Protein AF-0000000081354461 (afdb_homodimer)

Sequence (692 aa):
MQTLASRLSLLSSICPLNSFFESKSLIHLDLSHNKITSFSSHTFSKLGDLRVLDLSSNPIKMLPYKPFAKNNRLKWLKLSKSEIQTLNPDHFFGLSSLKTLTLSKMPLHNISPYAFVPLKNLRYLDMDSCNLTRIPHSVIYNCHLTKLNLANNKFHRSSSLPPEVLAGLSSLSQLRIEGNPLIEFPPSFLLISHQNHRLLRFLLHSTMTLPVWRNEPCTPYYWAMQMQNQTASLRHFILQYSEEKMMKMGLEVCKGQFEWMKEQMDIYKELEKNSGCYTMRKLRSSANSTAQKLPSSNKINLDSNKNERLFDLPHPFLHVLIASISSNFLLIFIIVSCTIIGCFSRMQTLASRLSLLSSICPLNSFFESKSLIHLDLSHNKITSFSSHTFSKLGDLRVLDLSSNPIKMLPYKPFAKNNRLKWLKLSKSEIQTLNPDHFFGLSSLKTLTLSKMPLHNISPYAFVPLKNLRYLDMDSCNLTRIPHSVIYNCHLTKLNLANNKFHRSSSLPPEVLAGLSSLSQLRIEGNPLIEFPPSFLLISHQNHRLLRFLLHSTMTLPVWRNEPCTPYYWAMQMQNQTASLRHFILQYSEEKMMKMGLEVCKGQFEWMKEQMDIYKELEKNSGCYTMRKLRSSANSTAQKLPSSNKINLDSNKNERLFDLPHPFLHVLIASISSNFLLIFIIVSCTIIGCFSR

Structure (mmCIF, N/CA/C/O backbone):
data_AF-0000000081354461-model_v1
#
loop_
_entity.id
_entity.type
_entity.pdbx_description
1 polymer 'Uncharacterized protein'
#
loop_
_atom_site.group_PDB
_atom_site.id
_atom_site.type_symbol
_atom_site.label_atom_id
_atom_site.label_alt_id
_atom_site.label_comp_id
_atom_site.label_asym_id
_atom_site.label_entity_id
_atom_site.label_seq_id
_atom_site.pdbx_PDB_ins_code
_atom_site.Cartn_x
_atom_site.Cartn_y
_atom_site.Cartn_z
_atom_site.occupancy
_atom_site.B_iso_or_equiv
_atom_site.auth_seq_id
_atom_site.auth_comp_id
_atom_site.auth_asym_id
_atom_site.auth_atom_id
_atom_site.pdbx_PDB_model_num
ATOM 1 N N . MET A 1 1 ? 1.882 -42.344 1.112 1 35.44 1 MET A N 1
ATOM 2 C CA . MET A 1 1 ? 1.983 -41.031 0.487 1 35.44 1 MET A CA 1
ATOM 3 C C . MET A 1 1 ? 1.629 -41.125 -0.995 1 35.44 1 MET A C 1
ATOM 5 O O . MET A 1 1 ? 2.395 -41.656 -1.794 1 35.44 1 MET A O 1
ATOM 9 N N . GLN A 1 2 ? 0.385 -41.219 -1.312 1 47.19 2 GLN A N 1
ATOM 10 C CA . GLN A 1 2 ? 0.019 -41.625 -2.66 1 47.19 2 GLN A CA 1
ATOM 11 C C . GLN A 1 2 ? 0.215 -40.5 -3.66 1 47.19 2 GLN A C 1
ATOM 13 O O . GLN A 1 2 ? -0.285 -39.375 -3.457 1 47.19 2 GLN A O 1
ATOM 18 N N . THR A 1 3 ? 1.37 -40.469 -4.242 1 46.41 3 THR A N 1
ATOM 19 C CA . THR A 1 3 ? 1.718 -39.594 -5.355 1 46.41 3 THR A CA 1
ATOM 20 C C . THR A 1 3 ? 1.048 -40.062 -6.645 1 46.41 3 THR A C 1
ATOM 22 O O . THR A 1 3 ? 1.018 -41.25 -6.93 1 46.41 3 THR A O 1
ATOM 25 N N . LEU A 1 4 ? 0.032 -39.438 -7.016 1 52.12 4 LEU A N 1
ATOM 26 C CA . LEU A 1 4 ? -0.519 -39.781 -8.328 1 52.12 4 LEU A CA 1
ATOM 27 C C . LEU A 1 4 ? 0.051 -38.844 -9.398 1 52.12 4 LEU A C 1
ATOM 29 O O . LEU A 1 4 ? -0.034 -37.625 -9.273 1 52.12 4 LEU A O 1
ATOM 33 N N . ALA A 1 5 ? 1.097 -39.219 -10.055 1 49.78 5 ALA A N 1
ATOM 34 C CA . ALA A 1 5 ? 1.585 -38.531 -11.242 1 49.78 5 ALA A CA 1
ATOM 35 C C . ALA A 1 5 ? 0.865 -39 -12.5 1 49.78 5 ALA A C 1
ATOM 37 O O . ALA A 1 5 ? 0.917 -40.188 -12.836 1 49.78 5 ALA A O 1
ATOM 38 N N . SER A 1 6 ? -0.394 -38.594 -12.672 1 51.91 6 SER A N 1
ATOM 39 C CA . SER A 1 6 ? -1.001 -39.031 -13.914 1 51.91 6 SER A CA 1
ATOM 40 C C . SER A 1 6 ? -0.531 -38.188 -15.102 1 51.91 6 SER A C 1
ATOM 42 O O . SER A 1 6 ? -0.899 -37.031 -15.219 1 51.91 6 SER A O 1
ATOM 44 N N . ARG A 1 7 ? 0.842 -38.344 -15.359 1 48.72 7 ARG A N 1
ATOM 45 C CA . ARG A 1 7 ? 1.206 -37.844 -16.688 1 48.72 7 ARG A CA 1
ATOM 46 C C . ARG A 1 7 ? 0.217 -38.312 -17.75 1 48.72 7 ARG A C 1
ATOM 48 O O . ARG A 1 7 ? 0.5 -39.25 -18.484 1 48.72 7 ARG A O 1
ATOM 55 N N . LEU A 1 8 ? -1.022 -38.312 -17.391 1 47.75 8 LEU A N 1
ATOM 56 C CA . LEU A 1 8 ? -1.967 -38.844 -18.375 1 47.75 8 LEU A CA 1
ATOM 57 C C . LEU A 1 8 ? -2.027 -37.938 -19.609 1 47.75 8 LEU A C 1
ATOM 59 O O . LEU A 1 8 ? -2.475 -36.781 -19.516 1 47.75 8 LEU A O 1
ATOM 63 N N . SER A 1 9 ? -0.982 -38.125 -20.562 1 52 9 SER A N 1
ATOM 64 C CA . SER A 1 9 ? -0.694 -37.406 -21.812 1 52 9 SER A CA 1
ATOM 65 C C . SER A 1 9 ? -1.974 -36.906 -22.469 1 52 9 SER A C 1
ATOM 67 O O . SER A 1 9 ? -1.923 -36.156 -23.453 1 52 9 SER A O 1
ATOM 69 N N . LEU A 1 10 ? -3.191 -37.219 -22.141 1 55.41 10 LEU A N 1
ATOM 70 C CA . LEU A 1 10 ? -4.273 -36.844 -23.047 1 55.41 10 LEU A CA 1
ATOM 71 C C . LEU A 1 10 ? -5.473 -36.344 -22.281 1 55.41 10 LEU A C 1
ATOM 73 O O . LEU A 1 10 ? -6.602 -36.344 -22.781 1 55.41 10 LEU A O 1
ATOM 77 N N . LEU A 1 11 ? -5.137 -35.719 -21.016 1 59.47 11 LEU A N 1
ATOM 78 C CA . LEU A 1 11 ? -6.344 -35.312 -20.312 1 59.47 11 LEU A CA 1
ATOM 79 C C . LEU A 1 11 ? -6.746 -33.906 -20.703 1 59.47 11 LEU A C 1
ATOM 81 O O . LEU A 1 11 ? -5.938 -32.969 -20.625 1 59.47 11 LEU A O 1
ATOM 85 N N . SER A 1 12 ? -7.828 -33.75 -21.531 1 56.66 12 SER A N 1
ATOM 86 C CA . SER A 1 12 ? -8.312 -32.438 -21.969 1 56.66 12 SER A CA 1
ATOM 87 C C . SER A 1 12 ? -9.156 -31.781 -20.891 1 56.66 12 SER A C 1
ATOM 89 O O . SER A 1 12 ? -9.203 -30.547 -20.812 1 56.66 12 SER A O 1
ATOM 91 N N . SER A 1 13 ? -9.992 -32.625 -20.141 1 58.06 13 SER A N 1
ATOM 92 C CA . SER A 1 13 ? -10.828 -32.031 -19.109 1 58.06 13 SER A CA 1
ATOM 93 C C . SER A 1 13 ? -10.742 -32.781 -17.797 1 58.06 13 SER A C 1
ATOM 95 O O . SER A 1 13 ? -10.625 -34 -17.781 1 58.06 13 SER A O 1
ATOM 97 N N . ILE A 1 14 ? -10.312 -32.094 -16.766 1 57.12 14 ILE A N 1
ATOM 98 C CA . ILE A 1 14 ? -10.281 -32.688 -15.445 1 57.12 14 ILE A CA 1
ATOM 99 C C . ILE A 1 14 ? -11.695 -32.812 -14.898 1 57.12 14 ILE A C 1
ATOM 101 O O . ILE A 1 14 ? -12.352 -31.797 -14.633 1 57.12 14 ILE A O 1
ATOM 105 N N . CYS A 1 15 ? -12.516 -33.812 -15.344 1 52.34 15 CYS A N 1
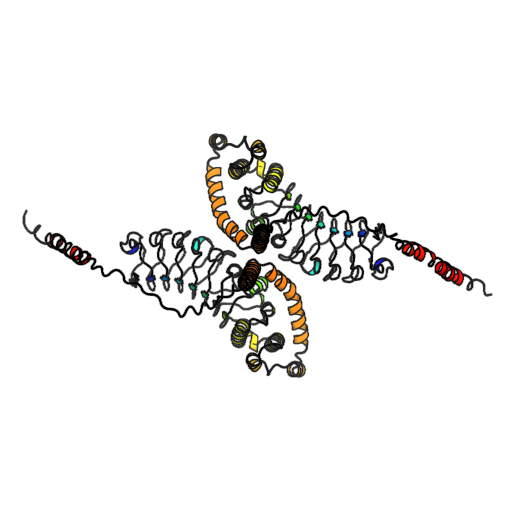ATOM 106 C CA . CYS A 1 15 ? -13.82 -34.031 -14.719 1 52.34 15 CYS A CA 1
ATOM 107 C 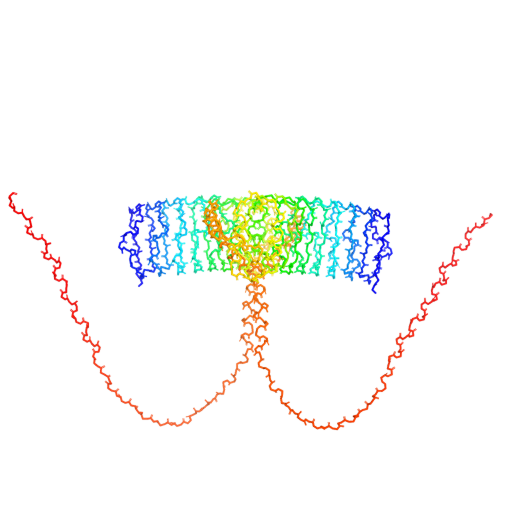C . CYS A 1 15 ? -13.664 -34.625 -13.328 1 52.34 15 CYS A C 1
ATOM 109 O O . CYS A 1 15 ? -12.883 -35.562 -13.141 1 52.34 15 CYS A O 1
ATOM 111 N N . PRO A 1 16 ? -14.055 -33.844 -12.211 1 50.16 16 PRO A N 1
ATOM 112 C CA . PRO A 1 16 ? -14.062 -34.344 -10.836 1 50.16 16 PRO A CA 1
ATOM 113 C C . PRO A 1 16 ? -14.391 -35.844 -10.75 1 50.16 16 PRO A C 1
ATOM 115 O O . PRO A 1 16 ? -14.219 -36.469 -9.695 1 50.16 16 PRO A O 1
ATOM 118 N N . LEU A 1 17 ? -15.172 -36.219 -11.672 1 44.72 17 LEU A N 1
ATOM 119 C CA . LEU A 1 17 ? -15.789 -37.531 -11.531 1 44.72 17 LEU A CA 1
ATOM 120 C C . LEU A 1 17 ? -14.727 -38.625 -11.5 1 44.72 17 LEU A C 1
ATOM 122 O O . LEU A 1 17 ? -15.047 -39.781 -11.328 1 44.72 17 LEU A O 1
ATOM 126 N N . ASN A 1 18 ? -13.523 -38.219 -11.836 1 50.62 18 ASN A N 1
ATOM 127 C CA . ASN A 1 18 ? -12.633 -39.375 -11.969 1 50.62 18 ASN A CA 1
ATOM 128 C C . ASN A 1 18 ? -12.188 -39.906 -10.609 1 50.62 18 ASN A C 1
ATOM 130 O O . ASN A 1 18 ? -12.078 -39.125 -9.648 1 50.62 18 ASN A O 1
ATOM 134 N N . SER A 1 19 ? -12.422 -41.125 -10.281 1 54.38 19 SER A N 1
ATOM 135 C CA . SER A 1 19 ? -12.117 -41.969 -9.133 1 54.38 19 SER A CA 1
ATOM 136 C C . SER A 1 19 ? -10.82 -41.531 -8.453 1 54.38 19 SER A C 1
ATOM 138 O O . SER A 1 19 ? -10.594 -41.812 -7.281 1 54.38 19 SER A O 1
ATOM 140 N N . PHE A 1 20 ? -10.062 -40.938 -9.234 1 55.59 20 PHE A N 1
ATOM 141 C CA . PHE A 1 20 ? -8.719 -40.656 -8.719 1 55.59 20 PHE A CA 1
ATOM 142 C C . PHE A 1 20 ? -8.766 -39.562 -7.648 1 55.59 20 PHE A C 1
ATOM 144 O O . PHE A 1 20 ? -7.957 -39.562 -6.723 1 55.59 20 PHE A O 1
ATOM 151 N N . PHE A 1 21 ? -9.797 -38.781 -7.801 1 60.47 21 PHE A N 1
ATOM 152 C CA . PHE A 1 21 ? -9.844 -37.625 -6.918 1 60.47 21 PHE A CA 1
ATOM 153 C C . PHE A 1 21 ? -10.562 -37.969 -5.613 1 60.47 21 PHE A C 1
ATOM 155 O O . PHE A 1 21 ? -10.82 -37.094 -4.793 1 60.47 21 PHE A O 1
ATOM 162 N N . GLU A 1 22 ? -10.922 -39.25 -5.535 1 58.41 22 GLU A N 1
ATOM 163 C CA . GLU A 1 22 ? -11.641 -39.656 -4.332 1 58.41 22 GLU A CA 1
ATOM 164 C C . GLU A 1 22 ? -10.672 -40.062 -3.221 1 58.41 22 GLU A C 1
ATOM 166 O O . GLU A 1 22 ? -11.094 -40.312 -2.086 1 58.41 22 GLU A O 1
ATOM 171 N N . SER A 1 23 ? -9.336 -40.062 -3.613 1 62.03 23 SER A N 1
ATOM 172 C CA . SER A 1 23 ? -8.438 -40.5 -2.545 1 62.03 23 SER A CA 1
ATOM 173 C C . SER A 1 23 ? -8.094 -39.344 -1.606 1 62.03 23 SER A C 1
ATOM 175 O O . SER A 1 23 ? -7.367 -38.438 -1.986 1 62.03 23 SER A O 1
ATOM 177 N N . LYS A 1 24 ? -8.781 -39.25 -0.446 1 65.88 24 LYS A N 1
ATOM 178 C CA . LYS A 1 24 ? -8.617 -38.219 0.577 1 65.88 24 LYS A CA 1
ATOM 179 C C . LYS A 1 24 ? -7.172 -38.125 1.057 1 65.88 24 LYS A C 1
ATOM 181 O O . LYS A 1 24 ? -6.742 -37.125 1.602 1 65.88 24 LYS A O 1
ATOM 186 N N . SER A 1 25 ? -6.289 -39.125 0.576 1 76.75 25 SER A N 1
ATOM 187 C CA . SER A 1 25 ? -4.969 -39.156 1.197 1 76.75 25 SER A CA 1
ATOM 188 C C . SER A 1 25 ? -3.873 -38.812 0.196 1 76.75 25 SER A C 1
ATOM 190 O O . SER A 1 25 ? -2.688 -38.969 0.481 1 76.75 25 SER A O 1
ATOM 192 N N . LEU A 1 26 ? -4.32 -38.281 -0.87 1 83.25 26 LEU A N 1
ATOM 193 C CA . LEU A 1 26 ? -3.324 -37.938 -1.885 1 83.25 26 LEU A CA 1
ATOM 194 C C . LEU A 1 26 ? -2.482 -36.75 -1.455 1 83.25 26 LEU A C 1
ATOM 196 O O . LEU A 1 26 ? -3.02 -35.75 -1.021 1 83.25 26 LEU A O 1
ATOM 200 N N . ILE A 1 27 ? -1.169 -36.844 -1.596 1 88.81 27 ILE A N 1
ATOM 201 C CA . ILE A 1 27 ? -0.253 -35.812 -1.127 1 88.81 27 ILE A CA 1
ATOM 202 C C . ILE A 1 27 ? 0.378 -35.125 -2.322 1 88.81 27 ILE A C 1
ATOM 204 O O . ILE A 1 27 ? 0.585 -33.906 -2.289 1 88.81 27 ILE A O 1
ATOM 208 N N . HIS A 1 28 ? 0.722 -35.906 -3.355 1 91.88 28 HIS A N 1
ATOM 209 C CA . HIS A 1 28 ? 1.362 -35.375 -4.551 1 91.88 28 HIS A CA 1
ATOM 210 C C . HIS A 1 28 ? 0.549 -35.688 -5.801 1 91.88 28 HIS A C 1
ATOM 212 O O . HIS A 1 28 ? 0.282 -36.875 -6.094 1 91.88 28 HIS A O 1
ATOM 218 N N . LEU A 1 29 ? 0.141 -34.656 -6.48 1 89.38 29 LEU A N 1
ATOM 219 C CA . LEU A 1 29 ? -0.599 -34.844 -7.727 1 89.38 29 LEU A CA 1
ATOM 220 C C . LEU A 1 29 ? 0.121 -34.156 -8.883 1 89.38 29 LEU A C 1
ATOM 222 O O . LEU A 1 29 ? 0.276 -32.938 -8.891 1 89.38 29 LEU A O 1
ATOM 226 N N . ASP A 1 30 ? 0.598 -34.906 -9.82 1 90.25 30 ASP A N 1
ATOM 227 C CA . ASP A 1 30 ? 1.288 -34.406 -11 1 90.25 30 ASP A CA 1
ATOM 228 C C . ASP A 1 30 ? 0.414 -34.531 -12.242 1 90.25 30 ASP A C 1
ATOM 230 O O . ASP A 1 30 ? 0.198 -35.625 -12.75 1 90.25 30 ASP A O 1
ATOM 234 N N . LEU A 1 31 ? -0.092 -33.438 -12.672 1 89.75 31 LEU A N 1
ATOM 235 C CA . LEU A 1 31 ? -0.897 -33.406 -13.891 1 89.75 31 LEU A CA 1
ATOM 236 C C . LEU A 1 31 ? -0.188 -32.594 -14.977 1 89.75 31 LEU A C 1
ATOM 238 O O . LEU A 1 31 ? -0.838 -32 -15.836 1 89.75 31 LEU A O 1
ATOM 242 N N . SER A 1 32 ? 1.105 -32.562 -14.938 1 91.56 32 SER A N 1
ATOM 243 C CA . SER A 1 32 ? 1.875 -31.75 -15.875 1 91.56 32 SER A CA 1
ATOM 244 C C . SER A 1 32 ? 1.874 -32.375 -17.266 1 91.56 32 SER A C 1
ATOM 246 O O . SER A 1 32 ? 1.645 -33.594 -17.422 1 91.56 32 SER A O 1
ATOM 248 N N . HIS A 1 33 ? 2.051 -31.562 -18.281 1 91.12 33 HIS A N 1
ATOM 249 C CA . HIS A 1 33 ? 2.191 -31.984 -19.672 1 91.12 33 HIS A CA 1
ATOM 250 C C . HIS A 1 33 ? 0.945 -32.719 -20.156 1 91.12 33 HIS A C 1
ATOM 252 O O . HIS A 1 33 ? 1.04 -33.812 -20.734 1 91.12 33 HIS A O 1
ATOM 258 N N . ASN A 1 34 ? -0.121 -32.125 -19.828 1 88.38 34 ASN A N 1
ATOM 259 C CA . ASN A 1 34 ? -1.402 -32.562 -20.375 1 88.38 34 ASN A CA 1
ATOM 260 C C . ASN A 1 34 ? -2.045 -31.469 -21.234 1 88.38 34 ASN A C 1
ATOM 262 O O . ASN A 1 34 ? -1.374 -30.531 -21.656 1 88.38 34 ASN A O 1
ATOM 266 N N . LYS A 1 35 ? -3.193 -31.672 -21.625 1 88.88 35 LYS A N 1
ATOM 267 C CA . LYS A 1 35 ? -3.895 -30.703 -22.469 1 88.88 35 LYS A CA 1
ATOM 268 C C . LYS A 1 35 ? -5.09 -30.109 -21.734 1 88.88 35 LYS A C 1
ATOM 270 O O . LYS A 1 35 ? -6.18 -29.984 -22.297 1 88.88 35 LYS A O 1
ATOM 275 N N . ILE A 1 36 ? -4.738 -29.828 -20.453 1 89.06 36 ILE A N 1
ATOM 276 C CA . ILE A 1 36 ? -5.797 -29.266 -19.625 1 89.06 36 ILE A CA 1
ATOM 277 C C . ILE A 1 36 ? -6.012 -27.797 -19.984 1 89.06 36 ILE A C 1
ATOM 279 O O . ILE A 1 36 ? -5.09 -26.984 -19.875 1 89.06 36 ILE A O 1
ATOM 283 N N . THR A 1 37 ? -7.238 -27.469 -20.406 1 89.88 37 THR A N 1
ATOM 284 C CA . THR A 1 37 ? -7.527 -26.094 -20.812 1 89.88 37 THR A CA 1
ATOM 285 C C . THR A 1 37 ? -8.258 -25.344 -19.703 1 89.88 37 THR A C 1
ATOM 287 O O . THR A 1 37 ? -8.211 -24.109 -19.625 1 89.88 37 THR A O 1
ATOM 290 N N . SER A 1 38 ? -8.969 -26.125 -18.953 1 89.19 38 SER A N 1
ATOM 291 C CA . SER A 1 38 ? -9.711 -25.547 -17.844 1 89.19 38 SER A CA 1
ATOM 292 C C . SER A 1 38 ? -10.102 -26.594 -16.812 1 89.19 38 SER A C 1
ATOM 294 O O . SER A 1 38 ? -10.039 -27.797 -17.094 1 89.19 38 SER A O 1
ATOM 296 N N . PHE A 1 39 ? -10.391 -26.156 -15.609 1 87.88 39 PHE A N 1
ATOM 297 C CA . PHE A 1 39 ? -10.922 -27 -14.555 1 87.88 39 PHE A CA 1
ATOM 298 C C . PHE A 1 39 ? -11.891 -26.234 -13.664 1 87.88 39 PHE A C 1
ATOM 300 O O . PHE A 1 39 ? -11.961 -25 -13.75 1 87.88 39 PHE A O 1
ATOM 307 N N . SER A 1 40 ? -12.672 -26.953 -12.906 1 87.94 40 SER A N 1
ATOM 308 C CA . SER A 1 40 ? -13.695 -26.312 -12.086 1 87.94 40 SER A CA 1
ATOM 309 C C . SER A 1 40 ? -13.156 -25.953 -10.711 1 87.94 40 SER A C 1
ATOM 311 O O . SER A 1 40 ? -12.094 -26.438 -10.305 1 87.94 40 SER A O 1
ATOM 313 N N . SER A 1 41 ? -13.906 -25.109 -10.008 1 90.38 41 SER A N 1
ATOM 314 C CA . SER A 1 41 ? -13.508 -24.609 -8.703 1 90.38 41 SER A CA 1
ATOM 315 C C . SER A 1 41 ? -13.445 -25.719 -7.668 1 90.38 41 SER A C 1
ATOM 317 O O . SER A 1 41 ? -12.68 -25.641 -6.703 1 90.38 41 SER A O 1
ATOM 319 N N . HIS A 1 42 ? -14.141 -26.859 -7.91 1 88.56 42 HIS A N 1
ATOM 320 C CA . HIS A 1 42 ? -14.211 -27.906 -6.898 1 88.56 42 HIS A CA 1
ATOM 321 C C . HIS A 1 42 ? -13.406 -29.141 -7.324 1 88.56 42 HIS A C 1
ATOM 323 O O . HIS A 1 42 ? -13.453 -30.172 -6.656 1 88.56 42 HIS A O 1
ATOM 329 N N . THR A 1 43 ? -12.648 -29 -8.32 1 86.81 43 THR A N 1
ATOM 330 C CA . THR A 1 43 ? -11.914 -30.125 -8.883 1 86.81 43 THR A CA 1
ATOM 331 C C . THR A 1 43 ? -10.992 -30.734 -7.84 1 86.81 43 THR A C 1
ATOM 333 O O . THR A 1 43 ? -10.883 -31.969 -7.75 1 86.81 43 THR A O 1
ATOM 336 N N . PHE A 1 44 ? -10.398 -29.891 -7.027 1 90.06 44 PHE A N 1
ATOM 337 C CA . PHE A 1 44 ? -9.406 -30.391 -6.086 1 90.06 44 PHE A CA 1
ATOM 338 C C . PHE A 1 44 ? -9.938 -30.328 -4.656 1 90.06 44 PHE A C 1
ATOM 340 O O . PHE A 1 44 ? -9.172 -30.484 -3.701 1 90.06 44 PHE A O 1
ATOM 347 N N . SER A 1 45 ? -11.203 -30.094 -4.477 1 88.56 45 SER A N 1
ATOM 348 C CA . SER A 1 45 ? -11.797 -29.828 -3.17 1 88.56 45 SER A CA 1
ATOM 349 C C . SER A 1 45 ? -11.75 -31.062 -2.281 1 88.56 45 SER A C 1
ATOM 351 O O . SER A 1 45 ? -11.68 -30.953 -1.056 1 88.56 45 SER A O 1
ATOM 353 N N . LYS A 1 46 ? -11.711 -32.219 -2.816 1 86.25 46 LYS A N 1
ATOM 354 C CA . LYS A 1 46 ? -11.75 -33.469 -2.031 1 86.25 46 LYS A CA 1
ATOM 355 C C . LYS A 1 46 ? -10.344 -33.906 -1.643 1 86.25 46 LYS A C 1
ATOM 357 O O . LYS A 1 46 ? -10.18 -34.812 -0.814 1 86.25 46 LYS A O 1
ATOM 362 N N . LEU A 1 47 ? -9.406 -33.281 -2.227 1 88.94 47 LEU A N 1
ATOM 363 C CA . LEU A 1 47 ? -8.023 -33.625 -1.928 1 88.94 47 LEU A CA 1
ATOM 364 C C . LEU A 1 47 ? -7.457 -32.75 -0.83 1 88.94 47 LEU A C 1
ATOM 366 O O . LEU A 1 47 ? -6.496 -32 -1.058 1 88.94 47 LEU A O 1
ATOM 370 N N . GLY A 1 48 ? -7.961 -32.781 0.263 1 87.81 48 GLY A N 1
ATOM 371 C CA . GLY A 1 48 ? -7.633 -31.906 1.365 1 87.81 48 GLY A CA 1
ATOM 372 C C . GLY A 1 48 ? -6.215 -32.094 1.878 1 87.81 48 GLY A C 1
ATOM 373 O O . GLY A 1 48 ? -5.648 -31.172 2.492 1 87.81 48 GLY A O 1
ATOM 374 N N . ASP A 1 49 ? -5.543 -33.281 1.605 1 90.38 49 ASP A N 1
ATOM 375 C CA . ASP A 1 49 ? -4.215 -33.562 2.143 1 90.38 49 ASP A CA 1
ATOM 376 C C . ASP A 1 49 ? -3.133 -33.25 1.107 1 90.38 49 ASP A C 1
ATOM 378 O O . ASP A 1 49 ? -1.945 -33.469 1.371 1 90.38 49 ASP A O 1
ATOM 382 N N . LEU A 1 50 ? -3.547 -32.75 0.012 1 92.56 50 LEU A N 1
ATOM 383 C CA . LEU A 1 50 ? -2.619 -32.469 -1.08 1 92.56 50 LEU A CA 1
ATOM 384 C C . LEU A 1 50 ? -1.537 -31.5 -0.639 1 92.56 50 LEU A C 1
ATOM 386 O O . LEU A 1 50 ? -1.832 -30.484 -0.003 1 92.56 50 LEU A O 1
ATOM 390 N N . ARG A 1 51 ? -0.258 -31.781 -0.986 1 96.25 51 ARG A N 1
ATOM 391 C CA . ARG A 1 51 ? 0.869 -30.938 -0.628 1 96.25 51 ARG A CA 1
ATOM 392 C C . ARG A 1 51 ? 1.558 -30.375 -1.873 1 96.25 51 ARG A C 1
ATOM 394 O O . ARG A 1 51 ? 2.131 -29.297 -1.842 1 96.25 51 ARG A O 1
ATOM 401 N N . VAL A 1 52 ? 1.524 -31.219 -2.895 1 96.25 52 VAL A N 1
ATOM 402 C CA . VAL A 1 52 ? 2.166 -30.812 -4.141 1 96.25 52 VAL A CA 1
ATOM 403 C C . VAL A 1 52 ? 1.188 -30.969 -5.301 1 96.25 52 VAL A C 1
ATOM 405 O O . VAL A 1 52 ? 0.621 -32.062 -5.504 1 96.25 52 VAL A O 1
ATOM 408 N N . LEU A 1 53 ? 0.978 -29.906 -5.992 1 95.25 53 LEU A N 1
ATOM 409 C CA . LEU A 1 53 ? 0.15 -29.938 -7.195 1 95.25 53 LEU A CA 1
ATOM 410 C C . LEU A 1 53 ? 0.906 -29.359 -8.391 1 95.25 53 LEU A C 1
ATOM 412 O O . LEU A 1 53 ? 1.327 -28.203 -8.359 1 95.25 53 LEU A O 1
ATOM 416 N N . ASP A 1 54 ? 1.099 -30.156 -9.406 1 95.5 54 ASP A N 1
ATOM 417 C CA . ASP A 1 54 ? 1.813 -29.734 -10.602 1 95.5 54 ASP A CA 1
ATOM 418 C C . ASP A 1 54 ? 0.878 -29.688 -11.812 1 95.5 54 ASP A C 1
ATOM 420 O O . ASP A 1 54 ? 0.437 -30.719 -12.305 1 95.5 54 ASP A O 1
ATOM 424 N N . LEU A 1 55 ? 0.58 -28.484 -12.164 1 95 55 LEU A N 1
ATOM 425 C CA . LEU A 1 55 ? -0.262 -28.266 -13.336 1 95 55 LEU A CA 1
ATOM 426 C C . LEU A 1 55 ? 0.538 -27.625 -14.469 1 95 55 LEU A C 1
ATOM 428 O O . LEU A 1 55 ? -0.035 -27 -15.359 1 95 55 LEU A O 1
ATOM 432 N N . SER A 1 56 ? 1.856 -27.766 -14.547 1 95.94 56 SER A N 1
ATOM 433 C CA . SER A 1 56 ? 2.727 -27.094 -15.5 1 95.94 56 SER A CA 1
ATOM 434 C C . SER A 1 56 ? 2.541 -27.656 -16.906 1 95.94 56 SER A C 1
ATOM 436 O O . SER A 1 56 ? 2.111 -28.797 -17.078 1 95.94 56 SER A O 1
ATOM 438 N N . SER A 1 57 ? 2.811 -26.844 -17.906 1 95.12 57 SER A N 1
ATOM 439 C CA . SER A 1 57 ? 2.807 -27.219 -19.312 1 95.12 57 SER A CA 1
ATOM 440 C C . SER A 1 57 ? 1.427 -27.703 -19.766 1 95.12 57 SER A C 1
ATOM 442 O O . SER A 1 57 ? 1.301 -28.75 -20.391 1 95.12 57 SER A O 1
ATOM 444 N N . ASN A 1 58 ? 0.416 -27.047 -19.234 1 93.62 58 ASN A N 1
ATOM 445 C CA . ASN A 1 58 ? -0.964 -27.188 -19.688 1 93.62 58 ASN A CA 1
ATOM 446 C C . ASN A 1 58 ? -1.5 -25.875 -20.25 1 93.62 58 ASN A C 1
ATOM 448 O O . ASN A 1 58 ? -1.218 -24.797 -19.703 1 93.62 58 ASN A O 1
ATOM 452 N N . PRO A 1 59 ? -2.219 -25.938 -21.312 1 94.38 59 PRO A N 1
ATOM 453 C CA . PRO A 1 59 ? -2.723 -24.688 -21.891 1 94.38 59 PRO A CA 1
ATOM 454 C C . PRO A 1 59 ? -3.93 -24.125 -21.141 1 94.38 59 PRO A C 1
ATOM 456 O O . PRO A 1 59 ? -4.977 -23.875 -21.734 1 94.38 59 PRO A O 1
ATOM 459 N N . ILE A 1 60 ? -3.756 -23.906 -19.828 1 95 60 ILE A N 1
ATOM 460 C CA . ILE A 1 60 ? -4.816 -23.344 -19 1 95 60 ILE A CA 1
ATOM 461 C C . ILE A 1 60 ? -4.98 -21.859 -19.312 1 95 60 ILE A C 1
ATOM 463 O O . ILE A 1 60 ? -4.027 -21.078 -19.203 1 95 60 ILE A O 1
ATOM 467 N N . LYS A 1 61 ? -6.125 -21.453 -19.641 1 94.06 61 LYS A N 1
ATOM 468 C CA . LYS A 1 61 ? -6.348 -20.078 -20.078 1 94.06 61 LYS A CA 1
ATOM 469 C C . LYS A 1 61 ? -6.727 -19.188 -18.906 1 94.06 61 LYS A C 1
ATOM 471 O O . LYS A 1 61 ? -6.34 -18.016 -18.859 1 94.06 61 LYS A O 1
ATOM 476 N N . MET A 1 62 ? -7.508 -19.781 -18 1 94.25 62 MET A N 1
ATOM 477 C CA . MET A 1 62 ? -7.965 -19 -16.859 1 94.25 62 MET A CA 1
ATOM 478 C C . MET A 1 62 ? -8.18 -19.875 -15.641 1 94.25 62 MET A C 1
ATOM 480 O O . MET A 1 62 ? -8.641 -21.016 -15.766 1 94.25 62 MET A O 1
ATOM 484 N N . LEU A 1 63 ? -7.836 -19.328 -14.523 1 95.12 63 LEU A N 1
ATOM 485 C CA . LEU A 1 63 ? -8.148 -20.016 -13.266 1 95.12 63 LEU A CA 1
ATOM 486 C C . LEU A 1 63 ? -9.586 -19.734 -12.836 1 95.12 63 LEU A C 1
ATOM 488 O O . LEU A 1 63 ? -10.07 -18.609 -12.977 1 95.12 63 LEU A O 1
ATOM 492 N N . PRO A 1 64 ? -10.266 -20.766 -12.406 1 94.38 64 PRO A N 1
ATOM 493 C CA . PRO A 1 64 ? -11.617 -20.547 -11.891 1 94.38 64 PRO A CA 1
ATOM 494 C C . PRO A 1 64 ? -11.633 -19.797 -10.562 1 94.38 64 PRO A C 1
ATOM 496 O O . PRO A 1 64 ? -10.57 -19.438 -10.039 1 94.38 64 PRO A O 1
ATOM 499 N N . TYR A 1 65 ? -12.922 -19.453 -10.172 1 93.5 65 TYR A N 1
ATOM 500 C CA . TYR A 1 65 ? -13.117 -18.75 -8.914 1 93.5 65 TYR A CA 1
ATOM 501 C C . TYR A 1 65 ? -12.75 -19.641 -7.73 1 93.5 65 TYR A C 1
ATOM 503 O O . TYR A 1 65 ? -13.367 -20.672 -7.508 1 93.5 65 TYR A O 1
ATOM 511 N N . LYS A 1 66 ? -11.758 -19.328 -6.996 1 94.94 66 LYS A N 1
ATOM 512 C CA . LYS A 1 66 ? -11.281 -19.984 -5.777 1 94.94 66 LYS A CA 1
ATOM 513 C C . LYS A 1 66 ? -11.047 -21.484 -6.012 1 94.94 66 LYS A C 1
ATOM 515 O O . LYS A 1 66 ? -11.578 -22.312 -5.285 1 94.94 66 LYS A O 1
ATOM 520 N N . PRO A 1 67 ? -10.164 -21.812 -6.863 1 94.81 67 PRO A N 1
ATOM 521 C CA . PRO A 1 67 ? -9.953 -23.203 -7.27 1 94.81 67 PRO A CA 1
ATOM 522 C C . PRO A 1 67 ? -9.305 -24.047 -6.176 1 94.81 67 PRO A C 1
ATOM 524 O O . PRO A 1 67 ? -9.438 -25.266 -6.172 1 94.81 67 PRO A O 1
ATOM 527 N N . PHE A 1 68 ? -8.594 -23.422 -5.219 1 95.94 68 PHE A N 1
ATOM 528 C CA . PHE A 1 68 ? -7.836 -24.172 -4.227 1 95.94 68 PHE A CA 1
ATOM 529 C C . PHE A 1 68 ? -8.328 -23.859 -2.818 1 95.94 68 PHE A C 1
ATOM 531 O O . PHE A 1 68 ? -7.562 -23.922 -1.856 1 95.94 68 PHE A O 1
ATOM 538 N N . ALA A 1 69 ? -9.531 -23.484 -2.658 1 94.12 69 ALA A N 1
ATOM 539 C CA . ALA A 1 69 ? -10.094 -22.984 -1.403 1 94.12 69 ALA A CA 1
ATOM 540 C C . ALA A 1 69 ? -10 -24.047 -0.309 1 94.12 69 ALA A C 1
ATOM 542 O O . ALA A 1 69 ? -9.82 -23.719 0.867 1 94.12 69 ALA A O 1
ATOM 543 N N . LYS A 1 70 ? -10.047 -25.328 -0.689 1 93 70 LYS A N 1
ATOM 544 C CA . LYS A 1 70 ? -10.086 -26.391 0.305 1 93 70 LYS A CA 1
ATOM 545 C C . LYS A 1 70 ? -8.734 -27.094 0.41 1 93 70 LYS A C 1
ATOM 547 O O . LYS A 1 70 ? -8.602 -28.109 1.1 1 93 70 LYS A O 1
ATOM 552 N N . ASN A 1 71 ? -7.762 -26.609 -0.247 1 94.62 71 ASN A N 1
ATOM 553 C CA . ASN A 1 71 ? -6.43 -27.203 -0.222 1 94.62 71 ASN A CA 1
ATOM 554 C C . ASN A 1 71 ? -5.477 -26.406 0.661 1 94.62 71 ASN A C 1
ATOM 556 O O . ASN A 1 71 ? -4.43 -25.953 0.197 1 94.62 71 ASN A O 1
ATOM 560 N N . ASN A 1 72 ? -5.758 -26.312 1.874 1 94.81 72 ASN A N 1
ATOM 561 C CA . ASN A 1 72 ? -5.047 -25.453 2.807 1 94.81 72 ASN A CA 1
ATOM 562 C C . ASN A 1 72 ? -3.715 -26.062 3.236 1 94.81 72 ASN A C 1
ATOM 564 O O . ASN A 1 72 ? -2.91 -25.406 3.898 1 94.81 72 ASN A O 1
ATOM 568 N N . ARG A 1 73 ? -3.434 -27.281 2.797 1 95.88 73 ARG A N 1
ATOM 569 C CA . ARG A 1 73 ? -2.182 -27.938 3.166 1 95.88 73 ARG A CA 1
ATOM 570 C C . ARG A 1 73 ? -1.187 -27.906 2.01 1 95.88 73 ARG A C 1
ATOM 572 O O . ARG A 1 73 ? -0.06 -28.391 2.141 1 95.88 73 ARG A O 1
ATOM 579 N N . LEU A 1 74 ? -1.6 -27.359 0.955 1 97.25 74 LEU A N 1
ATOM 580 C CA . LEU A 1 74 ? -0.756 -27.297 -0.233 1 97.25 74 LEU A CA 1
ATOM 581 C C . LEU A 1 74 ? 0.52 -26.5 0.045 1 97.25 74 LEU A C 1
ATOM 583 O O . LEU A 1 74 ? 0.465 -25.406 0.594 1 97.25 74 LEU A O 1
ATOM 587 N N . LYS A 1 75 ? 1.705 -27.031 -0.345 1 98.19 75 LYS A N 1
ATOM 588 C CA . LYS A 1 75 ? 3 -26.406 -0.104 1 98.19 75 LYS A CA 1
ATOM 589 C C . LYS A 1 75 ? 3.656 -25.969 -1.414 1 98.19 75 LYS A C 1
ATOM 591 O O . LYS A 1 75 ? 4.355 -24.953 -1.462 1 98.19 75 LYS A O 1
ATOM 596 N N . TRP A 1 76 ? 3.408 -26.797 -2.461 1 98.38 76 TRP A N 1
ATOM 597 C CA . TRP A 1 76 ? 4.004 -26.531 -3.768 1 98.38 76 TRP A CA 1
ATOM 598 C C . TRP A 1 76 ? 2.934 -26.484 -4.852 1 98.38 76 TRP A C 1
ATOM 600 O O . TRP A 1 76 ? 2.199 -27.453 -5.059 1 98.38 76 TRP A O 1
ATOM 610 N N . LEU A 1 77 ? 2.844 -25.391 -5.516 1 98.56 77 LEU A N 1
ATOM 611 C CA . LEU A 1 77 ? 1.939 -25.234 -6.652 1 98.56 77 LEU A CA 1
ATOM 612 C C . LEU A 1 77 ? 2.703 -24.812 -7.898 1 98.56 77 LEU A C 1
ATOM 614 O O . LEU A 1 77 ? 3.389 -23.781 -7.891 1 98.56 77 LEU A O 1
ATOM 618 N N . LYS A 1 78 ? 2.617 -25.578 -8.984 1 98.25 78 LYS A N 1
ATOM 619 C CA . LYS A 1 78 ? 3.309 -25.297 -10.234 1 98.25 78 LYS A CA 1
ATOM 620 C C . LYS A 1 78 ? 2.314 -25.016 -11.367 1 98.25 78 LYS A C 1
ATOM 622 O O . LYS A 1 78 ? 1.48 -25.875 -11.68 1 98.25 78 LYS A O 1
ATOM 627 N N . LEU A 1 79 ? 2.418 -23.844 -11.891 1 97.88 79 LEU A N 1
ATOM 628 C CA . LEU A 1 79 ? 1.502 -23.438 -12.953 1 97.88 79 LEU A CA 1
ATOM 629 C C . LEU A 1 79 ? 2.27 -22.953 -14.18 1 97.88 79 LEU A C 1
ATOM 631 O O . LEU A 1 79 ? 1.691 -22.328 -15.07 1 97.88 79 LEU A O 1
ATOM 635 N N . SER A 1 80 ? 3.543 -23.25 -14.352 1 98.06 80 SER A N 1
ATOM 636 C CA . SER A 1 80 ? 4.41 -22.734 -15.406 1 98.06 80 SER A CA 1
ATOM 637 C C . SER A 1 80 ? 3.936 -23.172 -16.781 1 98.06 80 SER A C 1
ATOM 639 O O . SER A 1 80 ? 3.297 -24.219 -16.922 1 98.06 80 SER A O 1
ATOM 641 N N . LYS A 1 81 ? 4.234 -22.391 -17.797 1 97.56 81 LYS A N 1
ATOM 642 C CA . LYS A 1 81 ? 3.941 -22.672 -19.188 1 97.56 81 LYS A CA 1
ATOM 643 C C . LYS A 1 81 ? 2.441 -22.828 -19.422 1 97.56 81 LYS A C 1
ATOM 645 O O . LYS A 1 81 ? 2.01 -23.703 -20.172 1 97.56 81 LYS A O 1
ATOM 650 N N . SER A 1 82 ? 1.681 -22.094 -18.625 1 96.56 82 SER A N 1
ATOM 651 C CA . SER A 1 82 ? 0.247 -21.953 -18.859 1 96.56 82 SER A CA 1
ATOM 652 C C . SER A 1 82 ? -0.069 -20.719 -19.703 1 96.56 82 SER A C 1
ATOM 654 O O . SER A 1 82 ? 0.837 -19.984 -20.094 1 96.56 82 SER A O 1
ATOM 656 N N . GLU A 1 83 ? -1.376 -20.578 -20.047 1 97 83 GLU A N 1
ATOM 657 C CA . GLU A 1 83 ? -1.775 -19.438 -20.859 1 97 83 GLU A CA 1
ATOM 658 C C . GLU A 1 83 ? -2.57 -18.422 -20.047 1 97 83 GLU A C 1
ATOM 660 O O . GLU A 1 83 ? -3.34 -17.625 -20.609 1 97 83 GLU A O 1
ATOM 665 N N . ILE A 1 84 ? -2.344 -18.469 -18.75 1 96.81 84 ILE A N 1
ATOM 666 C CA . ILE A 1 84 ? -3.055 -17.578 -17.828 1 96.81 84 ILE A CA 1
ATOM 667 C C . ILE A 1 84 ? -2.59 -16.141 -18.062 1 96.81 84 ILE A C 1
ATOM 669 O O . ILE A 1 84 ? -1.389 -15.875 -18.141 1 96.81 84 ILE A O 1
ATOM 673 N N . GLN A 1 85 ? -3.551 -15.203 -18.078 1 96.69 85 GLN A N 1
ATOM 674 C CA . GLN A 1 85 ? -3.203 -13.82 -18.391 1 96.69 85 GLN A CA 1
ATOM 675 C C . GLN A 1 85 ? -3.455 -12.906 -17.188 1 96.69 85 GLN A C 1
ATOM 677 O O . GLN A 1 85 ? -2.898 -11.812 -17.109 1 96.69 85 GLN A O 1
ATOM 682 N N . THR A 1 86 ? -4.352 -13.359 -16.328 1 96.69 86 THR A N 1
ATOM 683 C CA . THR A 1 86 ? -4.742 -12.523 -15.203 1 96.69 86 THR A CA 1
ATOM 684 C C . THR A 1 86 ? -4.605 -13.281 -13.891 1 96.69 86 THR A C 1
ATOM 686 O O . THR A 1 86 ? -4.914 -14.477 -13.82 1 96.69 86 THR A O 1
ATOM 689 N N . LEU A 1 87 ? -4.086 -12.617 -12.898 1 97.31 87 LEU A N 1
ATOM 690 C CA . LEU A 1 87 ? -3.998 -13.172 -11.555 1 97.31 87 LEU A CA 1
ATOM 691 C C . LEU A 1 87 ? -4.723 -12.281 -10.547 1 97.31 87 LEU A C 1
ATOM 693 O O . LEU A 1 87 ? -4.473 -11.07 -10.492 1 97.31 87 LEU A O 1
ATOM 697 N N . ASN A 1 88 ? -5.605 -12.844 -9.812 1 95.75 88 ASN A N 1
ATOM 698 C CA . ASN A 1 88 ? -6.379 -12.188 -8.766 1 95.75 88 ASN A CA 1
ATOM 699 C C . ASN A 1 88 ? -6.25 -12.922 -7.434 1 95.75 88 ASN A C 1
ATOM 701 O O . ASN A 1 88 ? -5.836 -14.078 -7.395 1 95.75 88 ASN A O 1
ATOM 705 N N . PRO A 1 89 ? -6.582 -12.203 -6.359 1 95.19 89 PRO A N 1
ATOM 706 C CA . PRO A 1 89 ? -6.453 -12.844 -5.047 1 95.19 89 PRO A CA 1
ATOM 707 C C . PRO A 1 89 ? -7.332 -14.078 -4.91 1 95.19 89 PRO A C 1
ATOM 709 O O . PRO A 1 89 ? -6.977 -15.016 -4.188 1 95.19 89 PRO A O 1
ATOM 712 N N . ASP A 1 90 ? -8.453 -14.094 -5.605 1 94.56 90 ASP A N 1
ATOM 713 C CA . ASP A 1 90 ? -9.375 -15.227 -5.512 1 94.56 90 ASP A CA 1
ATOM 714 C C . ASP A 1 90 ? -8.727 -16.5 -6.035 1 94.56 90 ASP A C 1
ATOM 716 O O . ASP A 1 90 ? -9.07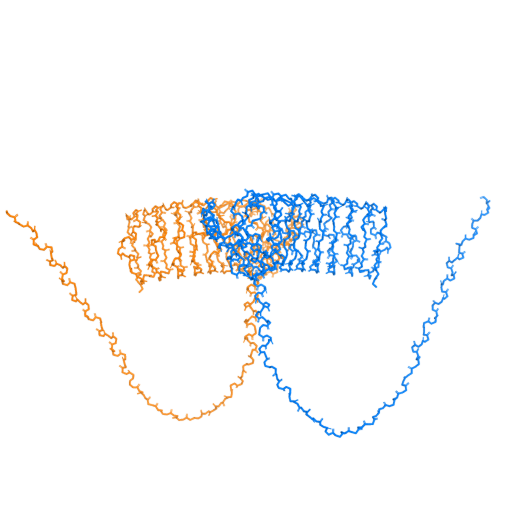8 -17.609 -5.602 1 94.56 90 ASP A O 1
ATOM 720 N N . HIS A 1 91 ? -7.773 -16.312 -6.918 1 97 91 HIS A N 1
ATOM 721 C CA . HIS A 1 91 ? -7.121 -17.469 -7.527 1 97 91 HIS A CA 1
ATOM 722 C C . HIS A 1 91 ? -6.289 -18.234 -6.504 1 97 91 HIS A C 1
ATOM 724 O O . HIS A 1 91 ? -5.992 -19.406 -6.691 1 97 91 HIS A O 1
ATOM 730 N N . PHE A 1 92 ? -5.922 -17.547 -5.387 1 97.44 92 PHE A N 1
ATOM 731 C CA . PHE A 1 92 ? -5.027 -18.156 -4.414 1 97.44 92 PHE A CA 1
ATOM 732 C C . PHE A 1 92 ? -5.672 -18.203 -3.035 1 97.44 92 PHE A C 1
ATOM 734 O O . PHE A 1 92 ? -4.988 -18.406 -2.031 1 97.44 92 PHE A O 1
ATOM 741 N N . PHE A 1 93 ? -6.938 -18.062 -3.088 1 94.88 93 PHE A N 1
ATOM 742 C CA . PHE A 1 93 ? -7.68 -18.109 -1.832 1 94.88 93 PHE A CA 1
ATOM 743 C C . PHE A 1 93 ? -7.531 -19.469 -1.169 1 94.88 93 PHE A C 1
ATOM 745 O O . PHE A 1 93 ? -7.656 -20.5 -1.83 1 94.88 93 PHE A O 1
ATOM 752 N N . GLY A 1 94 ? -7.18 -19.469 0.105 1 94.12 94 GLY A N 1
ATOM 753 C CA . GLY A 1 94 ? -7.086 -20.719 0.858 1 94.12 94 GLY A CA 1
ATOM 754 C C . GLY A 1 94 ? -5.672 -21.25 0.933 1 94.12 94 GLY A C 1
ATOM 755 O O . GLY A 1 94 ? -5.395 -22.172 1.712 1 94.12 94 GLY A O 1
ATOM 756 N N . LEU A 1 95 ? -4.746 -20.703 0.246 1 97.19 95 LEU A N 1
ATOM 757 C CA . LEU A 1 95 ? -3.395 -21.234 0.154 1 97.19 95 LEU A CA 1
ATOM 758 C C . LEU A 1 95 ? -2.463 -20.531 1.142 1 97.19 95 LEU A C 1
ATOM 760 O O . LEU A 1 95 ? -1.376 -20.094 0.768 1 97.19 95 LEU A O 1
ATOM 764 N N . SER A 1 96 ? -2.826 -20.484 2.357 1 94.88 96 SER A N 1
ATOM 765 C CA . SER A 1 96 ? -2.061 -19.797 3.387 1 94.88 96 SER A CA 1
ATOM 766 C C . SER A 1 96 ? -0.798 -20.578 3.752 1 94.88 96 SER A C 1
ATOM 768 O O . SER A 1 96 ? 0.145 -20 4.309 1 94.88 96 SER A O 1
ATOM 770 N N . SER A 1 97 ? -0.708 -21.891 3.379 1 97.31 97 SER A N 1
ATOM 771 C CA . SER A 1 97 ? 0.434 -22.719 3.738 1 97.31 97 SER A CA 1
ATOM 772 C C . SER A 1 97 ? 1.399 -22.875 2.568 1 97.31 97 SER A C 1
ATOM 774 O O . SER A 1 97 ? 2.453 -23.5 2.703 1 97.31 97 SER A O 1
ATOM 776 N N . LEU A 1 98 ? 1.032 -22.312 1.467 1 98.5 98 LEU A N 1
ATOM 777 C CA . LEU A 1 98 ? 1.845 -22.469 0.266 1 98.5 98 LEU A CA 1
ATOM 778 C C . LEU A 1 98 ? 3.24 -21.891 0.471 1 98.5 98 LEU A C 1
ATOM 780 O O . LEU A 1 98 ? 3.383 -20.781 0.973 1 98.5 98 LEU A O 1
ATOM 784 N N . LYS A 1 99 ? 4.297 -22.609 0.042 1 98.62 99 LYS A N 1
ATOM 785 C CA . LYS A 1 99 ? 5.68 -22.172 0.229 1 98.62 99 LYS A CA 1
ATOM 786 C C . LYS A 1 99 ? 6.328 -21.812 -1.104 1 98.62 99 LYS A C 1
ATOM 788 O O . LYS A 1 99 ? 7.148 -20.891 -1.172 1 98.62 99 LYS A O 1
ATOM 793 N N . THR A 1 100 ? 5.938 -22.594 -2.123 1 98.81 100 THR A N 1
ATOM 794 C CA . THR A 1 100 ? 6.547 -22.375 -3.432 1 98.81 100 THR A CA 1
ATOM 795 C C . THR A 1 100 ? 5.473 -22.25 -4.512 1 98.81 100 THR A C 1
ATOM 797 O O . THR A 1 100 ? 4.574 -23.078 -4.605 1 98.81 100 THR A O 1
ATOM 800 N N . LEU A 1 101 ? 5.539 -21.188 -5.27 1 98.81 101 LEU A N 1
ATOM 801 C CA . LEU A 1 101 ? 4.66 -20.938 -6.41 1 98.81 101 LEU A CA 1
ATOM 802 C C . LEU A 1 101 ? 5.469 -20.688 -7.676 1 98.81 101 LEU A C 1
ATOM 804 O O . LEU A 1 101 ? 6.27 -19.75 -7.727 1 98.81 101 LEU A O 1
ATOM 808 N N . THR A 1 102 ? 5.297 -21.516 -8.703 1 98.69 102 THR A N 1
ATOM 809 C CA . THR A 1 102 ? 6.008 -21.344 -9.961 1 98.69 102 THR A CA 1
ATOM 810 C C . THR A 1 102 ? 5.047 -20.922 -11.07 1 98.69 102 THR A C 1
ATOM 812 O O . THR A 1 102 ? 4.121 -21.656 -11.414 1 98.69 102 THR A O 1
ATOM 815 N N . LEU A 1 103 ? 5.238 -19.734 -11.57 1 98.31 103 LEU A N 1
ATOM 816 C CA . LEU A 1 103 ? 4.414 -19.156 -12.625 1 98.31 103 LEU A CA 1
ATOM 817 C C . LEU A 1 103 ? 5.258 -18.812 -13.852 1 98.31 103 LEU A C 1
ATOM 819 O O . LEU A 1 103 ? 4.926 -17.891 -14.602 1 98.31 103 LEU A O 1
ATOM 823 N N . SER A 1 104 ? 6.273 -19.484 -14.211 1 98.06 104 SER A N 1
ATOM 824 C CA . SER A 1 104 ? 7.227 -19.109 -15.258 1 98.06 104 SER A CA 1
ATOM 825 C C . SER A 1 104 ? 6.648 -19.375 -16.641 1 98.06 104 SER A C 1
ATOM 827 O O . SER A 1 104 ? 5.777 -20.219 -16.812 1 98.06 104 SER A O 1
ATOM 829 N N . LYS A 1 105 ? 7.066 -18.594 -17.609 1 97.81 105 LYS A N 1
ATOM 830 C CA . LYS A 1 105 ? 6.73 -18.719 -19.031 1 97.81 105 LYS A CA 1
ATOM 831 C C . LYS A 1 105 ? 5.227 -18.625 -19.25 1 97.81 105 LYS A C 1
ATOM 833 O O . LYS A 1 105 ? 4.625 -19.484 -19.891 1 97.81 105 LYS A O 1
ATOM 838 N N . MET A 1 106 ? 4.66 -17.625 -18.625 1 96.75 106 MET A N 1
ATOM 839 C CA . MET A 1 106 ? 3.244 -17.297 -18.781 1 96.75 106 MET A CA 1
ATOM 840 C C . MET A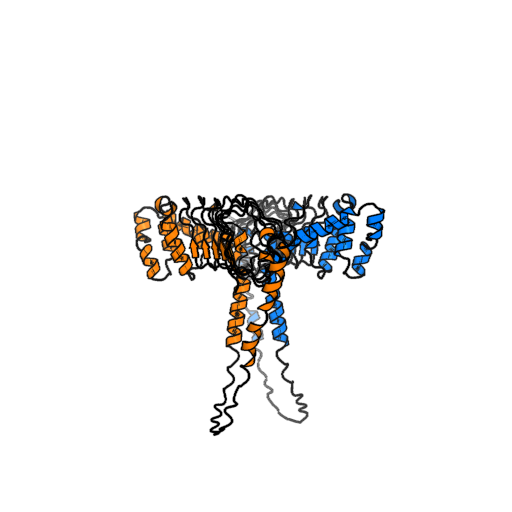 1 106 ? 3.068 -15.914 -19.375 1 96.75 106 MET A C 1
ATOM 842 O O . MET A 1 106 ? 3.875 -15.016 -19.125 1 96.75 106 MET A O 1
ATOM 846 N N . PRO A 1 107 ? 1.984 -15.781 -20.172 1 96.38 107 PRO A N 1
ATOM 847 C CA . PRO A 1 107 ? 1.726 -14.461 -20.766 1 96.38 107 PRO A CA 1
ATOM 848 C C . PRO A 1 107 ? 0.903 -13.562 -19.844 1 96.38 107 PRO A C 1
ATOM 850 O O . PRO A 1 107 ? -0.193 -13.133 -20.219 1 96.38 107 PRO A O 1
ATOM 853 N N . LEU A 1 108 ? 1.463 -13.172 -18.703 1 96.31 108 LEU A N 1
ATOM 854 C CA . LEU A 1 108 ? 0.72 -12.383 -17.734 1 96.31 108 LEU A CA 1
ATOM 855 C C . LEU A 1 108 ? 0.553 -10.945 -18.203 1 96.31 108 LEU A C 1
ATOM 857 O O . LEU A 1 108 ? 1.51 -10.328 -18.688 1 96.31 108 LEU A O 1
ATOM 861 N N . HIS A 1 109 ? -0.679 -10.484 -18.125 1 93.06 109 HIS A N 1
ATOM 862 C CA . HIS A 1 109 ? -0.979 -9.125 -18.547 1 93.06 109 HIS A CA 1
ATOM 863 C C . HIS A 1 109 ? -1.485 -8.281 -17.391 1 93.06 109 HIS A C 1
ATOM 865 O O . HIS A 1 109 ? -1.191 -7.086 -17.297 1 93.06 109 HIS A O 1
ATOM 871 N N . ASN A 1 110 ? -2.264 -8.914 -16.609 1 94.88 110 ASN A N 1
ATOM 872 C CA . ASN A 1 110 ? -2.869 -8.195 -15.492 1 94.88 110 ASN A CA 1
ATOM 873 C C . ASN A 1 110 ? -2.68 -8.945 -14.172 1 94.88 110 ASN A C 1
ATOM 875 O O . ASN A 1 110 ? -3.193 -10.047 -14 1 94.88 110 ASN A O 1
ATOM 879 N N . ILE A 1 111 ? -1.945 -8.344 -13.273 1 96.75 111 ILE A N 1
ATOM 880 C CA . ILE A 1 111 ? -1.785 -8.883 -11.93 1 96.75 111 ILE A CA 1
ATOM 881 C C . ILE A 1 111 ? -2.371 -7.906 -10.914 1 96.75 111 ILE A C 1
ATOM 883 O O . ILE A 1 111 ? -1.901 -6.773 -10.789 1 96.75 111 ILE A O 1
ATOM 887 N N . SER A 1 112 ? -3.365 -8.375 -10.242 1 95.25 112 SER A N 1
ATOM 888 C CA . SER A 1 112 ? -3.943 -7.543 -9.188 1 95.25 112 SER A CA 1
ATOM 889 C C . SER A 1 112 ? -2.898 -7.164 -8.148 1 95.25 112 SER A C 1
ATOM 891 O O . SER A 1 112 ? -2.051 -7.98 -7.781 1 95.25 112 SER A O 1
ATOM 893 N N . PRO A 1 113 ? -3.004 -5.922 -7.609 1 93.94 113 PRO A N 1
ATOM 894 C CA . PRO A 1 113 ? -2.053 -5.488 -6.582 1 93.94 113 PRO A CA 1
ATOM 895 C C . PRO A 1 113 ? -2.127 -6.336 -5.316 1 93.94 113 PRO A C 1
ATOM 897 O O . PRO A 1 113 ? -1.209 -6.301 -4.492 1 93.94 113 PRO A O 1
ATOM 900 N N . TYR A 1 114 ? -3.145 -7.082 -5.203 1 94.38 114 TYR A N 1
ATOM 901 C CA . TYR A 1 114 ? -3.324 -7.875 -3.99 1 94.38 114 TYR A CA 1
ATOM 902 C C . TYR A 1 114 ? -3.404 -9.359 -4.312 1 94.38 114 TYR A C 1
ATOM 904 O O . TYR A 1 114 ? -3.877 -10.156 -3.498 1 94.38 114 TYR A O 1
ATOM 912 N N . ALA A 1 115 ? -2.891 -9.695 -5.418 1 96.75 115 ALA A N 1
ATOM 913 C CA . ALA A 1 115 ? -3.016 -11.047 -5.945 1 96.75 115 ALA A CA 1
ATOM 914 C C . ALA A 1 115 ? -2.404 -12.07 -4.988 1 96.75 115 ALA A C 1
ATOM 916 O O . ALA A 1 115 ? -2.928 -13.172 -4.832 1 96.75 115 ALA A O 1
ATOM 917 N N . PHE A 1 116 ? -1.352 -11.695 -4.262 1 97.25 116 PHE A N 1
ATOM 918 C CA . PHE A 1 116 ? -0.6 -12.688 -3.504 1 97.25 116 PHE A CA 1
ATOM 919 C C . PHE A 1 116 ? -0.829 -12.516 -2.008 1 97.25 116 PHE A C 1
ATOM 921 O O . PHE A 1 116 ? -0.151 -13.141 -1.192 1 97.25 116 PHE A O 1
ATOM 928 N N . VAL A 1 117 ? -1.766 -11.711 -1.63 1 95.12 117 VAL A N 1
ATOM 929 C CA . VAL A 1 117 ? -2.074 -11.445 -0.229 1 95.12 117 VAL A CA 1
ATOM 930 C C . VAL A 1 117 ? -2.443 -12.75 0.476 1 95.12 117 VAL A C 1
ATOM 932 O O . VAL A 1 117 ? -2.012 -13 1.604 1 95.12 117 VAL A O 1
ATOM 935 N N . PRO A 1 118 ? -3.178 -13.695 -0.186 1 95.5 118 PRO A N 1
ATOM 936 C CA . PRO A 1 118 ? -3.582 -14.93 0.495 1 95.5 118 PRO A CA 1
ATOM 937 C C . PRO A 1 118 ? -2.402 -15.852 0.792 1 95.5 118 PRO A C 1
ATOM 939 O O . PRO A 1 118 ? -2.521 -16.766 1.61 1 95.5 118 PRO A O 1
ATOM 942 N N . LEU A 1 119 ? -1.282 -15.648 0.133 1 97.12 119 LEU A N 1
ATOM 943 C CA . LEU A 1 119 ? -0.129 -16.531 0.266 1 97.12 119 LEU A CA 1
ATOM 944 C C . LEU A 1 119 ? 0.749 -16.109 1.438 1 97.12 119 LEU A C 1
ATOM 946 O O . LEU A 1 119 ? 1.878 -15.648 1.24 1 97.12 119 LEU A O 1
ATOM 950 N N . LYS A 1 120 ? 0.408 -16.406 2.574 1 93.44 120 LYS A N 1
ATOM 951 C CA . LYS A 1 120 ? 0.981 -15.875 3.809 1 93.44 120 LYS A CA 1
ATOM 952 C C . LYS A 1 120 ? 2.355 -16.484 4.082 1 93.44 120 LYS A C 1
ATOM 954 O O . LYS A 1 120 ? 3.211 -15.844 4.695 1 93.44 120 LYS A O 1
ATOM 959 N N . ASN A 1 121 ? 2.604 -17.703 3.623 1 96.25 121 ASN A N 1
ATOM 960 C CA . ASN A 1 121 ? 3.842 -18.391 3.955 1 96.25 121 ASN A CA 1
ATOM 961 C C . ASN A 1 121 ? 4.707 -18.625 2.719 1 96.25 121 ASN A C 1
ATOM 963 O O . ASN A 1 121 ? 5.598 -19.469 2.727 1 96.25 121 ASN A O 1
ATOM 967 N N . LEU A 1 122 ? 4.449 -17.844 1.73 1 98.06 122 LEU A N 1
ATOM 968 C CA . LEU A 1 122 ? 5.184 -18 0.48 1 98.06 122 LEU A CA 1
ATOM 969 C C . LEU A 1 122 ? 6.664 -17.688 0.674 1 98.06 122 LEU A C 1
ATOM 971 O O . LEU A 1 122 ? 7.016 -16.641 1.206 1 98.06 122 LEU A O 1
ATOM 975 N N . ARG A 1 123 ? 7.551 -18.578 0.203 1 98.31 123 ARG A N 1
ATOM 976 C CA . ARG A 1 123 ? 8.992 -18.422 0.359 1 98.31 123 ARG A CA 1
ATOM 977 C C . ARG A 1 123 ? 9.672 -18.234 -0.993 1 98.31 123 ARG A C 1
ATOM 979 O O . ARG A 1 123 ? 10.68 -17.531 -1.094 1 98.31 123 ARG A O 1
ATOM 986 N N . TYR A 1 124 ? 9.148 -18.953 -1.93 1 98.69 124 TYR A N 1
ATOM 987 C CA . TYR A 1 124 ? 9.734 -18.906 -3.266 1 98.69 124 TYR A CA 1
ATOM 988 C C . TYR A 1 124 ? 8.672 -18.594 -4.316 1 98.69 124 TYR A C 1
ATOM 990 O O . TYR A 1 124 ? 7.648 -19.281 -4.387 1 98.69 124 TYR A O 1
ATOM 998 N N . LEU A 1 125 ? 8.852 -17.547 -5.094 1 98.81 125 LEU A N 1
ATOM 999 C CA . LEU A 1 125 ? 7.977 -17.172 -6.195 1 98.81 125 LEU A CA 1
ATOM 1000 C C . LEU A 1 125 ? 8.758 -17.078 -7.5 1 98.81 125 LEU A C 1
ATOM 1002 O O . LEU A 1 125 ? 9.719 -16.312 -7.602 1 98.81 125 LEU A O 1
ATOM 1006 N N . ASP A 1 126 ? 8.391 -17.844 -8.492 1 98.81 126 ASP A N 1
ATOM 1007 C CA . ASP A 1 126 ? 9.055 -17.875 -9.797 1 98.81 126 ASP A CA 1
ATOM 1008 C C . ASP A 1 126 ? 8.18 -17.25 -10.875 1 98.81 126 ASP A C 1
ATOM 1010 O O . ASP A 1 126 ? 7.137 -17.797 -11.234 1 98.81 126 ASP A O 1
ATOM 1014 N N . MET A 1 127 ? 8.555 -16.172 -11.312 1 98.56 127 MET A N 1
ATOM 1015 C CA . MET A 1 127 ? 7.855 -15.492 -12.398 1 98.56 127 MET A CA 1
ATOM 1016 C C . MET A 1 127 ? 8.805 -15.203 -13.562 1 98.56 127 MET A C 1
ATOM 1018 O O . MET A 1 127 ? 8.836 -14.078 -14.078 1 98.56 127 MET A O 1
ATOM 1022 N N . ASP A 1 128 ? 9.586 -16.156 -13.898 1 98.44 128 ASP A N 1
ATOM 1023 C CA . ASP A 1 128 ? 10.516 -16.078 -15.016 1 98.44 128 ASP A CA 1
ATOM 1024 C C . ASP A 1 128 ? 9.766 -16.047 -16.344 1 98.44 128 ASP A C 1
ATOM 1026 O O . ASP A 1 128 ? 8.844 -16.828 -16.578 1 98.44 128 ASP A O 1
ATOM 1030 N N . SER A 1 129 ? 10.109 -15.086 -17.203 1 98.38 129 SER A N 1
ATOM 1031 C CA . SER A 1 129 ? 9.578 -15.016 -18.562 1 98.38 129 SER A CA 1
ATOM 1032 C C . SER A 1 129 ? 8.062 -14.875 -18.562 1 98.38 129 SER A C 1
ATOM 1034 O O . SER A 1 129 ? 7.359 -15.641 -19.234 1 98.38 129 SER A O 1
ATOM 1036 N N . CYS A 1 130 ? 7.535 -13.875 -17.844 1 98.12 130 CYS A N 1
ATOM 1037 C CA . CYS A 1 130 ? 6.098 -13.648 -17.719 1 98.12 130 CYS A CA 1
ATOM 1038 C C . CYS A 1 130 ? 5.691 -12.344 -18.391 1 98.12 130 CYS A C 1
ATOM 1040 O O . CYS A 1 130 ? 4.59 -11.844 -18.172 1 98.12 130 CYS A O 1
ATOM 1042 N N . ASN A 1 131 ? 6.605 -11.758 -19.125 1 97.19 131 ASN A N 1
ATOM 1043 C CA . ASN A 1 131 ? 6.355 -10.531 -19.875 1 97.19 131 ASN A CA 1
ATOM 1044 C C . ASN A 1 131 ? 6.051 -9.359 -18.938 1 97.19 131 ASN A C 1
ATOM 1046 O O . ASN A 1 131 ? 5.234 -8.5 -19.266 1 97.19 131 ASN A O 1
ATOM 1050 N N . LEU A 1 132 ? 6.621 -9.336 -17.781 1 98 132 LEU A N 1
ATOM 1051 C CA . LEU A 1 132 ? 6.383 -8.281 -16.797 1 98 132 LEU A CA 1
ATOM 1052 C C . LEU A 1 132 ? 7.141 -7.008 -17.172 1 98 132 LEU A C 1
ATOM 1054 O O . LEU A 1 132 ? 8.305 -7.074 -17.578 1 98 132 LEU A O 1
ATOM 1058 N N . THR A 1 133 ? 6.461 -5.902 -17.094 1 97.62 133 THR A N 1
ATOM 1059 C CA . THR A 1 133 ? 7.102 -4.621 -17.375 1 97.62 133 THR A CA 1
ATOM 1060 C C . THR A 1 133 ? 7.48 -3.922 -16.062 1 97.62 133 THR A C 1
ATOM 1062 O O . THR A 1 133 ? 8.266 -2.973 -16.062 1 97.62 133 THR A O 1
ATOM 1065 N N . ARG A 1 134 ? 6.895 -4.371 -15.008 1 97.5 134 ARG A N 1
ATOM 1066 C CA . ARG A 1 134 ? 7.16 -3.855 -13.672 1 97.5 134 ARG A CA 1
ATOM 1067 C C . ARG A 1 134 ? 7.02 -4.957 -12.625 1 97.5 134 ARG A C 1
ATOM 1069 O O . ARG A 1 134 ? 6.262 -5.91 -12.812 1 97.5 134 ARG A O 1
ATOM 1076 N N . ILE A 1 135 ? 7.797 -4.855 -11.602 1 97.81 135 ILE A N 1
ATOM 1077 C CA . ILE A 1 135 ? 7.656 -5.789 -10.492 1 97.81 135 ILE A CA 1
ATOM 1078 C C . ILE A 1 135 ? 6.25 -5.684 -9.906 1 97.81 135 ILE A C 1
ATOM 1080 O O . ILE A 1 135 ? 5.742 -4.582 -9.688 1 97.81 135 ILE A O 1
ATOM 1084 N N . PRO A 1 136 ? 5.609 -6.793 -9.711 1 96.81 136 PRO A N 1
ATOM 1085 C CA . PRO A 1 136 ? 4.254 -6.742 -9.164 1 96.81 136 PRO A CA 1
ATOM 1086 C C . PRO A 1 136 ? 4.215 -6.191 -7.738 1 96.81 136 PRO A C 1
ATOM 1088 O O . PRO A 1 136 ? 5.031 -6.582 -6.898 1 96.81 136 PRO A O 1
ATOM 1091 N N . HIS A 1 137 ? 3.266 -5.336 -7.504 1 95.31 137 HIS A N 1
ATOM 1092 C CA . HIS A 1 137 ? 3.09 -4.73 -6.188 1 95.31 137 HIS A CA 1
ATOM 1093 C C . HIS A 1 137 ? 2.676 -5.77 -5.152 1 95.31 137 HIS A C 1
ATOM 1095 O O . HIS A 1 137 ? 3.002 -5.641 -3.971 1 95.31 137 HIS A O 1
ATOM 1101 N N . SER A 1 138 ? 2.068 -6.781 -5.602 1 95.88 138 SER A N 1
ATOM 1102 C CA . SER A 1 138 ? 1.456 -7.789 -4.738 1 95.88 138 SER A CA 1
ATOM 1103 C C . SER A 1 138 ? 2.506 -8.516 -3.902 1 95.88 138 SER A C 1
ATOM 1105 O O . SER A 1 138 ? 2.191 -9.078 -2.854 1 95.88 138 SER A O 1
ATOM 1107 N N . VAL A 1 139 ? 3.746 -8.438 -4.242 1 96.69 139 VAL A N 1
ATOM 1108 C CA . VAL A 1 139 ? 4.785 -9.242 -3.604 1 96.69 139 VAL A CA 1
ATOM 1109 C C . VAL A 1 139 ? 5.152 -8.625 -2.254 1 96.69 139 VAL A C 1
ATOM 1111 O O . VAL A 1 139 ? 5.805 -9.273 -1.431 1 96.69 139 VAL A O 1
ATOM 1114 N N . ILE A 1 140 ? 4.77 -7.383 -1.997 1 93.56 140 ILE A N 1
ATOM 1115 C CA . ILE A 1 140 ? 5.188 -6.688 -0.786 1 93.56 140 ILE A CA 1
ATOM 1116 C C . ILE A 1 140 ? 4.473 -7.285 0.425 1 93.56 140 ILE A C 1
ATOM 1118 O O . ILE A 1 140 ? 4.871 -7.047 1.568 1 93.56 140 ILE A O 1
ATOM 1122 N N . TYR A 1 141 ? 3.424 -8.094 0.16 1 92.56 141 TYR A N 1
ATOM 1123 C CA . TYR A 1 141 ? 2.615 -8.625 1.253 1 92.56 141 TYR A CA 1
ATOM 1124 C C . TYR A 1 141 ? 3.107 -10 1.676 1 92.56 141 TYR A C 1
ATOM 1126 O O . TYR A 1 141 ? 2.578 -10.594 2.619 1 92.56 141 TYR A O 1
ATOM 1134 N N . ASN A 1 142 ? 4.043 -10.516 0.995 1 95.56 142 ASN A N 1
ATOM 1135 C CA . ASN A 1 142 ? 4.586 -11.828 1.319 1 95.56 142 ASN A CA 1
ATOM 1136 C C . ASN A 1 142 ? 5.801 -11.727 2.236 1 95.56 142 ASN A C 1
ATOM 1138 O O . ASN A 1 142 ? 6.938 -11.82 1.778 1 95.56 142 ASN A O 1
ATOM 1142 N N . CYS A 1 143 ? 5.547 -11.742 3.506 1 92.25 143 CYS A N 1
ATOM 1143 C CA . CYS A 1 143 ? 6.543 -11.414 4.52 1 92.25 143 CYS A CA 1
ATOM 1144 C C . CYS A 1 143 ? 7.605 -12.508 4.613 1 92.25 143 CYS A C 1
ATOM 1146 O O . CYS A 1 143 ? 8.719 -12.258 5.082 1 92.25 143 CYS A O 1
ATOM 1148 N N . HIS A 1 144 ? 7.301 -13.688 4.148 1 94.56 144 HIS A N 1
ATOM 1149 C CA . HIS A 1 144 ? 8.234 -14.805 4.285 1 94.56 144 HIS A CA 1
ATOM 1150 C C . HIS A 1 144 ? 8.953 -15.078 2.971 1 94.56 144 HIS A C 1
ATOM 1152 O O . HIS A 1 144 ? 9.727 -16.031 2.871 1 94.56 144 HIS A O 1
ATOM 1158 N N . LEU A 1 145 ? 8.688 -14.258 2.047 1 97.12 145 LEU A N 1
ATOM 1159 C CA . LEU A 1 145 ? 9.312 -14.445 0.742 1 97.12 145 LEU A CA 1
ATOM 1160 C C . LEU A 1 145 ? 10.828 -14.312 0.841 1 97.12 145 LEU A C 1
ATOM 1162 O O . LEU A 1 145 ? 11.336 -13.328 1.385 1 97.12 145 LEU A O 1
ATOM 1166 N N . THR A 1 146 ? 11.609 -15.305 0.313 1 97 146 THR A N 1
ATOM 1167 C CA . THR A 1 146 ? 13.062 -15.305 0.406 1 97 146 THR A CA 1
ATOM 1168 C C . THR A 1 146 ? 13.695 -15.258 -0.983 1 97 146 THR A C 1
ATOM 1170 O O . THR A 1 146 ? 14.742 -14.641 -1.172 1 97 146 THR A O 1
ATOM 1173 N N . LYS A 1 147 ? 13.031 -15.898 -1.862 1 98.25 147 LYS A N 1
ATOM 1174 C CA . LYS A 1 147 ? 13.555 -15.969 -3.225 1 98.25 147 LYS A CA 1
ATOM 1175 C C . LYS A 1 147 ? 12.5 -15.523 -4.238 1 98.25 147 LYS A C 1
ATOM 1177 O O . LYS A 1 147 ? 11.375 -16.031 -4.238 1 98.25 147 LYS A O 1
ATOM 1182 N N . LEU A 1 148 ? 12.797 -14.555 -5.035 1 98.5 148 LEU A N 1
ATOM 1183 C CA . LEU A 1 148 ? 11.938 -14.031 -6.09 1 98.5 148 LEU A CA 1
ATOM 1184 C C . LEU A 1 148 ? 12.664 -14.047 -7.434 1 98.5 148 LEU A C 1
ATOM 1186 O O . LEU A 1 148 ? 13.719 -13.43 -7.582 1 98.5 148 LEU A O 1
ATOM 1190 N N . ASN A 1 149 ? 12.148 -14.797 -8.359 1 98.56 149 ASN A N 1
ATOM 1191 C CA . ASN A 1 149 ? 12.742 -14.891 -9.688 1 98.56 149 ASN A CA 1
ATOM 1192 C C . ASN A 1 149 ? 11.961 -14.086 -10.719 1 98.56 149 ASN A C 1
ATOM 1194 O O . ASN A 1 149 ? 10.82 -14.43 -11.047 1 98.56 149 ASN A O 1
ATOM 1198 N N . LEU A 1 150 ? 12.484 -13.039 -11.164 1 98.38 150 LEU A N 1
ATOM 1199 C CA . LEU A 1 150 ? 11.875 -12.164 -12.164 1 98.38 150 LEU A CA 1
ATOM 1200 C C . LEU A 1 150 ? 12.75 -12.07 -13.406 1 98.38 150 LEU A C 1
ATOM 1202 O O . LEU A 1 150 ? 12.766 -11.039 -14.086 1 98.38 150 LEU A O 1
ATOM 1206 N N . ALA A 1 151 ? 13.516 -13.102 -13.672 1 98.38 151 ALA A N 1
ATOM 1207 C CA . ALA A 1 151 ? 14.43 -13.117 -14.812 1 98.38 151 ALA A CA 1
ATOM 1208 C C . ALA A 1 151 ? 13.656 -13.141 -16.141 1 98.38 151 ALA A C 1
ATOM 1210 O O . ALA A 1 151 ? 12.5 -13.555 -16.172 1 98.38 151 ALA A O 1
ATOM 1211 N N . ASN A 1 152 ? 14.25 -12.633 -17.125 1 98.31 152 ASN A N 1
ATOM 1212 C CA . ASN A 1 152 ? 13.766 -12.703 -18.5 1 98.31 152 ASN A CA 1
ATOM 1213 C C . ASN A 1 152 ? 12.383 -12.07 -18.641 1 98.31 152 ASN A C 1
ATOM 1215 O O . ASN A 1 152 ? 11.469 -12.672 -19.219 1 98.31 152 ASN A O 1
ATOM 1219 N N . ASN A 1 153 ? 12.195 -10.93 -18.031 1 98.44 153 ASN A N 1
ATOM 1220 C CA . ASN A 1 153 ? 11.008 -10.109 -18.219 1 98.44 153 ASN A CA 1
ATOM 1221 C C . ASN A 1 153 ? 11.328 -8.844 -19.016 1 98.44 153 ASN A C 1
ATOM 1223 O O . ASN A 1 153 ? 12.281 -8.82 -19.797 1 98.44 153 ASN A O 1
ATOM 1227 N N . LYS A 1 154 ? 10.5 -7.848 -18.953 1 98.25 154 LYS A N 1
ATOM 1228 C CA . LYS A 1 154 ? 10.664 -6.672 -19.797 1 98.25 154 LYS A CA 1
ATOM 1229 C C . LYS A 1 154 ? 10.961 -5.43 -18.953 1 98.25 154 LYS A C 1
ATOM 1231 O O . LYS A 1 154 ? 10.453 -4.344 -19.25 1 98.25 154 LYS A O 1
ATOM 1236 N N . PHE A 1 155 ? 11.727 -5.602 -17.906 1 98.12 155 PHE A N 1
ATOM 1237 C CA . PHE A 1 155 ? 12.141 -4.449 -17.109 1 98.12 155 PHE A CA 1
ATOM 1238 C C . PHE A 1 155 ? 13.109 -3.574 -17.891 1 98.12 155 PHE A C 1
ATOM 1240 O O . PHE A 1 155 ? 14.203 -4.012 -18.25 1 98.12 155 PHE A O 1
ATOM 1247 N N . HIS A 1 156 ? 12.719 -2.365 -18.094 1 97.56 156 HIS A N 1
ATOM 1248 C CA . HIS A 1 156 ? 13.484 -1.535 -19.016 1 97.56 156 HIS A CA 1
ATOM 1249 C C . HIS A 1 156 ? 14.031 -0.294 -18.312 1 97.56 156 HIS A C 1
ATOM 1251 O O . HIS A 1 156 ? 15.18 0.087 -18.516 1 97.56 156 HIS A O 1
ATOM 1257 N N . ARG A 1 157 ? 13.227 0.346 -17.531 1 96.44 157 ARG A N 1
ATOM 1258 C CA . ARG A 1 157 ? 13.594 1.601 -16.875 1 96.44 157 ARG A CA 1
ATOM 1259 C C . ARG A 1 157 ? 13.508 1.474 -15.359 1 96.44 157 ARG A C 1
ATOM 1261 O O . ARG A 1 157 ? 13.156 0.414 -14.836 1 96.44 157 ARG A O 1
ATOM 1268 N N . SER A 1 158 ? 13.914 2.564 -14.688 1 94.31 158 SER A N 1
ATOM 1269 C CA . SER A 1 158 ? 13.922 2.576 -13.234 1 94.31 158 SER A CA 1
ATOM 1270 C C . SER A 1 158 ? 12.516 2.402 -12.672 1 94.31 158 SER A C 1
ATOM 1272 O O . SER A 1 158 ? 12.336 1.854 -11.578 1 94.31 158 SER A O 1
ATOM 1274 N N . SER A 1 159 ? 11.516 2.787 -13.492 1 95.44 159 SER A N 1
ATOM 1275 C CA . SER A 1 159 ? 10.125 2.693 -13.055 1 95.44 159 SER A CA 1
ATOM 1276 C C . SER A 1 159 ? 9.672 1.24 -12.961 1 95.44 159 SER A C 1
ATOM 1278 O O . SER A 1 159 ? 8.648 0.942 -12.344 1 95.44 159 SER A O 1
ATOM 1280 N N . SER A 1 160 ? 10.438 0.337 -13.594 1 97.69 160 SER A N 1
ATOM 1281 C CA . SER A 1 160 ? 10.117 -1.086 -13.555 1 97.69 160 SER A CA 1
ATOM 1282 C C . SER A 1 160 ? 10.352 -1.67 -12.172 1 97.69 160 SER A C 1
ATOM 1284 O O . SER A 1 160 ? 9.805 -2.723 -11.828 1 97.69 160 SER A O 1
ATOM 1286 N N . LEU A 1 161 ? 11.219 -1.001 -11.398 1 97.38 161 LEU A N 1
ATOM 1287 C CA . LEU A 1 161 ? 11.531 -1.404 -10.031 1 97.38 161 LEU A CA 1
ATOM 1288 C C . LEU A 1 161 ? 11.258 -0.264 -9.055 1 97.38 161 LEU A C 1
ATOM 1290 O O . LEU A 1 161 ? 12.195 0.323 -8.508 1 97.38 161 LEU A O 1
ATOM 1294 N N . PRO A 1 162 ? 9.992 -0.101 -8.812 1 96.31 162 PRO A N 1
ATOM 1295 C CA . PRO A 1 162 ? 9.625 1.034 -7.965 1 96.31 162 PRO A CA 1
ATOM 1296 C C . PRO A 1 162 ? 10.133 0.888 -6.535 1 96.31 162 PRO A C 1
ATOM 1298 O O . PRO A 1 162 ? 10.117 -0.212 -5.977 1 96.31 162 PRO A O 1
ATOM 1301 N N . PRO A 1 163 ? 10.547 1.995 -5.926 1 96.06 163 PRO A N 1
ATOM 1302 C CA . PRO A 1 163 ? 11.125 1.94 -4.582 1 96.06 163 PRO A CA 1
ATOM 1303 C C . PRO A 1 163 ? 10.125 1.462 -3.531 1 96.06 163 PRO A C 1
ATOM 1305 O O . PRO A 1 163 ? 10.516 0.797 -2.564 1 96.06 163 PRO A O 1
ATOM 1308 N N . GLU A 1 164 ? 8.852 1.746 -3.764 1 93.19 164 GLU A N 1
ATOM 1309 C CA . GLU A 1 164 ? 7.852 1.336 -2.781 1 93.19 164 GLU A CA 1
ATOM 1310 C C . GLU A 1 164 ? 7.762 -0.185 -2.689 1 93.19 164 GLU A C 1
ATOM 1312 O O . GLU A 1 164 ? 7.445 -0.73 -1.629 1 93.19 164 GLU A O 1
ATOM 1317 N N . VAL A 1 165 ? 8.016 -0.828 -3.766 1 95.62 165 VAL A N 1
ATOM 1318 C CA . VAL A 1 165 ? 7.949 -2.285 -3.787 1 95.62 165 VAL A CA 1
ATOM 1319 C C . VAL A 1 165 ? 9.242 -2.873 -3.232 1 95.62 165 VAL A C 1
ATOM 1321 O O . VAL A 1 165 ? 9.211 -3.75 -2.367 1 95.62 165 VAL A O 1
ATOM 1324 N N . LEU A 1 166 ? 10.398 -2.338 -3.648 1 95.69 166 LEU A N 1
ATOM 1325 C CA . LEU A 1 166 ? 11.68 -2.883 -3.207 1 95.69 166 LEU A CA 1
ATOM 1326 C C . LEU A 1 166 ? 11.883 -2.654 -1.714 1 95.69 166 LEU A C 1
ATOM 1328 O O . LEU A 1 166 ? 12.523 -3.463 -1.039 1 95.69 166 LEU A O 1
ATOM 1332 N N . ALA A 1 167 ? 11.32 -1.588 -1.225 1 93.38 167 ALA A N 1
ATOM 1333 C CA . ALA A 1 167 ? 11.375 -1.338 0.214 1 93.38 167 ALA A CA 1
ATOM 1334 C C . ALA A 1 167 ? 10.719 -2.475 0.993 1 93.38 167 ALA A C 1
ATOM 1336 O O . ALA A 1 167 ? 11.172 -2.834 2.08 1 93.38 167 ALA A O 1
ATOM 1337 N N . GLY A 1 168 ? 9.703 -3.043 0.398 1 91.62 168 GLY A N 1
ATOM 1338 C CA . GLY A 1 168 ? 8.969 -4.121 1.039 1 91.62 168 GLY A CA 1
ATOM 1339 C C . GLY A 1 168 ? 9.641 -5.477 0.878 1 91.62 168 GLY A C 1
ATOM 1340 O O . GLY A 1 168 ? 9.203 -6.461 1.477 1 91.62 168 GLY A O 1
ATOM 1341 N N . LEU A 1 169 ? 10.672 -5.547 0.117 1 92.44 169 LEU A N 1
ATOM 1342 C CA . LEU A 1 169 ? 11.328 -6.812 -0.194 1 92.44 169 LEU A CA 1
ATOM 1343 C C . LEU A 1 169 ? 12.719 -6.879 0.435 1 92.44 169 LEU A C 1
ATOM 1345 O O . LEU A 1 169 ? 13.602 -7.566 -0.078 1 92.44 169 LEU A O 1
ATOM 1349 N N . SER A 1 170 ? 12.906 -6.176 1.479 1 84.31 170 SER A N 1
ATOM 1350 C CA . SER A 1 170 ? 14.219 -6.047 2.104 1 84.31 170 SER A CA 1
ATOM 1351 C C . SER A 1 170 ? 14.664 -7.359 2.734 1 84.31 170 SER A C 1
ATOM 1353 O O . SER A 1 170 ? 15.852 -7.562 2.986 1 84.31 170 SER A O 1
ATOM 1355 N N . SER A 1 171 ? 13.773 -8.312 2.9 1 88.25 171 SER A N 1
ATOM 1356 C CA . SER A 1 171 ? 14.094 -9.562 3.572 1 88.25 171 SER A CA 1
ATOM 1357 C C . SER A 1 171 ? 14.484 -10.648 2.57 1 88.25 171 SER A C 1
ATOM 1359 O O . SER A 1 171 ? 14.867 -11.75 2.959 1 88.25 171 SER A O 1
ATOM 1361 N N . LEU A 1 172 ? 14.461 -10.328 1.34 1 95.56 172 LEU A N 1
ATOM 1362 C CA . LEU A 1 172 ? 14.797 -11.305 0.307 1 95.56 172 LEU A CA 1
ATOM 1363 C C . LEU A 1 172 ? 16.25 -11.742 0.427 1 95.56 172 LEU A C 1
ATOM 1365 O O . LEU A 1 172 ? 17.125 -10.938 0.768 1 95.56 172 LEU A O 1
ATOM 1369 N N . SER A 1 173 ? 16.484 -12.984 0.159 1 95.5 173 SER A N 1
ATOM 1370 C CA . SER A 1 173 ? 17.844 -13.492 0.051 1 95.5 173 SER A CA 1
ATOM 1371 C C . SER A 1 173 ? 18.328 -13.492 -1.398 1 95.5 173 SER A C 1
ATOM 1373 O O . SER A 1 173 ? 19.531 -13.406 -1.664 1 95.5 173 SER A O 1
ATOM 1375 N N . GLN A 1 174 ? 17.344 -13.586 -2.234 1 97 174 GLN A N 1
ATOM 1376 C CA . GLN A 1 174 ? 17.703 -13.648 -3.65 1 97 174 GLN A CA 1
ATOM 1377 C C . GLN A 1 174 ? 16.625 -12.984 -4.512 1 97 174 GLN A C 1
ATOM 1379 O O . GLN A 1 174 ? 15.438 -13.242 -4.332 1 97 174 GLN A O 1
ATOM 1384 N N . LEU A 1 175 ? 17.031 -12.102 -5.34 1 97.5 175 LEU A N 1
ATOM 1385 C CA . LEU A 1 175 ? 16.219 -11.469 -6.371 1 97.5 175 LEU A CA 1
ATOM 1386 C C . LEU A 1 175 ? 16.891 -11.594 -7.738 1 97.5 175 LEU A C 1
ATOM 1388 O O . LEU A 1 175 ? 17.953 -11.008 -7.973 1 97.5 175 LEU A O 1
ATOM 1392 N N . ARG A 1 176 ? 16.297 -12.391 -8.617 1 97.69 176 ARG A N 1
ATOM 1393 C CA . ARG A 1 176 ? 16.875 -12.586 -9.945 1 97.69 176 ARG A CA 1
ATOM 1394 C C . ARG A 1 176 ? 16.203 -11.68 -10.969 1 97.69 176 ARG A C 1
ATOM 1396 O O . ARG A 1 176 ? 14.977 -11.664 -11.094 1 97.69 176 ARG A O 1
ATOM 1403 N N . ILE A 1 177 ? 16.969 -10.922 -11.664 1 97.88 177 ILE A N 1
ATOM 1404 C CA . ILE A 1 177 ? 16.422 -10.016 -12.672 1 97.88 177 ILE A CA 1
ATOM 1405 C C . ILE A 1 177 ? 17.234 -10.125 -13.961 1 97.88 177 ILE A C 1
ATOM 1407 O O . ILE A 1 177 ? 17.188 -9.234 -14.812 1 97.88 177 ILE A O 1
ATOM 1411 N N . GLU A 1 178 ? 18.031 -11.18 -14.078 1 97.56 178 GLU A N 1
ATOM 1412 C CA . GLU A 1 178 ? 18.859 -11.375 -15.266 1 97.56 178 GLU A CA 1
ATOM 1413 C C . GLU A 1 178 ? 18 -11.477 -16.531 1 97.56 178 GLU A C 1
ATOM 1415 O O . GLU A 1 178 ? 16.828 -11.859 -16.453 1 97.56 178 GLU A O 1
ATOM 1420 N N . GLY A 1 179 ? 18.547 -11.117 -17.578 1 97.81 179 GLY A N 1
ATOM 1421 C CA . GLY A 1 179 ? 17.859 -11.266 -18.844 1 97.81 179 GLY A CA 1
ATOM 1422 C C . GLY A 1 179 ? 16.875 -10.148 -19.141 1 97.81 179 GLY A C 1
ATOM 1423 O O . GLY A 1 179 ? 16.266 -10.109 -20.203 1 97.81 179 GLY A O 1
ATOM 1424 N N . ASN A 1 180 ? 16.672 -9.18 -18.25 1 98.12 180 ASN A N 1
ATOM 1425 C CA . ASN A 1 180 ? 15.828 -8.016 -18.5 1 98.12 180 ASN A CA 1
ATOM 1426 C C . ASN A 1 180 ? 16.594 -6.93 -19.25 1 98.12 180 ASN A C 1
ATOM 1428 O O . ASN A 1 180 ? 17.797 -6.785 -19.094 1 98.12 180 ASN A O 1
ATOM 1432 N N . PRO A 1 181 ? 15.898 -6.18 -20.062 1 98.12 181 PRO A N 1
ATOM 1433 C CA . PRO A 1 181 ? 16.562 -5.129 -20.844 1 98.12 181 PRO A CA 1
ATOM 1434 C C . PRO A 1 181 ? 16.672 -3.809 -20.078 1 98.12 181 PRO A C 1
ATOM 1436 O O . PRO A 1 181 ? 16.375 -2.746 -20.625 1 98.12 181 PRO A O 1
ATOM 1439 N N . LEU A 1 182 ? 17.125 -3.83 -18.859 1 97.88 182 LEU A N 1
ATOM 1440 C CA . LEU A 1 182 ? 17.25 -2.66 -18 1 97.88 182 LEU A CA 1
ATOM 1441 C C . LEU A 1 182 ? 18.359 -1.742 -18.484 1 97.88 182 LEU A C 1
ATOM 1443 O O . LEU A 1 182 ? 19.516 -2.166 -18.625 1 97.88 182 LEU A O 1
ATOM 1447 N N . ILE A 1 183 ? 18.047 -0.458 -18.703 1 97.06 183 ILE A N 1
ATOM 1448 C CA . ILE A 1 183 ? 19.031 0.452 -19.281 1 97.06 183 ILE A CA 1
ATOM 1449 C C . ILE A 1 183 ? 19.344 1.566 -18.281 1 97.06 183 ILE A C 1
ATOM 1451 O O . ILE A 1 183 ? 20.312 2.314 -18.469 1 97.06 183 ILE A O 1
ATOM 1455 N N . GLU A 1 184 ? 18.531 1.68 -17.328 1 95.69 184 GLU A N 1
ATOM 1456 C CA . GLU A 1 184 ? 18.703 2.715 -16.312 1 95.69 184 GLU A CA 1
ATOM 1457 C C . GLU A 1 184 ? 18.844 2.104 -14.922 1 95.69 184 GLU A C 1
ATOM 1459 O O . GLU A 1 184 ? 18.141 1.151 -14.586 1 95.69 184 GLU A O 1
ATOM 1464 N N . PHE A 1 185 ? 19.781 2.672 -14.148 1 96.75 185 PHE A N 1
ATOM 1465 C CA . PHE A 1 185 ? 19.984 2.211 -12.773 1 96.75 185 PHE A CA 1
ATOM 1466 C C . PHE A 1 185 ? 18.766 2.523 -11.922 1 96.75 185 PHE A C 1
ATOM 1468 O O . PHE A 1 185 ? 18.344 3.68 -11.812 1 96.75 185 PHE A O 1
ATOM 1475 N N . PRO A 1 186 ? 18.188 1.521 -11.336 1 96.69 186 PRO A N 1
ATOM 1476 C CA . PRO A 1 186 ? 17.078 1.784 -10.43 1 96.69 186 PRO A CA 1
ATOM 1477 C C . PRO A 1 186 ? 17.531 2.301 -9.062 1 96.69 186 PRO A C 1
ATOM 1479 O O . PRO A 1 186 ? 18.219 1.588 -8.328 1 96.69 186 PRO A O 1
ATOM 1482 N N . PRO A 1 187 ? 17.109 3.463 -8.625 1 96.75 187 PRO A N 1
ATOM 1483 C CA . PRO A 1 187 ? 17.5 3.979 -7.305 1 96.75 187 PRO A CA 1
ATOM 1484 C C . PRO A 1 187 ? 17 3.096 -6.16 1 96.75 187 PRO A C 1
ATOM 1486 O O . PRO A 1 187 ? 17.547 3.152 -5.055 1 96.75 187 PRO A O 1
ATOM 1489 N N . SER A 1 188 ? 16.031 2.295 -6.484 1 96.31 188 SER A N 1
ATOM 1490 C CA . SER A 1 188 ? 15.438 1.428 -5.469 1 96.31 188 SER A CA 1
ATOM 1491 C C . SER A 1 188 ? 16.453 0.428 -4.938 1 96.31 188 SER A C 1
ATOM 1493 O O . SER A 1 188 ? 16.297 -0.116 -3.844 1 96.31 188 SER A O 1
ATOM 1495 N N . PHE A 1 189 ? 17.5 0.152 -5.629 1 95.25 189 PHE A N 1
ATOM 1496 C CA . PHE A 1 189 ? 18.562 -0.749 -5.184 1 95.25 189 PHE A CA 1
ATOM 1497 C C . PHE A 1 189 ? 19.25 -0.205 -3.936 1 95.25 189 PHE A C 1
ATOM 1499 O O . PHE A 1 189 ? 19.812 -0.967 -3.148 1 95.25 189 PHE A O 1
ATOM 1506 N N . LEU A 1 190 ? 19.203 1.081 -3.748 1 93.94 190 LEU A N 1
ATOM 1507 C CA . LEU A 1 190 ? 19.875 1.731 -2.627 1 93.94 190 LEU A CA 1
ATOM 1508 C C . LEU A 1 190 ? 19.109 1.487 -1.326 1 93.94 190 LEU A C 1
ATOM 1510 O O . LEU A 1 190 ? 19.609 1.809 -0.244 1 93.94 190 LEU A O 1
ATOM 1514 N N . LEU A 1 191 ? 17.922 0.909 -1.482 1 94 191 LEU A N 1
ATOM 1515 C CA . LEU A 1 191 ? 17.094 0.63 -0.312 1 94 191 LEU A CA 1
ATOM 1516 C C . LEU A 1 191 ? 17.531 -0.669 0.36 1 94 191 LEU A C 1
ATOM 1518 O O . LEU A 1 191 ? 17.156 -0.933 1.506 1 94 191 LEU A O 1
ATOM 1522 N N . ILE A 1 192 ? 18.234 -1.475 -0.331 1 91.62 192 ILE A N 1
ATOM 1523 C CA . ILE A 1 192 ? 18.672 -2.758 0.209 1 91.62 192 ILE A CA 1
ATOM 1524 C C . ILE A 1 192 ? 19.719 -2.529 1.307 1 91.62 192 ILE A C 1
ATOM 1526 O O . ILE A 1 192 ? 20.672 -1.786 1.113 1 91.62 192 ILE A O 1
ATOM 1530 N N . SER A 1 193 ? 19.469 -3.195 2.395 1 88.19 193 SER A N 1
ATOM 1531 C CA . SER A 1 193 ? 20.344 -3.025 3.547 1 88.19 193 SER A CA 1
ATOM 1532 C C . SER A 1 193 ? 21.75 -3.508 3.238 1 88.19 193 SER A C 1
ATOM 1534 O O . SER A 1 193 ? 21.938 -4.531 2.574 1 88.19 193 SER A O 1
ATOM 1536 N N . HIS A 1 194 ? 22.672 -2.826 3.869 1 85.88 194 HIS A N 1
ATOM 1537 C CA . HIS A 1 194 ? 24.078 -3.203 3.713 1 85.88 194 HIS A CA 1
ATOM 1538 C C . HIS A 1 194 ? 24.375 -4.508 4.438 1 85.88 194 HIS A C 1
ATOM 1540 O O . HIS A 1 194 ? 25.391 -5.168 4.148 1 85.88 194 HIS A O 1
ATOM 1546 N N . GLN A 1 195 ? 23.484 -4.84 5.328 1 85.06 195 GLN A N 1
ATOM 1547 C CA . GLN A 1 195 ? 23.703 -6.051 6.113 1 85.06 195 GLN A CA 1
ATOM 1548 C C . GLN A 1 195 ? 23.234 -7.289 5.359 1 85.06 195 GLN A C 1
ATOM 1550 O O . GLN A 1 195 ? 23.578 -8.414 5.723 1 85.06 195 GLN A O 1
ATOM 1555 N N . ASN A 1 196 ? 22.453 -7.055 4.395 1 89.88 196 ASN A N 1
ATOM 1556 C CA . ASN A 1 196 ? 21.984 -8.172 3.582 1 89.88 196 ASN A CA 1
ATOM 1557 C C . ASN A 1 196 ? 22.953 -8.5 2.455 1 89.88 196 ASN A C 1
ATOM 1559 O O . ASN A 1 196 ? 22.656 -8.281 1.282 1 89.88 196 ASN A O 1
ATOM 1563 N N . HIS A 1 197 ? 24.031 -9.141 2.783 1 87.19 197 HIS A N 1
ATOM 1564 C CA . HIS A 1 197 ? 25.141 -9.398 1.879 1 87.19 197 HIS A CA 1
ATOM 1565 C C . HIS A 1 197 ? 24.734 -10.352 0.757 1 87.19 197 HIS A C 1
ATOM 1567 O O . HIS A 1 197 ? 25.188 -10.195 -0.382 1 87.19 197 HIS A O 1
ATOM 1573 N N . ARG A 1 198 ? 23.953 -11.25 1.134 1 90.06 198 ARG A N 1
ATOM 1574 C CA . ARG A 1 198 ? 23.562 -12.25 0.152 1 90.06 198 ARG A CA 1
ATOM 1575 C C . ARG A 1 198 ? 22.766 -11.625 -0.983 1 90.06 198 ARG A C 1
ATOM 1577 O O . ARG A 1 198 ? 23.062 -11.852 -2.158 1 90.06 198 ARG A O 1
ATOM 1584 N N . LEU A 1 199 ? 21.797 -10.859 -0.608 1 93.31 199 LEU A N 1
ATOM 1585 C CA . LEU A 1 199 ? 20.953 -10.203 -1.612 1 93.31 199 LEU A CA 1
ATOM 1586 C C . LEU A 1 199 ? 21.781 -9.242 -2.457 1 93.31 199 LEU A C 1
ATOM 1588 O O . LEU A 1 199 ? 21.625 -9.188 -3.68 1 93.31 199 LEU A O 1
ATOM 1592 N N . LEU A 1 200 ? 22.625 -8.531 -1.811 1 91.56 200 LEU A N 1
ATOM 1593 C CA . LEU A 1 200 ? 23.453 -7.555 -2.51 1 91.56 200 LEU A CA 1
ATOM 1594 C C . LEU A 1 200 ? 24.375 -8.242 -3.518 1 91.56 200 LEU A C 1
ATOM 1596 O O . LEU A 1 200 ? 24.531 -7.766 -4.645 1 91.56 200 LEU A O 1
ATOM 1600 N N . ARG A 1 201 ? 24.938 -9.32 -3.141 1 89.06 201 ARG A N 1
ATOM 1601 C CA . ARG A 1 201 ? 25.844 -10.07 -4.016 1 89.06 201 ARG A CA 1
ATOM 1602 C C . ARG A 1 201 ? 25.094 -10.586 -5.246 1 89.06 201 ARG A C 1
ATOM 1604 O O . ARG A 1 201 ? 25.562 -10.414 -6.375 1 89.06 201 ARG A O 1
ATOM 1611 N N . PHE A 1 202 ? 23.969 -11.141 -4.977 1 91.31 202 PHE A N 1
ATOM 1612 C CA . PHE A 1 202 ? 23.188 -11.695 -6.078 1 91.31 202 PHE A CA 1
ATOM 1613 C C . PHE A 1 202 ? 22.734 -10.594 -7.027 1 91.31 202 PHE A C 1
ATOM 1615 O O . PHE A 1 202 ? 22.797 -10.75 -8.25 1 91.31 202 PHE A O 1
ATOM 1622 N N . LEU A 1 203 ? 22.312 -9.547 -6.48 1 93.12 203 LEU A N 1
ATOM 1623 C CA . LEU A 1 203 ? 21.797 -8.438 -7.289 1 93.12 203 LEU A CA 1
ATOM 1624 C C . LEU A 1 203 ? 22.922 -7.801 -8.102 1 93.12 203 LEU A C 1
ATOM 1626 O O . LEU A 1 203 ? 22.719 -7.383 -9.234 1 93.12 203 LEU A O 1
ATOM 1630 N N . LEU A 1 204 ? 24.062 -7.648 -7.496 1 92.06 204 LEU A N 1
ATOM 1631 C CA . LEU A 1 204 ? 25.219 -7.117 -8.211 1 92.06 204 LEU A CA 1
ATOM 1632 C C . LEU A 1 204 ? 25.562 -7.988 -9.414 1 92.06 204 LEU A C 1
ATOM 1634 O O . LEU A 1 204 ? 25.734 -7.477 -10.523 1 92.06 204 LEU A O 1
ATOM 1638 N N . HIS A 1 205 ? 25.594 -9.258 -9.188 1 92.31 205 HIS A N 1
ATOM 1639 C CA . HIS A 1 205 ? 25.906 -10.188 -10.266 1 92.31 205 HIS A CA 1
ATOM 1640 C C . HIS A 1 205 ? 24.859 -10.109 -11.375 1 92.31 205 HIS A C 1
ATOM 1642 O O . HIS A 1 205 ? 25.203 -10.117 -12.555 1 92.31 205 HIS A O 1
ATOM 1648 N N . SER A 1 206 ? 23.656 -10.023 -10.969 1 94.38 206 SER A N 1
ATOM 1649 C CA . SER A 1 206 ? 22.578 -9.906 -11.953 1 94.38 206 SER A CA 1
ATOM 1650 C C . SER A 1 206 ? 22.703 -8.609 -12.742 1 94.38 206 SER A C 1
ATOM 1652 O O . SER A 1 206 ? 22.562 -8.602 -13.969 1 94.38 206 SER A O 1
ATOM 1654 N N . THR A 1 207 ? 22.953 -7.527 -12.078 1 94.38 207 THR A N 1
ATOM 1655 C CA . THR A 1 207 ? 23.016 -6.215 -12.711 1 94.38 207 THR A CA 1
ATOM 1656 C C . THR A 1 207 ? 24.172 -6.156 -13.719 1 94.38 207 THR A C 1
ATOM 1658 O O . THR A 1 207 ? 24.062 -5.5 -14.758 1 94.38 207 THR A O 1
ATOM 1661 N N . MET A 1 208 ? 25.266 -6.871 -13.422 1 94.19 208 MET A N 1
ATOM 1662 C CA . MET A 1 208 ? 26.438 -6.875 -14.273 1 94.19 208 MET A CA 1
ATOM 1663 C C . MET A 1 208 ? 26.125 -7.512 -15.625 1 94.19 208 MET A C 1
ATOM 1665 O O . MET A 1 208 ? 26.812 -7.238 -16.625 1 94.19 208 MET A O 1
ATOM 1669 N N . THR A 1 209 ? 25.109 -8.32 -15.617 1 95.69 209 THR A N 1
ATOM 1670 C CA . THR A 1 209 ? 24.75 -9 -16.859 1 95.69 209 THR A CA 1
ATOM 1671 C C . THR A 1 209 ? 23.75 -8.172 -17.656 1 95.69 209 THR A C 1
ATOM 1673 O O . THR A 1 209 ? 23.438 -8.516 -18.797 1 95.69 209 THR A O 1
ATOM 1676 N N . LEU A 1 210 ? 23.266 -7.109 -17.141 1 97.62 210 LEU A N 1
ATOM 1677 C CA . LEU A 1 210 ? 22.219 -6.32 -17.766 1 97.62 210 LEU A CA 1
ATOM 1678 C C . LEU A 1 210 ? 22.797 -5.184 -18.594 1 97.62 210 LEU A C 1
ATOM 1680 O O . LEU A 1 210 ? 23.938 -4.75 -18.344 1 97.62 210 LEU A O 1
ATOM 1684 N N . PRO A 1 211 ? 22.047 -4.66 -19.547 1 97.81 211 PRO A N 1
ATOM 1685 C CA . PRO A 1 211 ? 22.516 -3.561 -20.391 1 97.81 211 PRO A CA 1
ATOM 1686 C C . PRO A 1 211 ? 22.859 -2.309 -19.578 1 97.81 211 PRO A C 1
ATOM 1688 O O . PRO A 1 211 ? 23.703 -1.506 -20.016 1 97.81 211 PRO A O 1
ATOM 1691 N N . VAL A 1 212 ? 22.281 -2.084 -18.438 1 97.44 212 VAL A N 1
ATOM 1692 C CA . VAL A 1 212 ? 22.5 -0.887 -17.641 1 97.44 212 VAL A CA 1
ATOM 1693 C C . VAL A 1 212 ? 23.984 -0.791 -17.25 1 97.44 212 VAL A C 1
ATOM 1695 O O . VAL A 1 212 ? 24.531 0.307 -17.156 1 97.44 212 VAL A O 1
ATOM 1698 N N . TRP A 1 213 ? 24.641 -1.886 -17.047 1 95.75 213 TRP A N 1
ATOM 1699 C CA . TRP A 1 213 ? 26.031 -1.923 -16.625 1 95.75 213 TRP A CA 1
ATOM 1700 C C . TRP A 1 213 ? 26.938 -1.292 -17.672 1 95.75 213 TRP A C 1
ATOM 1702 O O . TRP A 1 213 ? 27.891 -0.574 -17.328 1 95.75 213 TRP A O 1
ATOM 1712 N N . ARG A 1 214 ? 26.625 -1.46 -18.891 1 93.38 214 ARG A N 1
ATOM 1713 C CA . ARG A 1 214 ? 27.453 -0.967 -19.984 1 93.38 214 ARG A CA 1
ATOM 1714 C C . ARG A 1 214 ? 26.938 0.381 -20.484 1 93.38 214 ARG A C 1
ATOM 1716 O O . ARG A 1 214 ? 27.734 1.251 -20.859 1 93.38 214 ARG A O 1
ATOM 1723 N N . ASN A 1 215 ? 25.656 0.506 -20.453 1 94.06 215 ASN A N 1
ATOM 1724 C CA . ASN A 1 215 ? 25.062 1.661 -21.109 1 94.06 215 ASN A CA 1
ATOM 1725 C C . ASN A 1 215 ? 25.031 2.877 -20.188 1 94.06 215 ASN A C 1
ATOM 1727 O O . ASN A 1 215 ? 24.969 4.016 -20.656 1 94.06 215 ASN A O 1
ATOM 1731 N N . GLU A 1 216 ? 25 2.699 -18.922 1 94.88 216 GLU A N 1
ATOM 1732 C CA . GLU A 1 216 ? 25.016 3.787 -17.938 1 94.88 216 GLU A CA 1
ATOM 1733 C C . GLU A 1 216 ? 26.359 3.848 -17.203 1 94.88 216 GLU A C 1
ATOM 1735 O O . GLU A 1 216 ? 26.578 3.102 -16.25 1 94.88 216 GLU A O 1
ATOM 1740 N N . PRO A 1 217 ? 27.141 4.781 -17.5 1 94.31 217 PRO A N 1
ATOM 1741 C CA . PRO A 1 217 ? 28.516 4.82 -17 1 94.31 217 PRO A CA 1
ATOM 1742 C C . PRO A 1 217 ? 28.578 4.914 -15.477 1 94.31 217 PRO A C 1
ATOM 1744 O O . PRO A 1 217 ? 29.531 4.422 -14.867 1 94.31 217 PRO A O 1
ATOM 1747 N N . CYS A 1 218 ? 27.578 5.441 -14.906 1 96.44 218 CYS A N 1
ATOM 1748 C CA . CYS A 1 218 ? 27.625 5.668 -13.469 1 96.44 218 CYS A CA 1
ATOM 1749 C C . CYS A 1 218 ? 27.25 4.406 -12.703 1 96.44 218 CYS A C 1
ATOM 1751 O O . CYS A 1 218 ? 27.531 4.293 -11.508 1 96.44 218 CYS A O 1
ATOM 1753 N N . THR A 1 219 ? 26.672 3.389 -13.312 1 96.06 219 THR A N 1
ATOM 1754 C CA . THR A 1 219 ? 26.078 2.229 -12.656 1 96.06 219 THR A CA 1
ATOM 1755 C C . THR A 1 219 ? 27.125 1.479 -11.836 1 96.06 219 THR A C 1
ATOM 1757 O O . THR A 1 219 ? 26.922 1.219 -10.648 1 96.06 219 THR A O 1
ATOM 1760 N N . PRO A 1 220 ? 28.328 1.191 -12.398 1 94 220 PRO A N 1
ATOM 1761 C CA . PRO A 1 220 ? 29.328 0.487 -11.602 1 94 220 PRO A CA 1
ATOM 1762 C C . PRO A 1 220 ? 29.797 1.294 -10.383 1 94 220 PRO A C 1
ATOM 1764 O O . PRO A 1 220 ? 30.047 0.725 -9.32 1 94 220 PRO A O 1
ATOM 1767 N N . TYR A 1 221 ? 29.812 2.588 -10.523 1 94.19 221 TYR A N 1
ATOM 1768 C CA . TYR A 1 221 ? 30.25 3.449 -9.43 1 94.19 221 TYR A CA 1
ATOM 1769 C C . TYR A 1 221 ? 29.188 3.543 -8.352 1 94.19 221 TYR A C 1
ATOM 1771 O O . TYR A 1 221 ? 29.5 3.65 -7.164 1 94.19 221 TYR A O 1
ATOM 1779 N N . TYR A 1 222 ? 27.891 3.545 -8.766 1 94.75 222 TYR A N 1
ATOM 1780 C CA . TYR A 1 222 ? 26.828 3.496 -7.773 1 94.75 222 TYR A CA 1
ATOM 1781 C C . TYR A 1 222 ? 26.953 2.258 -6.895 1 94.75 222 TYR A C 1
ATOM 1783 O O . TYR A 1 222 ? 26.828 2.344 -5.672 1 94.75 222 TYR A O 1
ATOM 1791 N N . TRP A 1 223 ? 27.188 1.124 -7.508 1 93 223 TRP A N 1
ATOM 1792 C CA . TRP A 1 223 ? 27.359 -0.126 -6.773 1 93 223 TRP A CA 1
ATOM 1793 C C . TRP A 1 223 ? 28.578 -0.065 -5.855 1 93 223 TRP A C 1
ATOM 1795 O O . TRP A 1 223 ? 28.516 -0.531 -4.715 1 93 223 TRP A O 1
ATOM 1805 N N . ALA A 1 224 ? 29.641 0.495 -6.309 1 91.44 224 ALA A N 1
ATOM 1806 C CA . ALA A 1 224 ? 30.859 0.628 -5.512 1 91.44 224 ALA A CA 1
ATOM 1807 C C . ALA A 1 224 ? 30.609 1.489 -4.277 1 91.44 224 ALA A C 1
ATOM 1809 O O . ALA A 1 224 ? 31.078 1.159 -3.18 1 91.44 224 ALA A O 1
ATOM 1810 N N . MET A 1 225 ? 29.891 2.533 -4.516 1 90.88 225 MET A N 1
ATOM 1811 C CA . MET A 1 225 ? 29.594 3.432 -3.402 1 90.88 225 MET A CA 1
ATOM 1812 C C . MET A 1 225 ? 28.656 2.77 -2.404 1 90.88 225 MET A C 1
ATOM 1814 O O . MET A 1 225 ? 28.781 2.971 -1.194 1 90.88 225 MET A O 1
ATOM 1818 N N . GLN A 1 226 ? 27.75 1.998 -2.898 1 88.62 226 GLN A N 1
ATOM 1819 C CA . GLN A 1 226 ? 26.797 1.293 -2.049 1 88.62 226 GLN A CA 1
ATOM 1820 C C . GLN A 1 226 ? 27.484 0.215 -1.22 1 88.62 226 GLN A C 1
ATOM 1822 O O . GLN A 1 226 ? 27.109 -0.03 -0.072 1 88.62 226 GLN A O 1
ATOM 1827 N N . MET A 1 227 ? 28.469 -0.351 -1.72 1 85.44 227 MET A N 1
ATOM 1828 C CA . MET A 1 227 ? 29.109 -1.502 -1.089 1 85.44 227 MET A CA 1
ATOM 1829 C C . MET A 1 227 ? 30.391 -1.087 -0.373 1 85.44 227 MET A C 1
ATOM 1831 O O . MET A 1 227 ? 31.25 -1.927 -0.089 1 85.44 227 MET A O 1
ATOM 1835 N N . GLN A 1 228 ? 30.609 0.112 -0.215 1 76.44 228 GLN A N 1
ATOM 1836 C CA . GLN A 1 228 ? 31.859 0.599 0.355 1 76.44 228 GLN A CA 1
ATOM 1837 C C . GLN A 1 228 ? 32.156 -0.058 1.704 1 76.44 228 GLN A C 1
ATOM 1839 O O . GLN A 1 228 ? 33.281 -0.423 1.996 1 76.44 228 GLN A O 1
ATOM 1844 N N . ASN A 1 229 ? 31.125 -0.298 2.518 1 65.88 229 ASN A N 1
ATOM 1845 C CA . ASN A 1 229 ? 31.375 -0.841 3.848 1 65.88 229 ASN A CA 1
ATOM 1846 C C . ASN A 1 229 ? 31.141 -2.348 3.895 1 65.88 229 ASN A C 1
ATOM 1848 O O . ASN A 1 229 ? 30.969 -2.92 4.973 1 65.88 229 ASN A O 1
ATOM 1852 N N . GLN A 1 230 ? 31.172 -2.869 2.797 1 65.81 230 GLN A N 1
ATOM 1853 C CA . GLN A 1 230 ? 30.812 -4.285 2.777 1 65.81 230 GLN A CA 1
ATOM 1854 C C . GLN A 1 230 ? 32.062 -5.164 2.797 1 65.81 230 GLN A C 1
ATOM 1856 O O . GLN A 1 230 ? 33.188 -4.656 2.777 1 65.81 230 GLN A O 1
ATOM 1861 N N . THR A 1 231 ? 31.859 -6.465 2.906 1 62.75 231 THR A N 1
ATOM 1862 C CA . THR A 1 231 ? 32.875 -7.5 3.035 1 62.75 231 THR A CA 1
ATOM 1863 C C . THR A 1 231 ? 33.812 -7.48 1.833 1 62.75 231 THR A C 1
ATOM 1865 O O . THR A 1 231 ? 33.438 -7.02 0.752 1 62.75 231 THR A O 1
ATOM 1868 N N . ALA A 1 232 ? 35 -7.859 2.17 1 60.66 232 ALA A N 1
ATOM 1869 C CA . ALA A 1 232 ? 36.125 -7.898 1.215 1 60.66 232 ALA A CA 1
ATOM 1870 C C . ALA A 1 232 ? 35.75 -8.688 -0.034 1 60.66 232 ALA A C 1
ATOM 1872 O O . ALA A 1 232 ? 36.094 -8.312 -1.15 1 60.66 232 ALA A O 1
ATOM 1873 N N . SER A 1 233 ? 34.969 -9.719 0.104 1 63.66 233 SER A N 1
ATOM 1874 C CA . SER A 1 233 ? 34.656 -10.594 -1.022 1 63.66 233 SER A CA 1
ATOM 1875 C C . SER A 1 233 ? 33.781 -9.883 -2.041 1 63.66 233 SER A C 1
ATOM 1877 O O . SER A 1 233 ? 33.969 -10.039 -3.25 1 63.66 233 SER A O 1
ATOM 1879 N N . LEU A 1 234 ? 32.938 -9.078 -1.655 1 68.31 234 LEU A N 1
ATOM 1880 C CA . LEU A 1 234 ? 32.031 -8.359 -2.562 1 68.31 234 LEU A CA 1
ATOM 1881 C C . LEU A 1 234 ? 32.75 -7.199 -3.234 1 68.31 234 LEU A C 1
ATOM 1883 O O . LEU A 1 234 ? 32.5 -6.891 -4.398 1 68.31 234 LEU A O 1
ATOM 1887 N N . ARG A 1 235 ? 33.719 -6.863 -2.58 1 69.69 235 ARG A N 1
ATOM 1888 C CA . ARG A 1 235 ? 34.438 -5.684 -3.033 1 69.69 235 ARG A CA 1
ATOM 1889 C C . ARG A 1 235 ? 35.344 -6.02 -4.203 1 69.69 235 ARG A C 1
ATOM 1891 O O . ARG A 1 235 ? 35.656 -5.16 -5.031 1 69.69 235 ARG A O 1
ATOM 1898 N N . HIS A 1 236 ? 35.625 -7.273 -4.277 1 76.94 236 HIS A N 1
ATOM 1899 C CA . HIS A 1 236 ? 36.531 -7.656 -5.332 1 76.94 236 HIS A CA 1
ATOM 1900 C C . HIS A 1 236 ? 35.969 -7.352 -6.711 1 76.94 236 HIS A C 1
ATOM 1902 O O . HIS A 1 236 ? 36.688 -6.906 -7.609 1 76.94 236 HIS A O 1
ATOM 1908 N N . PHE A 1 237 ? 34.625 -7.426 -6.816 1 78.19 237 PHE A N 1
ATOM 1909 C CA . PHE A 1 237 ? 34 -7.23 -8.109 1 78.19 237 PHE A CA 1
ATOM 1910 C C . PHE A 1 237 ? 33.906 -5.75 -8.453 1 78.19 237 PHE A C 1
ATOM 1912 O O . PHE A 1 237 ? 33.781 -5.387 -9.625 1 78.19 237 PHE A O 1
ATOM 1919 N N . ILE A 1 238 ? 34.094 -4.914 -7.457 1 82.38 238 ILE A N 1
ATOM 1920 C CA . ILE A 1 238 ? 33.844 -3.498 -7.691 1 82.38 238 ILE A CA 1
ATOM 1921 C C . ILE A 1 238 ? 35.094 -2.686 -7.344 1 82.38 238 ILE A C 1
ATOM 1923 O O . ILE A 1 238 ? 35.062 -1.455 -7.434 1 82.38 238 ILE A O 1
ATOM 1927 N N . LEU A 1 239 ? 36.156 -3.314 -7.086 1 81.12 239 LEU A N 1
ATOM 1928 C CA . LEU A 1 239 ? 37.375 -2.66 -6.676 1 81.12 239 LEU A CA 1
ATOM 1929 C C . LEU A 1 239 ? 37.906 -1.736 -7.77 1 81.12 239 LEU A C 1
ATOM 1931 O O . LEU A 1 239 ? 38.5 -0.707 -7.48 1 81.12 239 LEU A O 1
ATOM 1935 N N . GLN A 1 240 ? 37.625 -2.121 -8.961 1 84.62 240 GLN A N 1
ATOM 1936 C CA . GLN A 1 240 ? 38.156 -1.345 -10.086 1 84.62 240 GLN A CA 1
ATOM 1937 C C . GLN A 1 240 ? 37.406 -0.02 -10.219 1 84.62 240 GLN A C 1
ATOM 1939 O O . GLN A 1 240 ? 37.875 0.897 -10.891 1 84.62 240 GLN A O 1
ATOM 1944 N N . TYR A 1 241 ? 36.344 0.075 -9.539 1 89.31 241 TYR A N 1
ATOM 1945 C CA . TYR A 1 241 ? 35.531 1.278 -9.672 1 89.31 241 TYR A CA 1
ATOM 1946 C C . TYR A 1 241 ? 35.656 2.174 -8.445 1 89.31 241 TYR A C 1
ATOM 1948 O O . TYR A 1 241 ? 34.688 2.438 -7.738 1 89.31 241 TYR A O 1
ATOM 1956 N N . SER A 1 242 ? 36.844 2.686 -8.312 1 85.69 242 SER A N 1
ATOM 1957 C CA . SER A 1 242 ? 37.188 3.561 -7.195 1 85.69 242 SER A CA 1
ATOM 1958 C C . SER A 1 242 ? 36.781 5.004 -7.477 1 85.69 242 SER A C 1
ATOM 1960 O O . SER A 1 242 ? 36.5 5.359 -8.625 1 85.69 242 SER A O 1
ATOM 1962 N N . GLU A 1 243 ? 36.719 5.719 -6.43 1 88.19 243 GLU A N 1
ATOM 1963 C CA . GLU A 1 243 ? 36.406 7.141 -6.562 1 88.19 243 GLU A CA 1
ATOM 1964 C C . GLU A 1 243 ? 37.438 7.855 -7.422 1 88.19 243 GLU A C 1
ATOM 1966 O O . GLU A 1 243 ? 37.125 8.758 -8.195 1 88.19 243 GLU A O 1
ATOM 1971 N N . GLU A 1 244 ? 38.656 7.5 -7.238 1 89.19 244 GLU A N 1
ATOM 1972 C CA . GLU A 1 244 ? 39.75 8.086 -8.031 1 89.19 244 GLU A CA 1
ATOM 1973 C C . GLU A 1 244 ? 39.531 7.844 -9.516 1 89.19 244 GLU A C 1
ATOM 1975 O O . GLU A 1 244 ? 39.719 8.75 -10.336 1 89.19 244 GLU A O 1
ATOM 1980 N N . LYS A 1 245 ? 39.188 6.672 -9.82 1 90.81 245 LYS A N 1
ATOM 1981 C CA . LYS A 1 245 ? 38.938 6.328 -11.219 1 90.81 245 LYS A CA 1
ATOM 1982 C C . LYS A 1 245 ? 37.75 7.086 -11.758 1 90.81 245 LYS A C 1
ATOM 1984 O O . LYS A 1 245 ? 37.75 7.531 -12.906 1 90.81 245 LYS A O 1
ATOM 1989 N N . MET A 1 246 ? 36.75 7.223 -10.992 1 92 246 MET A N 1
ATOM 1990 C CA . MET A 1 246 ? 35.531 7.965 -11.375 1 92 246 MET A CA 1
ATOM 1991 C C . MET A 1 246 ? 35.875 9.391 -11.781 1 92 246 MET A C 1
ATOM 1993 O O . MET A 1 246 ? 35.406 9.891 -12.797 1 92 246 MET A O 1
ATOM 1997 N N . MET A 1 247 ? 36.75 9.984 -11.016 1 92.25 247 MET A N 1
ATOM 1998 C CA . MET A 1 247 ? 37.188 11.359 -11.281 1 92.25 247 MET A CA 1
ATOM 1999 C C . MET A 1 247 ? 38.031 11.438 -12.547 1 92.25 247 MET A C 1
ATOM 2001 O O . MET A 1 247 ? 37.844 12.367 -13.352 1 92.25 247 MET A O 1
ATOM 2005 N N . LYS A 1 248 ? 38.875 10.555 -12.68 1 92.75 248 LYS A N 1
ATOM 2006 C CA . LYS A 1 248 ? 39.75 10.523 -13.844 1 92.75 248 LYS A CA 1
ATOM 2007 C C . LYS A 1 248 ? 38.969 10.359 -15.133 1 92.75 248 LYS A C 1
ATOM 2009 O O . LYS A 1 248 ? 39.344 10.891 -16.172 1 92.75 248 LYS A O 1
ATOM 2014 N N . MET A 1 249 ? 37.875 9.648 -15.023 1 93.06 249 MET A N 1
ATOM 2015 C CA . MET A 1 249 ? 37.031 9.383 -16.188 1 93.06 249 MET A CA 1
ATOM 2016 C C . MET A 1 249 ? 36.062 10.516 -16.438 1 93.06 249 MET A C 1
ATOM 2018 O O . MET A 1 249 ? 35.25 10.445 -17.359 1 93.06 249 MET A O 1
ATOM 2022 N N . GLY A 1 250 ? 36.031 11.555 -15.539 1 92.81 250 GLY A N 1
ATOM 2023 C CA . GLY A 1 250 ? 35.156 12.695 -15.703 1 92.81 250 GLY A CA 1
ATOM 2024 C C . GLY A 1 250 ? 33.719 12.414 -15.258 1 92.81 250 GLY A C 1
ATOM 2025 O O . GLY A 1 250 ? 32.781 12.992 -15.781 1 92.81 250 GLY A O 1
ATOM 2026 N N . LEU A 1 251 ? 33.594 11.391 -14.461 1 94.56 251 LEU A N 1
ATOM 2027 C CA . LEU A 1 251 ? 32.281 10.977 -14 1 94.56 251 LEU A CA 1
ATOM 2028 C C . LEU A 1 251 ? 32 11.484 -12.586 1 94.56 251 LEU A C 1
ATOM 2030 O O . LEU A 1 251 ? 31.391 10.781 -11.773 1 94.56 251 LEU A O 1
ATOM 2034 N N . GLU A 1 252 ? 32.406 12.688 -12.25 1 92.38 252 GLU A N 1
ATOM 2035 C CA . GLU A 1 252 ? 32.25 13.273 -10.922 1 92.38 252 GLU A CA 1
ATOM 2036 C C . GLU A 1 252 ? 30.766 13.484 -10.602 1 92.38 252 GLU A C 1
ATOM 2038 O O . GLU A 1 252 ? 30.359 13.43 -9.445 1 92.38 252 GLU A O 1
ATOM 2043 N N . VAL A 1 253 ? 30.031 13.656 -11.656 1 94.31 253 VAL A N 1
ATOM 2044 C CA . VAL A 1 253 ? 28.594 13.922 -11.516 1 94.31 253 VAL A CA 1
ATOM 2045 C C . VAL A 1 253 ? 27.906 12.727 -10.875 1 94.31 253 VAL A C 1
ATOM 2047 O O . VAL A 1 253 ? 26.891 12.875 -10.203 1 94.31 253 VAL A O 1
ATOM 2050 N N . CYS A 1 254 ? 28.484 11.523 -11.039 1 96.31 254 CYS A N 1
ATOM 2051 C CA . CYS A 1 254 ? 27.891 10.305 -10.508 1 96.31 254 CYS A CA 1
ATOM 2052 C C . CYS A 1 254 ? 27.781 10.359 -8.984 1 96.31 254 CYS A C 1
ATOM 2054 O O . CYS A 1 254 ? 26.812 9.867 -8.414 1 96.31 254 CYS A O 1
ATOM 2056 N N . LYS A 1 255 ? 28.688 10.984 -8.328 1 95.25 255 LYS A N 1
ATOM 2057 C CA . LYS A 1 255 ? 28.672 11.086 -6.871 1 95.25 255 LYS A CA 1
ATOM 2058 C C . LYS A 1 255 ? 27.5 11.945 -6.398 1 95.25 255 LYS A C 1
ATOM 2060 O O . LYS A 1 255 ? 26.781 11.562 -5.48 1 95.25 255 LYS A O 1
ATOM 2065 N N . GLY A 1 256 ? 27.359 13.062 -7.035 1 95.56 256 GLY A N 1
ATOM 2066 C CA . GLY A 1 256 ? 26.234 13.922 -6.699 1 95.56 256 GLY A CA 1
ATOM 2067 C C . GLY A 1 256 ? 24.891 13.273 -6.949 1 95.56 256 GLY A C 1
ATOM 2068 O O . GLY A 1 256 ? 23.984 13.398 -6.133 1 95.56 256 GLY A O 1
ATOM 2069 N N . GLN A 1 257 ? 24.844 12.555 -8.039 1 96.06 257 GLN A N 1
ATOM 2070 C CA . GLN A 1 257 ? 23.609 11.844 -8.383 1 96.06 257 GLN A CA 1
ATOM 2071 C C . GLN A 1 257 ? 23.312 10.742 -7.375 1 96.06 257 GLN A C 1
ATOM 2073 O O . GLN A 1 257 ? 22.156 10.547 -6.988 1 96.06 257 GLN A O 1
ATOM 2078 N N . PHE A 1 258 ? 24.391 10.109 -6.984 1 96.38 258 PHE A N 1
ATOM 2079 C CA . PHE A 1 258 ? 24.234 9.047 -6 1 96.38 258 PHE A CA 1
ATOM 2080 C C . PHE A 1 258 ? 23.688 9.586 -4.691 1 96.38 258 PHE A C 1
ATOM 2082 O O . PHE A 1 258 ? 22.734 9.023 -4.125 1 96.38 258 PHE A O 1
ATOM 2089 N N . GLU A 1 259 ? 24.109 10.688 -4.195 1 95.56 259 GLU A N 1
ATOM 2090 C CA . GLU A 1 259 ? 23.656 11.297 -2.947 1 95.56 259 GLU A CA 1
ATOM 2091 C C . GLU A 1 259 ? 22.219 11.789 -3.062 1 95.56 259 GLU A C 1
ATOM 2093 O O . GLU A 1 259 ? 21.438 11.672 -2.117 1 95.56 259 GLU A O 1
ATOM 2098 N N . TRP A 1 260 ? 22.016 12.305 -4.184 1 94.56 260 TRP A N 1
ATOM 2099 C CA . TRP A 1 260 ? 20.656 12.773 -4.434 1 94.56 260 TRP A CA 1
ATOM 2100 C C . TRP A 1 260 ? 19.656 11.609 -4.418 1 94.56 260 TRP A C 1
ATOM 2102 O O . TRP A 1 260 ? 18.609 11.695 -3.781 1 94.56 260 TRP A O 1
ATOM 2112 N N . MET A 1 261 ? 20.016 10.516 -5.094 1 95.75 261 MET A N 1
ATOM 2113 C CA . MET A 1 261 ? 19.156 9.328 -5.113 1 95.75 261 MET A CA 1
ATOM 2114 C C . MET A 1 261 ? 18.969 8.781 -3.703 1 95.75 261 MET A C 1
ATOM 2116 O O . MET A 1 261 ? 17.859 8.414 -3.322 1 95.75 261 MET A O 1
ATOM 2120 N N . LYS A 1 262 ? 20 8.781 -3.012 1 94.69 262 LYS A N 1
ATOM 2121 C CA . LYS A 1 262 ? 19.938 8.273 -1.642 1 94.69 262 LYS A CA 1
ATOM 2122 C C . LYS A 1 262 ? 18.984 9.094 -0.789 1 94.69 262 LYS A C 1
ATOM 2124 O O . LYS A 1 262 ? 18.203 8.539 -0.018 1 94.69 262 LYS A O 1
ATOM 2129 N N . GLU A 1 263 ? 19.016 10.312 -0.931 1 92.62 263 GLU A N 1
ATOM 2130 C CA . GLU A 1 263 ? 18.125 11.195 -0.191 1 92.62 263 GLU A CA 1
ATOM 2131 C C . GLU A 1 263 ? 16.672 10.945 -0.565 1 92.62 263 GLU A C 1
ATOM 2133 O O . GLU A 1 263 ? 15.789 10.93 0.303 1 92.62 263 GLU A O 1
ATOM 2138 N N . GLN A 1 264 ? 16.547 10.766 -1.846 1 90.81 264 GLN A N 1
ATOM 2139 C CA . GLN A 1 264 ? 15.188 10.531 -2.324 1 90.81 264 GLN A CA 1
ATOM 2140 C C . GLN A 1 264 ? 14.641 9.211 -1.798 1 90.81 264 GLN A C 1
ATOM 2142 O O . GLN A 1 264 ? 13.422 9.031 -1.698 1 90.81 264 GLN A O 1
ATOM 2147 N N . MET A 1 265 ? 15.484 8.281 -1.447 1 94.12 265 MET A N 1
ATOM 2148 C CA . MET A 1 265 ? 15.07 6.953 -1.014 1 94.12 265 MET A CA 1
ATOM 2149 C C . MET A 1 265 ? 14.742 6.941 0.477 1 94.12 265 MET A C 1
ATOM 2151 O O . MET A 1 265 ? 14.172 5.98 0.985 1 94.12 265 MET A O 1
ATOM 2155 N N . ASP A 1 266 ? 14.969 8.016 1.195 1 91 266 ASP A N 1
ATOM 2156 C CA . ASP A 1 266 ? 14.805 8.07 2.645 1 91 266 ASP A CA 1
ATOM 2157 C C . ASP A 1 266 ? 13.352 7.812 3.047 1 91 266 ASP A C 1
ATOM 2159 O O . ASP A 1 266 ? 13.094 7.102 4.02 1 91 266 ASP A O 1
ATOM 2163 N N . ILE A 1 267 ? 12.5 8.305 2.301 1 90.88 267 ILE A N 1
ATOM 2164 C CA . ILE A 1 267 ? 11.086 8.156 2.629 1 90.88 267 ILE A CA 1
ATOM 2165 C C . ILE A 1 267 ? 10.688 6.688 2.543 1 90.88 267 ILE A C 1
ATOM 2167 O O . ILE A 1 267 ? 9.859 6.215 3.326 1 90.88 267 ILE A O 1
ATOM 2171 N N . TYR A 1 268 ? 11.289 6.008 1.641 1 93.44 268 TYR A N 1
ATOM 2172 C CA . TYR A 1 268 ? 10.938 4.605 1.446 1 93.44 268 TYR A CA 1
ATOM 2173 C C . TYR A 1 268 ? 11.57 3.729 2.52 1 93.44 268 TYR A C 1
ATOM 2175 O O . TYR A 1 268 ? 11.047 2.654 2.836 1 93.44 268 TYR A O 1
ATOM 2183 N N . LYS A 1 269 ? 12.633 4.238 3.059 1 90.94 269 LYS A N 1
ATOM 2184 C CA . LYS A 1 269 ? 13.156 3.562 4.238 1 90.94 269 LYS A CA 1
ATOM 2185 C C . LYS A 1 269 ? 12.188 3.662 5.41 1 90.94 269 LYS A C 1
ATOM 2187 O O . LYS A 1 269 ? 11.992 2.689 6.145 1 90.94 269 LYS A O 1
ATOM 2192 N N . GLU A 1 270 ? 11.633 4.742 5.508 1 88.94 270 GLU A N 1
ATOM 2193 C CA . GLU A 1 270 ? 10.617 4.941 6.535 1 88.94 270 GLU A CA 1
ATOM 2194 C C . GLU A 1 270 ? 9.383 4.086 6.262 1 88.94 270 GLU A C 1
ATOM 2196 O O . GLU A 1 270 ? 8.766 3.559 7.191 1 88.94 270 GLU A O 1
ATOM 2201 N N . LEU A 1 271 ? 9.109 4.008 5.016 1 90.19 271 LEU A N 1
ATOM 2202 C CA . LEU A 1 271 ? 7.98 3.18 4.602 1 90.19 271 LEU A CA 1
ATOM 2203 C C . LEU A 1 271 ? 8.203 1.725 5 1 90.19 271 LEU A C 1
ATOM 2205 O O . LEU A 1 271 ? 7.277 1.062 5.48 1 90.19 271 LEU A O 1
ATOM 2209 N N . GLU A 1 272 ? 9.344 1.28 4.777 1 89.62 272 GLU A N 1
ATOM 2210 C CA . GLU A 1 272 ? 9.688 -0.088 5.148 1 89.62 272 GLU A CA 1
ATOM 2211 C C . GLU A 1 272 ? 9.492 -0.322 6.645 1 89.62 272 GLU A C 1
ATOM 2213 O O . GLU A 1 272 ? 8.93 -1.341 7.051 1 89.62 272 GLU A O 1
ATOM 2218 N N . LYS A 1 273 ? 9.898 0.611 7.426 1 86.06 273 LYS A N 1
ATOM 2219 C CA . LYS A 1 273 ? 9.805 0.491 8.883 1 86.06 273 LYS A CA 1
ATOM 2220 C C . LYS A 1 273 ? 8.352 0.491 9.344 1 86.06 273 LYS A C 1
ATOM 2222 O O . LYS A 1 273 ? 8.031 -0.038 10.406 1 86.06 273 LYS A O 1
ATOM 2227 N N . ASN A 1 274 ? 7.523 0.999 8.508 1 83.69 274 ASN A N 1
ATOM 2228 C CA . ASN A 1 274 ? 6.102 1.081 8.828 1 83.69 274 ASN A CA 1
ATOM 2229 C C . ASN A 1 274 ? 5.332 -0.107 8.266 1 83.69 274 ASN A C 1
ATOM 2231 O O . ASN A 1 274 ? 4.113 -0.195 8.43 1 83.69 274 ASN A O 1
ATOM 2235 N N . SER A 1 275 ? 6.035 -0.996 7.668 1 85.75 275 SER A N 1
ATOM 2236 C CA . SER A 1 275 ? 5.355 -2.105 7.008 1 85.75 275 SER A CA 1
ATOM 2237 C C . SER A 1 275 ? 4.988 -3.201 8 1 85.75 275 SER A C 1
ATOM 2239 O O . SER A 1 275 ? 5.57 -3.281 9.086 1 85.75 275 SER A O 1
ATOM 2241 N N . GLY A 1 276 ? 3.979 -3.945 7.625 1 85.06 276 GLY A N 1
ATOM 2242 C CA . GLY A 1 276 ? 3.582 -5.082 8.445 1 85.06 276 GLY A CA 1
ATOM 2243 C C . GLY A 1 276 ? 4.664 -6.137 8.562 1 85.06 276 GLY A C 1
ATOM 2244 O O . GLY A 1 276 ? 4.902 -6.672 9.648 1 85.06 276 GLY A O 1
ATOM 2245 N N . CYS A 1 277 ? 5.293 -6.406 7.527 1 86.94 277 CYS A N 1
ATOM 2246 C CA . CYS A 1 277 ? 6.34 -7.422 7.516 1 86.94 277 CYS A CA 1
ATOM 2247 C C . CYS A 1 277 ? 7.492 -7.031 8.438 1 86.94 277 CYS A C 1
ATOM 2249 O O . CYS A 1 277 ? 8.016 -7.871 9.172 1 86.94 277 CYS A O 1
ATOM 2251 N N . TYR A 1 278 ? 7.828 -5.805 8.461 1 85.81 278 TYR A N 1
ATOM 2252 C CA . TYR A 1 278 ? 8.891 -5.305 9.32 1 85.81 278 TYR A CA 1
ATOM 2253 C C . TYR A 1 278 ? 8.492 -5.418 10.789 1 85.81 278 TYR A C 1
ATOM 2255 O O . TYR A 1 278 ? 9.281 -5.902 11.617 1 85.81 278 TYR A O 1
ATOM 2263 N N . THR A 1 279 ? 7.348 -5.039 11.031 1 84.88 279 THR A N 1
ATOM 2264 C CA . THR A 1 279 ? 6.852 -5.086 12.398 1 84.88 279 THR A CA 1
ATOM 2265 C C . THR A 1 279 ? 6.766 -6.527 12.898 1 84.88 279 THR A C 1
ATOM 2267 O O . THR A 1 279 ? 7.098 -6.816 14.047 1 84.88 279 THR A O 1
ATOM 2270 N N . MET A 1 280 ? 6.387 -7.359 12.031 1 83.38 280 MET A N 1
ATOM 2271 C CA . MET A 1 280 ? 6.285 -8.773 12.375 1 83.38 280 MET A CA 1
ATOM 2272 C C . MET A 1 280 ? 7.66 -9.359 12.68 1 83.38 280 MET A C 1
ATOM 2274 O O . MET A 1 280 ? 7.82 -10.109 13.648 1 83.38 280 MET A O 1
ATOM 2278 N N . ARG A 1 281 ? 8.578 -9 11.938 1 81.75 281 ARG A N 1
ATOM 2279 C CA . ARG A 1 281 ? 9.938 -9.484 12.141 1 81.75 281 ARG A CA 1
ATOM 2280 C C . ARG A 1 281 ? 10.523 -8.953 13.445 1 81.75 281 ARG A C 1
ATOM 2282 O O . ARG A 1 281 ? 11.195 -9.688 14.172 1 81.75 281 ARG A O 1
ATOM 2289 N N . LYS A 1 282 ? 10.258 -7.734 13.703 1 80.31 282 LYS A N 1
ATOM 2290 C CA . LYS A 1 282 ? 10.727 -7.125 14.945 1 80.31 282 LYS A CA 1
ATOM 2291 C C . LYS A 1 282 ? 10.125 -7.82 16.156 1 80.31 282 LYS A C 1
ATOM 2293 O O . LYS A 1 282 ? 10.812 -8.031 17.156 1 80.31 282 LYS A O 1
ATOM 2298 N N . LEU A 1 283 ? 8.938 -8.211 16.047 1 79.06 283 LEU A N 1
ATOM 2299 C CA . LEU A 1 283 ? 8.25 -8.906 17.125 1 79.06 283 LEU A CA 1
ATOM 2300 C C . LEU A 1 283 ? 8.844 -10.289 17.359 1 79.06 283 LEU A C 1
ATOM 2302 O O . LEU A 1 283 ? 9.031 -10.711 18.5 1 79.06 283 LEU A O 1
ATOM 2306 N N . ARG A 1 284 ? 9.125 -10.922 16.297 1 76.5 284 ARG A N 1
ATOM 2307 C CA . ARG A 1 284 ? 9.695 -12.266 16.391 1 76.5 284 ARG A CA 1
ATOM 2308 C C . ARG A 1 284 ? 11.086 -12.227 17.016 1 76.5 284 ARG A C 1
ATOM 2310 O O . ARG A 1 284 ? 11.438 -13.086 17.828 1 76.5 284 ARG A O 1
ATOM 2317 N N . SER A 1 285 ? 11.781 -11.188 16.703 1 77.38 285 SER A N 1
ATOM 2318 C CA . SER A 1 285 ? 13.125 -11.039 17.25 1 77.38 285 SER A CA 1
ATOM 2319 C C . SER A 1 285 ? 13.086 -10.695 18.734 1 77.38 285 SER A C 1
ATOM 2321 O O . SER A 1 285 ? 13.906 -11.203 19.516 1 77.38 285 SER A O 1
ATOM 2323 N N . SER A 1 286 ? 12.211 -9.836 19.109 1 74.81 286 SER A N 1
ATOM 2324 C CA . SER A 1 286 ? 12.078 -9.461 20.516 1 74.81 286 SER A CA 1
ATOM 2325 C C . SER A 1 286 ? 11.609 -10.641 21.359 1 74.81 286 SER A C 1
ATOM 2327 O O . SER A 1 286 ? 12.094 -10.836 22.469 1 74.81 286 SER A O 1
ATOM 2329 N N . ALA A 1 287 ? 10.703 -11.398 20.812 1 68.25 287 ALA A N 1
ATOM 2330 C CA . ALA A 1 287 ? 10.211 -12.578 21.516 1 68.25 287 ALA A CA 1
ATOM 2331 C C . ALA A 1 287 ? 11.32 -13.617 21.703 1 68.25 287 ALA A C 1
ATOM 2333 O O . ALA A 1 287 ? 11.43 -14.234 22.766 1 68.25 287 ALA A O 1
ATOM 2334 N N . ASN A 1 288 ? 12.141 -13.75 20.75 1 68.56 288 ASN A N 1
ATOM 2335 C CA . ASN A 1 288 ? 13.25 -14.695 20.828 1 68.56 288 ASN A CA 1
ATOM 2336 C C . ASN A 1 288 ? 14.328 -14.219 21.797 1 68.56 288 ASN A C 1
ATOM 2338 O O . ASN A 1 288 ? 14.969 -15.031 22.469 1 68.56 288 ASN A O 1
ATOM 2342 N N . SER A 1 289 ? 14.461 -12.93 21.938 1 66.88 289 SER A N 1
ATOM 2343 C CA . SER A 1 289 ? 15.43 -12.391 22.891 1 66.88 289 SER A CA 1
ATOM 2344 C C . SER A 1 289 ? 14.93 -12.555 24.328 1 66.88 289 SER A C 1
ATOM 2346 O O . SER A 1 289 ? 15.719 -12.836 25.219 1 66.88 289 SER A O 1
ATOM 2348 N N . THR A 1 290 ? 13.703 -12.352 24.578 1 57.75 290 THR A N 1
ATOM 2349 C CA . THR A 1 290 ? 13.141 -12.531 25.922 1 57.75 290 THR A CA 1
ATOM 2350 C C . THR A 1 290 ? 13.094 -14.016 26.281 1 57.75 290 THR A C 1
ATOM 2352 O O . THR A 1 290 ? 13.344 -14.383 27.438 1 57.75 290 THR A O 1
ATOM 2355 N N . ALA A 1 291 ? 12.836 -14.906 25.406 1 56.62 291 ALA A N 1
ATOM 2356 C CA . ALA A 1 291 ? 12.836 -16.344 25.672 1 56.62 291 ALA A CA 1
ATOM 2357 C C . ALA A 1 291 ? 14.234 -16.828 26.031 1 56.62 291 ALA A C 1
ATOM 2359 O O . ALA A 1 291 ? 14.398 -17.734 26.859 1 56.62 291 ALA A O 1
ATOM 2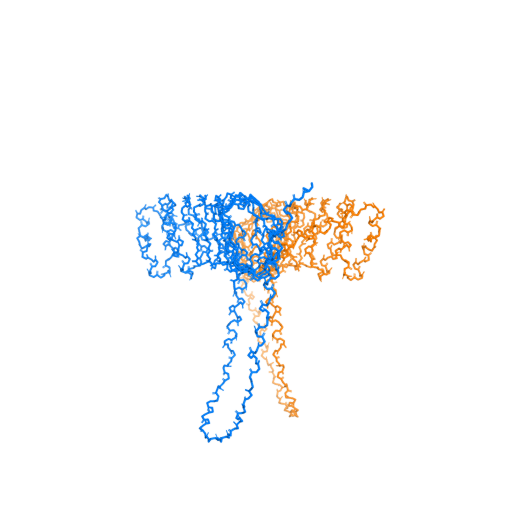360 N N . GLN A 1 292 ? 15.227 -16.219 25.656 1 51.03 292 GLN A N 1
ATOM 2361 C CA . GLN A 1 292 ? 16.594 -16.578 26 1 51.03 292 GLN A CA 1
ATOM 2362 C C . GLN A 1 292 ? 17 -16 27.359 1 51.03 292 GLN A C 1
ATOM 2364 O O . GLN A 1 292 ? 17.891 -16.531 28.031 1 51.03 292 GLN A O 1
ATOM 2369 N N . LYS A 1 293 ? 16.312 -14.906 27.875 1 48 293 LYS A N 1
ATOM 2370 C CA . LYS A 1 293 ? 16.719 -14.352 29.172 1 48 293 LYS A CA 1
ATOM 2371 C C . LYS A 1 293 ? 16.016 -15.086 30.312 1 48 293 LYS A C 1
ATOM 2373 O O . LYS A 1 293 ? 16.172 -14.727 31.484 1 48 293 LYS A O 1
ATOM 2378 N N . LEU A 1 294 ? 15.102 -15.977 30.141 1 42.28 294 LEU A N 1
ATOM 2379 C CA . LEU A 1 294 ? 14.68 -16.766 31.297 1 42.28 294 LEU A CA 1
ATOM 2380 C C . LEU A 1 294 ? 15.82 -17.625 31.812 1 42.28 294 LEU A C 1
ATOM 2382 O O . LEU A 1 294 ? 16.438 -18.391 31.062 1 42.28 294 LEU A O 1
ATOM 2386 N N . PRO A 1 295 ? 16.406 -17.203 32.938 1 37.25 295 PRO A N 1
ATOM 2387 C CA . PRO A 1 295 ? 17.531 -17.922 33.562 1 37.25 295 PRO A CA 1
ATOM 2388 C C . PRO A 1 295 ? 17.359 -19.438 33.5 1 37.25 295 PRO A C 1
ATOM 2390 O O . PRO A 1 295 ? 16.25 -19.953 33.625 1 37.25 295 PRO A O 1
ATOM 2393 N N . SER A 1 296 ? 18.203 -20.078 32.781 1 36.94 296 SER A N 1
ATOM 2394 C CA . SER A 1 296 ? 18.375 -21.516 32.969 1 36.94 296 SER A CA 1
ATOM 2395 C C . SER A 1 296 ? 18.312 -21.906 34.438 1 36.94 296 SER A C 1
ATOM 2397 O O . SER A 1 296 ? 19.078 -21.359 35.25 1 36.94 296 SER A O 1
ATOM 2399 N N . SER A 1 297 ? 17.312 -22.156 35.062 1 33.47 297 SER A N 1
ATOM 2400 C CA . SER A 1 297 ? 17.391 -22.859 36.344 1 33.47 297 SER A CA 1
ATOM 2401 C C . SER A 1 297 ? 18.562 -23.828 36.406 1 33.47 297 SER A C 1
ATOM 2403 O O . SER A 1 297 ? 18.875 -24.469 35.375 1 33.47 297 SER A O 1
ATOM 2405 N N . ASN A 1 298 ? 19.547 -23.625 37.344 1 31.3 298 ASN A N 1
ATOM 2406 C CA . ASN A 1 298 ? 20.641 -24.484 37.781 1 31.3 298 ASN A CA 1
ATOM 2407 C C . ASN A 1 298 ? 20.219 -25.953 37.781 1 31.3 298 ASN A C 1
ATOM 2409 O O . ASN A 1 298 ? 19.344 -26.359 38.531 1 31.3 298 ASN A O 1
ATOM 2413 N N . LYS A 1 299 ? 20.391 -26.594 36.688 1 30.84 299 LYS A N 1
ATOM 2414 C CA . LYS A 1 299 ? 20.453 -28.047 36.75 1 30.84 299 LYS A CA 1
ATOM 2415 C C . LYS A 1 299 ? 21.312 -28.5 37.938 1 30.84 299 LYS A C 1
ATOM 2417 O O . LYS A 1 299 ? 22.516 -28.219 37.969 1 30.84 299 LYS A O 1
ATOM 2422 N N . ILE A 1 300 ? 20.844 -28.578 39.219 1 27.95 300 ILE A N 1
ATOM 2423 C CA . ILE A 1 300 ? 21.453 -29.375 40.281 1 27.95 300 ILE A CA 1
ATOM 2424 C C . ILE A 1 300 ? 21.953 -30.688 39.688 1 27.95 300 ILE A C 1
ATOM 2426 O O . ILE A 1 300 ? 21.188 -31.438 39.094 1 27.95 300 ILE A O 1
ATOM 2430 N N . ASN A 1 301 ? 23.281 -30.719 39.406 1 27.83 301 ASN A N 1
ATOM 2431 C CA . ASN A 1 301 ? 24.078 -31.938 39.25 1 27.83 301 ASN A CA 1
ATOM 2432 C C . ASN A 1 301 ? 23.828 -32.938 40.344 1 27.83 301 ASN A C 1
ATOM 2434 O O . ASN A 1 301 ? 24.391 -32.812 41.438 1 27.83 301 ASN A O 1
ATOM 2438 N N . LEU A 1 302 ? 22.594 -33.344 40.625 1 23.92 302 LEU A N 1
ATOM 2439 C CA . LEU A 1 302 ? 22.5 -34.5 41.5 1 23.92 302 LEU A CA 1
ATOM 2440 C C . LEU A 1 302 ? 23.344 -35.656 40.969 1 23.92 302 LEU A C 1
ATOM 2442 O O . LEU A 1 302 ? 23.062 -36.188 39.906 1 23.92 302 LEU A O 1
ATOM 2446 N N . ASP A 1 303 ? 24.672 -35.625 41.281 1 24.58 303 ASP A N 1
ATOM 2447 C CA . ASP A 1 303 ? 25.594 -36.75 41.281 1 24.58 303 ASP A CA 1
ATOM 2448 C C . ASP A 1 303 ? 24.969 -37.969 42 1 24.58 303 ASP A C 1
ATOM 2450 O O . ASP A 1 303 ? 25.672 -38.875 42.406 1 24.58 303 ASP A O 1
ATOM 2454 N N . SER A 1 304 ? 23.703 -38.062 42.156 1 21.47 304 SER A N 1
ATOM 2455 C CA . SER A 1 304 ? 23.344 -39.25 42.906 1 21.47 304 SER A CA 1
ATOM 2456 C C . SER A 1 304 ? 23.984 -40.5 42.312 1 21.47 304 SER A C 1
ATOM 2458 O O . SER A 1 304 ? 23.734 -40.844 41.125 1 21.47 304 SER A O 1
ATOM 2460 N N . ASN A 1 305 ? 25.266 -40.844 42.719 1 21.12 305 ASN A N 1
ATOM 2461 C CA . ASN A 1 305 ? 25.891 -42.156 42.75 1 21.12 305 ASN A CA 1
ATOM 2462 C C . ASN A 1 305 ? 24.891 -43.25 43.031 1 21.12 305 ASN A C 1
ATOM 2464 O O . ASN A 1 305 ? 25.156 -44.438 42.781 1 21.12 305 ASN A O 1
ATOM 2468 N N . LYS A 1 306 ? 24.453 -43.062 44.531 1 19.19 306 LYS A N 1
ATOM 2469 C CA . LYS A 1 306 ? 24.375 -44.344 45.219 1 19.19 306 LYS A CA 1
ATOM 2470 C C . LYS A 1 306 ? 23.609 -45.375 44.406 1 19.19 306 LYS A C 1
ATOM 2472 O O . LYS A 1 306 ? 22.859 -45.031 43.5 1 19.19 306 LYS A O 1
ATOM 2477 N N . ASN A 1 307 ? 23 -46.344 45.156 1 17.61 307 ASN A N 1
ATOM 2478 C CA . ASN A 1 307 ? 22.828 -47.812 45.188 1 17.61 307 ASN A CA 1
ATOM 2479 C C . ASN A 1 307 ? 21.719 -48.25 44.25 1 17.61 307 ASN A C 1
ATOM 2481 O O . ASN A 1 307 ? 21.828 -49.312 43.625 1 17.61 307 ASN A O 1
ATOM 2485 N N . GLU A 1 308 ? 20.422 -47.688 44.531 1 19.12 308 GLU A N 1
ATOM 2486 C CA . GLU A 1 308 ? 19.5 -48.75 44.906 1 19.12 308 GLU A CA 1
ATOM 2487 C C . GLU A 1 308 ? 19.25 -49.688 43.75 1 19.12 308 GLU A C 1
ATOM 2489 O O . GLU A 1 308 ? 19.453 -49.344 42.594 1 19.12 308 GLU A O 1
ATOM 2494 N N . ARG A 1 309 ? 18.312 -50.688 44.125 1 18.64 309 ARG A N 1
ATOM 2495 C CA . ARG A 1 309 ? 17.812 -52.031 44.188 1 18.64 309 ARG A CA 1
ATOM 2496 C C . ARG A 1 309 ? 17.125 -52.406 42.875 1 18.64 309 ARG A C 1
ATOM 2498 O O . ARG A 1 309 ? 17.406 -53.469 42.281 1 18.64 309 ARG A O 1
ATOM 2505 N N . LEU A 1 310 ? 15.734 -52.062 42.906 1 17.75 310 LEU A N 1
ATOM 2506 C CA . LEU A 1 310 ? 14.711 -53.125 42.906 1 17.75 310 LEU A CA 1
ATOM 2507 C C . LEU A 1 310 ? 14.547 -53.719 41.5 1 17.75 310 LEU A C 1
ATOM 2509 O O . LEU A 1 310 ? 14.844 -53.062 40.5 1 17.75 310 LEU A O 1
ATOM 2513 N N . PHE A 1 311 ? 13.625 -54.688 41.5 1 17.25 311 PHE A N 1
ATOM 2514 C CA . PHE A 1 311 ? 13.227 -56.031 41.062 1 17.25 311 PHE A CA 1
ATOM 2515 C C . PHE A 1 311 ? 12.688 -56 39.625 1 17.25 311 PHE A C 1
ATOM 2517 O O . PHE A 1 311 ? 13.062 -56.812 38.812 1 17.25 311 PHE A O 1
ATOM 2524 N N . ASP A 1 312 ? 11.516 -55.281 39.469 1 16.98 312 ASP A N 1
ATOM 2525 C CA . ASP A 1 312 ? 10.328 -56.094 39.25 1 16.98 312 ASP A CA 1
ATOM 2526 C C . ASP A 1 312 ? 10.281 -56.625 37.812 1 16.98 312 ASP A C 1
ATOM 2528 O O . ASP A 1 312 ? 11 -56.094 36.938 1 16.98 312 ASP A O 1
ATOM 2532 N N . LEU A 1 313 ? 9.086 -56.312 37.156 1 16.77 313 LEU A N 1
ATOM 2533 C CA . LEU A 1 313 ? 8.109 -57.312 36.719 1 16.77 313 LEU A CA 1
ATOM 2534 C C . LEU A 1 313 ? 8.43 -57.781 35.281 1 16.77 313 LEU A C 1
ATOM 2536 O O . LEU A 1 313 ? 8.82 -57 34.438 1 16.77 313 LEU A O 1
ATOM 2540 N N . PRO A 1 314 ? 8.516 -59.062 35.156 1 19.3 314 PRO A N 1
ATOM 2541 C CA . PRO A 1 314 ? 8.711 -60.125 34.156 1 19.3 314 PRO A CA 1
ATOM 2542 C C . PRO A 1 314 ? 7.836 -59.906 32.906 1 19.3 314 PRO A C 1
ATOM 2544 O O . PRO A 1 314 ? 8.18 -60.375 31.828 1 19.3 314 PRO A O 1
ATOM 2547 N N . HIS A 1 315 ? 6.547 -59.5 33.25 1 17.77 315 HIS A N 1
ATOM 2548 C CA . HIS A 1 315 ? 5.539 -60.406 32.688 1 17.77 315 HIS A CA 1
ATOM 2549 C C . HIS A 1 315 ? 5.582 -60.375 31.156 1 17.77 315 HIS A C 1
ATOM 2551 O O . HIS A 1 315 ? 6.027 -59.406 30.547 1 17.77 315 HIS A O 1
ATOM 2557 N N . PRO A 1 316 ? 4.977 -61.469 30.594 1 20.45 316 PRO A N 1
ATOM 2558 C CA . PRO A 1 316 ? 4.797 -62.344 29.438 1 20.45 316 PRO A CA 1
ATOM 2559 C C . PRO A 1 316 ? 4.027 -61.688 28.312 1 20.45 316 PRO A C 1
ATOM 2561 O O . PRO A 1 316 ? 3.748 -62.312 27.281 1 20.45 316 PRO A O 1
ATOM 2564 N N . PHE A 1 317 ? 3.314 -60.562 28.719 1 20.02 317 PHE A N 1
ATOM 2565 C CA . PHE A 1 317 ? 2.096 -60.531 27.922 1 20.02 317 PHE A CA 1
ATOM 2566 C C . PHE A 1 317 ? 2.414 -60.688 26.453 1 20.02 317 PHE A C 1
ATOM 2568 O O . PHE A 1 317 ? 3.465 -60.25 25.984 1 20.02 317 PHE A O 1
ATOM 2575 N N . LEU A 1 318 ? 1.388 -61.344 25.641 1 19.23 318 LEU A N 1
ATOM 2576 C CA . LEU A 1 318 ? 0.569 -62.188 24.781 1 19.23 318 LEU A CA 1
ATOM 2577 C C . LEU A 1 318 ? 0.591 -61.688 23.344 1 19.23 318 LEU A C 1
ATOM 2579 O O . LEU A 1 318 ? 0.792 -60.469 23.109 1 19.23 318 LEU A O 1
ATOM 2583 N N . HIS A 1 319 ? 0.288 -62.625 22.375 1 18.66 319 HIS A N 1
ATOM 2584 C CA . HIS A 1 319 ? 0.214 -63.375 21.141 1 18.66 319 HIS A CA 1
ATOM 2585 C C . HIS A 1 319 ? -0.618 -62.656 20.078 1 18.66 319 HIS A C 1
ATOM 2587 O O . HIS A 1 319 ? -0.447 -62.906 18.891 1 18.66 319 HIS A O 1
ATOM 2593 N N . VAL A 1 320 ? -1.784 -62.125 20.594 1 19.3 320 VAL A N 1
ATOM 2594 C CA . VAL A 1 320 ? -2.926 -62.312 19.703 1 19.3 320 VAL A CA 1
ATOM 2595 C C . VAL A 1 320 ? -2.787 -61.406 18.484 1 19.3 320 VAL A C 1
ATOM 2597 O O . VAL A 1 320 ? -3.494 -61.562 17.484 1 19.3 320 VAL A O 1
ATOM 2600 N N . LEU A 1 321 ? -2.006 -60.344 18.609 1 17.88 321 LEU A N 1
ATOM 2601 C CA . LEU A 1 321 ? -2.404 -59.5 17.484 1 17.88 321 LEU A CA 1
ATOM 2602 C C . LEU A 1 321 ? -1.939 -60.125 16.172 1 17.88 321 LEU A C 1
ATOM 2604 O O . LEU A 1 321 ? -1.962 -59.438 15.133 1 17.88 321 LEU A O 1
ATOM 2608 N N . ILE A 1 322 ? -1.367 -61.344 16.234 1 20.62 322 ILE A N 1
ATOM 2609 C CA . ILE A 1 322 ? -1.006 -62.062 14.992 1 20.62 322 ILE A CA 1
ATOM 2610 C C . ILE A 1 322 ? -2.195 -62.062 14.039 1 20.62 322 ILE A C 1
ATOM 2612 O O . ILE A 1 322 ? -2.039 -61.812 12.844 1 20.62 322 ILE A O 1
ATOM 2616 N N . ALA A 1 323 ? -3.299 -62.781 14.5 1 19.67 323 ALA A N 1
ATOM 2617 C CA . ALA A 1 323 ? -4.121 -63.594 13.617 1 19.67 323 ALA A CA 1
ATOM 2618 C C . ALA A 1 323 ? -4.883 -62.719 12.609 1 19.67 323 ALA A C 1
ATOM 2620 O O . ALA A 1 323 ? -5.215 -63.188 11.516 1 19.67 323 ALA A O 1
ATOM 2621 N N . SER A 1 324 ? -5.477 -61.656 13.055 1 20.03 324 SER A N 1
ATOM 2622 C CA . SER A 1 324 ? -6.645 -61.375 12.234 1 20.03 324 SER A CA 1
ATOM 2623 C C . SER A 1 324 ? -6.242 -60.906 10.836 1 20.03 324 SER A C 1
ATOM 2625 O O . SER A 1 324 ? -7.082 -60.438 10.062 1 20.03 324 SER A O 1
ATOM 2627 N N . ILE A 1 325 ? -4.984 -60.781 10.461 1 22.39 325 ILE A N 1
ATOM 2628 C CA . ILE A 1 325 ? -4.738 -60.469 9.062 1 22.39 325 ILE A CA 1
ATOM 2629 C C . ILE A 1 325 ? -5.25 -61.594 8.172 1 22.39 325 ILE A C 1
ATOM 2631 O O . ILE A 1 325 ? -5.156 -61.5 6.941 1 22.39 325 ILE A O 1
ATOM 2635 N N . SER A 1 326 ? -5.523 -62.781 8.648 1 20.47 326 SER A N 1
ATOM 2636 C CA . SER A 1 326 ? -5.812 -63.844 7.688 1 20.47 326 SER A CA 1
ATOM 2637 C C . SER A 1 326 ? -6.996 -63.469 6.801 1 20.47 326 SER A C 1
ATOM 2639 O O . SER A 1 326 ? -7.039 -63.844 5.625 1 20.47 326 SER A O 1
ATOM 2641 N N . SER A 1 327 ? -8.188 -63.219 7.309 1 19.64 327 SER A N 1
ATOM 2642 C CA . SER A 1 327 ? -9.383 -63.688 6.633 1 19.64 327 SER A CA 1
ATOM 2643 C C . SER A 1 327 ? -9.672 -62.906 5.367 1 19.64 327 SER A C 1
ATOM 2645 O O . SER A 1 327 ? -10.578 -63.219 4.605 1 19.64 327 SER A O 1
ATOM 2647 N N . ASN A 1 328 ? -9.43 -61.656 5.211 1 23.58 328 ASN A N 1
ATOM 2648 C CA . ASN A 1 328 ? -10.203 -61.156 4.078 1 23.58 328 ASN A CA 1
ATOM 2649 C C . ASN A 1 328 ? -9.617 -61.625 2.75 1 23.58 328 ASN A C 1
ATOM 2651 O O . ASN A 1 328 ? -8.891 -60.875 2.094 1 23.58 328 ASN A O 1
ATOM 2655 N N . PHE A 1 329 ? -9.086 -62.812 2.621 1 23.73 329 PHE A N 1
ATOM 2656 C CA . PHE A 1 329 ? -8.703 -63.531 1.413 1 23.73 329 PHE A CA 1
ATOM 2657 C C . PHE A 1 329 ? -9.836 -63.531 0.402 1 23.73 329 PHE A C 1
ATOM 2659 O O . PHE A 1 329 ? -9.609 -63.438 -0.805 1 23.73 329 PHE A O 1
ATOM 2666 N N . LEU A 1 330 ? -11.023 -64 0.836 1 21.94 330 LEU A N 1
ATOM 2667 C CA . LEU A 1 330 ? -11.938 -64.688 -0.058 1 21.94 330 LEU A CA 1
ATOM 2668 C C . LEU A 1 330 ? -12.562 -63.75 -1.061 1 21.94 330 LEU A C 1
ATOM 2670 O O . LEU A 1 330 ? -12.977 -64.125 -2.145 1 21.94 330 LEU A O 1
ATOM 2674 N N . LEU A 1 331 ? -12.852 -62.531 -0.704 1 21.67 331 LEU A N 1
ATOM 2675 C CA . LEU A 1 331 ? -13.828 -61.906 -1.591 1 21.67 331 LEU A CA 1
ATOM 2676 C C . LEU A 1 331 ? -13.203 -61.562 -2.945 1 21.67 331 LEU A C 1
ATOM 2678 O O . LEU A 1 331 ? -13.812 -60.906 -3.775 1 21.67 331 LEU A O 1
ATOM 2682 N N . ILE A 1 332 ? -12.016 -62 -3.27 1 25.66 332 ILE A N 1
ATOM 2683 C CA . ILE A 1 332 ? -11.453 -61.875 -4.609 1 25.66 332 ILE A CA 1
ATOM 2684 C C . ILE A 1 332 ? -12.312 -62.656 -5.602 1 25.66 332 ILE A C 1
ATOM 2686 O O . ILE A 1 332 ? -12.422 -62.281 -6.77 1 25.66 332 ILE A O 1
ATOM 2690 N N . PHE A 1 333 ? -12.859 -63.812 -5.148 1 25.44 333 PHE A N 1
ATOM 2691 C CA . PHE A 1 333 ? -13.312 -64.812 -6.113 1 25.44 333 PHE A CA 1
ATOM 2692 C C . PHE A 1 333 ? -14.484 -64.25 -6.93 1 25.44 333 PHE A C 1
ATOM 2694 O O . PHE A 1 333 ? -14.664 -64.625 -8.086 1 25.44 333 PHE A O 1
ATOM 2701 N N . ILE A 1 334 ? -15.461 -63.656 -6.262 1 25.34 334 ILE A N 1
ATOM 2702 C CA . ILE A 1 334 ? -16.75 -63.656 -6.938 1 25.34 334 ILE A CA 1
ATOM 2703 C C . ILE A 1 334 ? -16.719 -62.75 -8.148 1 25.34 334 ILE A C 1
ATOM 2705 O O . ILE A 1 334 ? -17.328 -63.031 -9.18 1 25.34 334 ILE A O 1
ATOM 2709 N N . ILE A 1 335 ? -16.078 -61.625 -8.188 1 26.05 335 ILE A N 1
ATOM 2710 C CA . ILE A 1 335 ? -16.406 -60.812 -9.359 1 26.05 335 ILE A CA 1
ATOM 2711 C C . ILE A 1 335 ? -15.695 -61.344 -10.586 1 26.05 335 ILE A C 1
ATOM 2713 O O . ILE A 1 335 ? -15.852 -60.844 -11.695 1 26.05 335 ILE A O 1
ATOM 2717 N N . VAL A 1 336 ? -14.859 -62.375 -10.531 1 26.67 336 VAL A N 1
ATOM 2718 C CA . VAL A 1 336 ? -14.312 -62.906 -11.766 1 26.67 336 VAL A CA 1
ATOM 2719 C C . VAL A 1 336 ? -15.43 -63.562 -12.586 1 26.67 336 VAL A C 1
ATOM 2721 O O . VAL A 1 336 ? -15.414 -63.5 -13.82 1 26.67 336 VAL A O 1
ATOM 2724 N N . SER A 1 337 ? -16.359 -64.312 -12.031 1 23.39 337 SER A N 1
ATOM 2725 C CA . SER A 1 337 ? -17.156 -65.312 -12.805 1 23.39 337 SER A CA 1
ATOM 2726 C C . SER A 1 337 ? -18.141 -64.562 -13.711 1 23.39 337 SER A C 1
ATOM 2728 O O . SER A 1 337 ? -18.891 -65.188 -14.461 1 23.39 337 SER A O 1
ATOM 2730 N N . CYS A 1 338 ? -18.719 -63.469 -13.492 1 23.31 338 CYS A N 1
ATOM 2731 C CA . CYS A 1 338 ? -19.828 -63.156 -14.383 1 23.31 338 CYS A CA 1
ATOM 2732 C C . CYS A 1 338 ? -19.328 -62.812 -15.773 1 23.31 338 CYS A C 1
ATOM 2734 O O . CYS A 1 338 ? -18.922 -61.656 -16.031 1 23.31 338 CYS A O 1
ATOM 2736 N N . THR A 1 339 ? -18.219 -63.312 -16.391 1 26.09 339 THR A N 1
ATOM 2737 C CA . THR A 1 339 ? -17.688 -63.312 -17.75 1 26.09 339 THR A CA 1
ATOM 2738 C C . THR A 1 339 ? -18.719 -63.875 -18.719 1 26.09 339 THR A C 1
ATOM 2740 O O . THR A 1 339 ? -18.781 -63.469 -19.875 1 26.09 339 THR A O 1
ATOM 2743 N N . ILE A 1 340 ? -19.281 -65.125 -18.625 1 25.52 340 ILE A N 1
ATOM 2744 C CA . ILE A 1 340 ? -19.5 -66.25 -19.578 1 25.52 340 ILE A CA 1
ATOM 2745 C C . ILE A 1 340 ? -20.75 -65.938 -20.406 1 25.52 340 ILE A C 1
ATOM 2747 O O . ILE A 1 340 ? -20.75 -66.125 -21.625 1 25.52 340 ILE A O 1
ATOM 2751 N N . ILE A 1 341 ? -22.031 -66.125 -19.953 1 24.52 341 ILE A N 1
ATOM 2752 C CA . ILE A 1 341 ? -23.125 -66.875 -20.594 1 24.52 341 ILE A CA 1
ATOM 2753 C C . ILE A 1 341 ? -23.781 -66 -21.656 1 24.52 341 ILE A C 1
ATOM 2755 O O . ILE A 1 341 ? -24.5 -66.5 -22.531 1 24.52 341 ILE A O 1
ATOM 2759 N N . GLY A 1 342 ? -24.109 -64.75 -21.609 1 26.08 342 GLY A N 1
ATOM 2760 C CA . GLY A 1 342 ? -25.219 -64.375 -22.484 1 26.08 342 GLY A CA 1
ATOM 2761 C C . GLY A 1 342 ? -24.859 -64.438 -23.953 1 26.08 342 GLY A C 1
ATOM 2762 O O . GLY A 1 342 ? -24.203 -63.531 -24.469 1 26.08 342 GLY A O 1
ATOM 2763 N N . CYS A 1 343 ? -24.266 -65.625 -24.484 1 25 343 CYS A N 1
ATOM 2764 C CA . CYS A 1 343 ? -23.953 -66.188 -25.781 1 25 343 CYS A CA 1
ATOM 2765 C C . CYS A 1 343 ? -25.141 -66.125 -26.734 1 25 343 CYS A C 1
ATOM 2767 O O . CYS A 1 343 ? -24.969 -65.812 -27.922 1 25 343 CYS A O 1
ATOM 2769 N N . PHE A 1 344 ? -26.109 -67.188 -26.688 1 25.06 344 PHE A N 1
ATOM 2770 C CA . PHE A 1 344 ? -26.734 -68.062 -27.688 1 25.06 344 PHE A CA 1
ATOM 2771 C C . PHE A 1 344 ? -27.875 -67.312 -28.391 1 25.06 344 PHE A C 1
ATOM 2773 O O . PHE A 1 344 ? -28.016 -67.438 -29.625 1 25.06 344 PHE A O 1
ATOM 2780 N N . SER A 1 345 ? -29.094 -67.562 -27.844 1 23.08 345 SER A N 1
ATOM 2781 C CA . SER A 1 345 ? -30.312 -67.938 -28.5 1 23.08 345 SER A CA 1
ATOM 2782 C C . SER A 1 345 ? -30.812 -66.875 -29.484 1 23.08 345 SER A C 1
ATOM 2784 O O . SER A 1 345 ? -31.109 -67.188 -30.641 1 23.08 345 SER A O 1
ATOM 2786 N N . ARG A 1 346 ? -32.188 -66.562 -29.328 1 21.8 346 ARG A N 1
ATOM 2787 C CA . ARG A 1 346 ? -33.344 -66.312 -30.172 1 21.8 346 ARG A CA 1
ATOM 2788 C C . ARG A 1 346 ? -33.25 -64.938 -30.828 1 21.8 346 ARG A C 1
ATOM 2790 O O . ARG A 1 346 ? -32.875 -63.969 -30.188 1 21.8 346 ARG A O 1
ATOM 2797 N N . MET B 1 1 ? 6.695 30.188 28.594 1 34.38 1 MET B N 1
ATOM 2798 C CA . MET B 1 1 ? 6.086 29.594 27.406 1 34.38 1 MET B CA 1
ATOM 2799 C C . MET B 1 1 ? 5.766 30.656 26.359 1 34.38 1 MET B C 1
ATOM 2801 O O . MET B 1 1 ? 4.832 31.438 26.531 1 34.38 1 MET B O 1
ATOM 2805 N N . GLN B 1 2 ? 6.738 31.156 25.688 1 46.22 2 GLN B N 1
ATOM 2806 C CA . GLN B 1 2 ? 6.551 32.406 24.953 1 46.22 2 GLN B CA 1
ATOM 2807 C C . GLN B 1 2 ? 5.758 32.156 23.656 1 46.22 2 GLN B C 1
ATOM 2809 O O . GLN B 1 2 ? 6.117 31.312 22.844 1 46.22 2 GLN B O 1
ATOM 2814 N N . THR B 1 3 ? 4.473 32.312 23.766 1 45.5 3 THR B N 1
ATOM 2815 C CA . THR B 1 3 ? 3.539 32.312 22.641 1 45.5 3 THR B CA 1
ATOM 2816 C C . THR B 1 3 ? 3.662 33.594 21.844 1 45.5 3 THR B C 1
ATOM 2818 O O . THR B 1 3 ? 3.758 34.688 22.422 1 45.5 3 THR B O 1
ATOM 2821 N N . LEU B 1 4 ? 4.328 33.562 20.797 1 51.47 4 LEU B N 1
ATOM 2822 C CA . LEU B 1 4 ? 4.309 34.75 19.953 1 51.47 4 LEU B CA 1
ATOM 2823 C C . LEU B 1 4 ? 3.199 34.656 18.906 1 51.47 4 LEU B C 1
ATOM 2825 O O . LEU B 1 4 ? 3.133 33.688 18.156 1 51.47 4 LEU B O 1
ATOM 2829 N N . ALA B 1 5 ? 2.031 35.156 19.188 1 48.88 5 ALA B N 1
ATOM 2830 C CA . ALA B 1 5 ? 0.979 35.344 18.188 1 48.88 5 ALA B CA 1
ATOM 2831 C C . ALA B 1 5 ? 1.165 36.625 17.391 1 48.88 5 ALA B C 1
ATOM 2833 O O . ALA B 1 5 ? 1.152 37.719 17.969 1 48.88 5 ALA B O 1
ATOM 2834 N N . SER B 1 6 ? 2.162 36.656 16.5 1 51.31 6 SER B N 1
ATOM 2835 C CA . SER B 1 6 ? 2.246 37.906 15.75 1 51.31 6 SER B CA 1
ATOM 2836 C C . SER B 1 6 ? 1.181 37.969 14.656 1 51.31 6 SER B C 1
ATOM 2838 O O . SER B 1 6 ? 1.257 37.219 13.664 1 51.31 6 SER B O 1
ATOM 2840 N N . ARG B 1 7 ? -0.134 37.969 15.164 1 48.16 7 ARG B N 1
ATOM 2841 C CA . ARG B 1 7 ? -1.106 38.406 14.172 1 48.16 7 ARG B CA 1
ATOM 2842 C C . ARG B 1 7 ? -0.592 39.625 13.391 1 48.16 7 ARG B C 1
ATOM 2844 O O . ARG B 1 7 ? -1 40.75 13.648 1 48.16 7 ARG B O 1
ATOM 2851 N N . LEU B 1 8 ? 0.655 39.625 13.094 1 47.47 8 LEU B N 1
ATOM 2852 C CA . LEU B 1 8 ? 1.161 40.812 12.398 1 47.47 8 LEU B CA 1
ATOM 2853 C C . LEU B 1 8 ? 0.541 40.938 11.016 1 47.47 8 LEU B C 1
ATOM 2855 O O . LEU B 1 8 ? 0.773 40.062 10.148 1 47.47 8 LEU B O 1
ATOM 2859 N N . SER B 1 9 ? -0.769 41.531 10.953 1 52 9 SER B N 1
ATOM 2860 C CA . SER B 1 9 ? -1.676 41.75 9.836 1 52 9 SER B CA 1
ATOM 2861 C C . SER B 1 9 ? -0.906 42 8.539 1 52 9 SER B C 1
ATOM 2863 O O . SER B 1 9 ? -1.499 42.062 7.461 1 52 9 SER B O 1
ATOM 2865 N N . LEU B 1 10 ? 0.382 42.25 8.438 1 55.09 10 LEU B N 1
ATOM 2866 C CA . LEU B 1 10 ? 0.882 42.75 7.152 1 55.09 10 LEU B CA 1
ATOM 2867 C C . LEU B 1 10 ? 2.199 42.062 6.797 1 55.09 10 LEU B C 1
ATOM 2869 O O . LEU B 1 10 ? 3.008 42.625 6.051 1 55.09 10 LEU B O 1
ATOM 2873 N N . LEU B 1 11 ? 2.348 40.75 7.348 1 59.25 11 LEU B N 1
ATOM 2874 C CA . LEU B 1 11 ? 3.654 40.188 7.02 1 59.25 11 LEU B CA 1
ATOM 2875 C C . LEU B 1 11 ? 3.611 39.438 5.684 1 59.25 11 LEU B C 1
ATOM 2877 O O . LEU B 1 11 ? 2.773 38.562 5.48 1 59.25 11 LEU B O 1
ATOM 2881 N N . SER B 1 12 ? 4.199 40.062 4.602 1 56.41 12 SER B N 1
ATOM 2882 C CA . SER B 1 12 ? 4.223 39.469 3.268 1 56.41 12 SER B CA 1
ATOM 2883 C C . SER B 1 12 ? 5.32 38.406 3.15 1 56.41 12 SER B C 1
ATOM 2885 O O . SER B 1 12 ? 5.199 37.469 2.373 1 56.41 12 SER B O 1
ATOM 2887 N N . SER B 1 13 ? 6.535 38.688 3.824 1 58.25 13 SER B N 1
ATOM 2888 C CA . SER B 1 13 ? 7.617 37.719 3.715 1 58.25 13 SER B CA 1
ATOM 2889 C C . SER B 1 13 ? 8.227 37.406 5.078 1 58.25 13 SER B C 1
ATOM 2891 O O . SER B 1 13 ? 8.336 38.281 5.93 1 58.25 13 SER B O 1
ATOM 2893 N N . ILE B 1 14 ? 8.172 36.156 5.445 1 57.03 14 ILE B N 1
ATOM 2894 C CA . ILE B 1 14 ? 8.812 35.75 6.691 1 57.03 14 ILE B CA 1
ATOM 2895 C C . ILE B 1 14 ? 10.328 35.719 6.508 1 57.03 14 ILE B C 1
ATOM 2897 O O . ILE B 1 14 ? 10.852 34.906 5.738 1 57.03 14 ILE B O 1
ATOM 2901 N N . CYS B 1 15 ? 11.031 36.875 6.52 1 52.06 15 CYS B N 1
ATOM 2902 C CA . CYS B 1 15 ? 12.484 36.875 6.504 1 52.06 15 CYS B CA 1
ATOM 2903 C C . CYS B 1 15 ? 13.047 36.406 7.84 1 52.06 15 CYS B C 1
ATOM 2905 O O . CYS B 1 15 ? 12.586 36.812 8.898 1 52.06 15 CYS B O 1
ATOM 2907 N N . PRO B 1 16 ? 13.742 35.156 7.875 1 49.94 16 PRO B N 1
ATOM 2908 C CA . PRO B 1 16 ? 14.422 34.656 9.07 1 49.94 16 PRO B CA 1
ATOM 2909 C C . PRO B 1 16 ? 14.984 35.781 9.938 1 49.94 16 PRO B C 1
ATOM 2911 O O . PRO B 1 16 ? 15.406 35.531 11.078 1 49.94 16 PRO B O 1
ATOM 2914 N N . LEU B 1 17 ? 15.336 36.781 9.258 1 44.59 17 LEU B N 1
ATOM 2915 C CA . LEU B 1 17 ? 16.156 37.781 9.938 1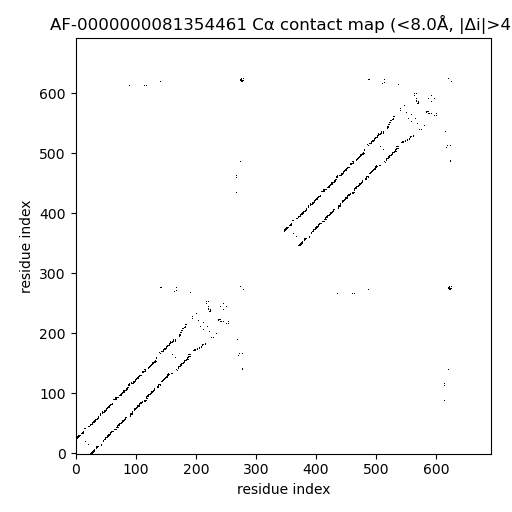 44.59 17 LEU B CA 1
ATOM 2916 C C . LEU B 1 17 ? 15.414 38.375 11.125 1 44.59 17 LEU B C 1
ATOM 2918 O O . LEU B 1 17 ? 15.969 39.188 11.852 1 44.59 17 LEU B O 1
ATOM 2922 N N . ASN B 1 18 ? 14.141 38.094 11.188 1 50.25 18 ASN B N 1
ATOM 2923 C CA . ASN B 1 18 ? 13.492 38.906 12.227 1 50.25 18 ASN B CA 1
ATOM 2924 C C . ASN B 1 18 ? 13.766 38.312 13.617 1 50.25 18 ASN B C 1
ATOM 2926 O O . ASN B 1 18 ? 13.945 37.094 13.766 1 50.25 18 ASN B O 1
ATOM 2930 N N . SER B 1 19 ? 14.297 39.031 14.523 1 54.06 19 SER B N 1
ATOM 2931 C CA . SER B 1 19 ? 14.664 38.875 15.93 1 54.06 19 SER B CA 1
ATOM 2932 C C . SER B 1 19 ? 13.727 37.906 16.625 1 54.06 19 SER B C 1
ATOM 2934 O O . SER B 1 19 ? 14.086 37.312 17.656 1 54.06 19 SER B O 1
ATOM 2936 N N . PHE B 1 20 ? 12.633 37.812 16.078 1 54.84 20 PHE B N 1
ATOM 2937 C CA . PHE B 1 20 ? 11.617 37.031 16.797 1 54.84 20 PHE B CA 1
ATOM 2938 C C . PHE B 1 20 ? 11.938 35.562 16.75 1 54.84 20 PHE B C 1
ATOM 2940 O O . PHE B 1 20 ? 11.625 34.812 17.688 1 54.84 20 PHE B O 1
ATOM 2947 N N . PHE B 1 21 ? 12.641 35.25 15.695 1 60.22 21 PHE B N 1
ATOM 2948 C CA . PHE B 1 21 ? 12.883 33.812 15.484 1 60.22 21 PHE B CA 1
ATOM 2949 C C . PHE B 1 21 ? 14.125 33.344 16.234 1 60.22 21 PHE B C 1
ATOM 2951 O O . PHE B 1 21 ? 14.562 32.219 16.078 1 60.22 21 PHE B O 1
ATOM 2958 N N . GLU B 1 22 ? 14.672 34.312 16.953 1 58.16 22 GLU B N 1
ATOM 2959 C CA . GLU B 1 22 ? 15.891 33.969 17.688 1 58.16 22 GLU B CA 1
ATOM 2960 C C . GLU B 1 22 ? 15.562 33.375 19.047 1 58.16 22 GLU B C 1
ATOM 2962 O O . GLU B 1 22 ? 16.453 32.906 19.75 1 58.16 22 GLU B O 1
ATOM 2967 N N . SER B 1 23 ? 14.203 33.406 19.375 1 62.03 23 SER B N 1
ATOM 2968 C CA . SER B 1 23 ? 13.93 32.875 20.719 1 62.03 23 SER B CA 1
ATOM 2969 C C . SER B 1 23 ? 13.828 31.359 20.703 1 62.03 23 SER B C 1
ATOM 2971 O O . SER B 1 23 ? 12.867 30.812 20.188 1 62.03 23 SER B O 1
ATOM 2973 N N . LYS B 1 24 ? 14.922 30.641 21.062 1 65.81 24 LYS B N 1
ATOM 2974 C CA . LYS B 1 24 ? 15.039 29.188 21.109 1 65.81 24 LYS B CA 1
ATOM 2975 C C . LYS B 1 24 ? 13.953 28.578 21.984 1 65.81 24 LYS B C 1
ATOM 2977 O O . LYS B 1 24 ? 13.633 27.391 21.844 1 65.81 24 LYS B O 1
ATOM 2982 N N . SER B 1 25 ? 13.125 29.453 22.688 1 76.5 25 SER B N 1
ATOM 2983 C CA . SER B 1 25 ? 12.227 28.859 23.672 1 76.5 25 SER B CA 1
ATOM 2984 C C . SER B 1 25 ? 10.766 29.062 23.281 1 76.5 25 SER B C 1
ATOM 2986 O O . SER B 1 25 ? 9.859 28.797 24.078 1 76.5 25 SER B O 1
ATOM 2988 N N . LEU B 1 26 ? 10.625 29.438 22.078 1 83.25 26 LEU B N 1
ATOM 2989 C CA . LEU B 1 26 ? 9.25 29.688 21.641 1 83.25 26 LEU B CA 1
ATOM 2990 C C . LEU B 1 26 ? 8.477 28.391 21.5 1 83.25 26 LEU B C 1
ATOM 2992 O O . LEU B 1 26 ? 8.969 27.438 20.875 1 83.25 26 LEU B O 1
ATOM 2996 N N . ILE B 1 27 ? 7.27 28.328 22.031 1 88.75 27 ILE B N 1
ATOM 2997 C CA . ILE B 1 27 ? 6.48 27.109 22.047 1 88.75 27 ILE B CA 1
ATOM 2998 C C . ILE B 1 27 ? 5.293 27.234 21.094 1 88.75 27 ILE B C 1
ATOM 3000 O O . ILE B 1 27 ? 4.918 26.281 20.422 1 88.75 27 ILE B O 1
ATOM 3004 N N . HIS B 1 28 ? 4.672 28.453 21.109 1 91.81 28 HIS B N 1
ATOM 3005 C CA . HIS B 1 28 ? 3.506 28.719 20.281 1 91.81 28 HIS B CA 1
ATOM 3006 C C . HIS B 1 28 ? 3.75 29.891 19.359 1 91.81 28 HIS B C 1
ATOM 3008 O O . HIS B 1 28 ? 4.055 31 19.812 1 91.81 28 HIS B O 1
ATOM 3014 N N . LEU B 1 29 ? 3.662 29.625 18.078 1 89.25 29 LEU B N 1
ATOM 3015 C CA . LEU B 1 29 ? 3.82 30.688 17.094 1 89.25 29 LEU B CA 1
ATOM 3016 C C . LEU B 1 29 ? 2.574 30.812 16.219 1 89.25 29 LEU B C 1
ATOM 3018 O O . LEU B 1 29 ? 2.223 29.891 15.492 1 89.25 29 LEU B O 1
ATOM 3022 N N . ASP B 1 30 ? 1.873 31.906 16.328 1 90.25 30 ASP B N 1
ATOM 3023 C CA . ASP B 1 30 ? 0.672 32.188 15.539 1 90.25 30 ASP B CA 1
ATOM 3024 C C . ASP B 1 30 ? 0.943 33.219 14.461 1 90.25 30 ASP B C 1
ATOM 3026 O O . ASP B 1 30 ? 1.108 34.406 14.766 1 90.25 30 ASP B O 1
ATOM 3030 N N . LEU B 1 31 ? 1.027 32.781 13.273 1 89.75 31 LEU B N 1
ATOM 3031 C CA . LEU B 1 31 ? 1.22 33.656 12.133 1 89.75 31 LEU B CA 1
ATOM 3032 C C . LEU B 1 31 ? -0.006 33.656 11.219 1 89.75 31 LEU B C 1
ATOM 3034 O O . LEU B 1 31 ? 0.109 33.875 10.016 1 89.75 31 LEU B O 1
ATOM 3038 N N . SER B 1 32 ? -1.141 33.375 11.773 1 91.5 32 SER B N 1
ATOM 3039 C CA . SER B 1 32 ? -2.359 33.281 10.984 1 91.5 32 SER B CA 1
ATOM 3040 C C . SER B 1 32 ? -2.846 34.625 10.5 1 91.5 32 SER B C 1
ATOM 3042 O O . SER B 1 32 ? -2.502 35.656 11.086 1 91.5 32 SER B O 1
ATOM 3044 N N . HIS B 1 33 ? -3.572 34.656 9.406 1 91.06 33 HIS B N 1
ATOM 3045 C CA . HIS B 1 33 ? -4.223 35.844 8.852 1 91.06 33 HIS B CA 1
ATOM 3046 C C . HIS B 1 33 ? -3.199 36.906 8.484 1 91.06 33 HIS B C 1
ATOM 3048 O O . HIS B 1 33 ? -3.342 38.062 8.875 1 91.06 33 HIS B O 1
ATOM 3054 N N . ASN B 1 34 ? -2.207 36.438 7.859 1 88.31 34 ASN B N 1
ATOM 3055 C CA . ASN B 1 34 ? -1.223 37.312 7.258 1 88.31 34 ASN B CA 1
ATOM 3056 C C . ASN B 1 34 ? -1.195 37.188 5.738 1 88.31 34 ASN B C 1
ATOM 3058 O O . ASN B 1 34 ? -2.137 36.656 5.141 1 88.31 34 ASN B O 1
ATOM 3062 N N . LYS B 1 35 ? -0.298 37.781 5.129 1 88.81 35 LYS B N 1
ATOM 3063 C CA . LYS B 1 35 ? -0.19 37.719 3.674 1 88.81 35 LYS B CA 1
ATOM 3064 C C . LYS B 1 35 ? 1.083 37 3.244 1 88.81 35 LYS B C 1
ATOM 3066 O O . LYS B 1 35 ? 1.791 37.438 2.346 1 88.81 35 LYS B O 1
ATOM 3071 N N . ILE B 1 36 ? 1.253 35.906 4.027 1 88.88 36 ILE B N 1
ATOM 3072 C CA . ILE B 1 36 ? 2.455 35.125 3.736 1 88.88 36 ILE B CA 1
ATOM 3073 C C . ILE B 1 36 ? 2.246 34.312 2.467 1 88.88 36 ILE B C 1
ATOM 3075 O O . ILE B 1 36 ? 1.336 33.469 2.4 1 88.88 36 ILE B O 1
ATOM 3079 N N . THR B 1 37 ? 3.115 34.531 1.462 1 89.75 37 THR B N 1
ATOM 3080 C CA . THR B 1 37 ? 2.971 33.844 0.197 1 89.75 37 THR B CA 1
ATOM 3081 C C . THR B 1 37 ? 3.973 32.688 0.103 1 89.75 37 THR B C 1
ATOM 3083 O O . THR B 1 37 ? 3.752 31.719 -0.628 1 89.75 37 THR B O 1
ATOM 3086 N N . SER B 1 38 ? 5.047 32.906 0.797 1 88.94 38 SER B N 1
ATOM 3087 C CA . SER B 1 38 ? 6.082 31.875 0.8 1 88.94 38 SER B CA 1
ATOM 3088 C C . SER B 1 38 ? 7.043 32.062 1.969 1 88.94 38 SER B C 1
ATOM 3090 O O . SER B 1 38 ? 7.07 33.125 2.596 1 88.94 38 SER B O 1
ATOM 3092 N N . PHE B 1 39 ? 7.738 31 2.318 1 87.75 39 PHE B N 1
ATOM 3093 C CA . PHE B 1 39 ? 8.805 31.031 3.312 1 87.75 39 PHE B CA 1
ATOM 3094 C C . PHE B 1 39 ? 9.906 30.031 2.961 1 87.75 39 PHE B C 1
ATOM 3096 O O . PHE B 1 39 ? 9.727 29.188 2.086 1 87.75 39 PHE B O 1
ATOM 3103 N N . SER B 1 40 ? 11.039 30.219 3.57 1 87.69 40 SER B N 1
ATOM 3104 C CA . SER B 1 40 ? 12.188 29.375 3.248 1 87.69 40 SER B CA 1
ATOM 3105 C C . SER B 1 40 ? 12.227 28.125 4.121 1 87.69 40 SER B C 1
ATOM 3107 O O . SER B 1 40 ? 11.531 28.047 5.137 1 87.69 40 SER B O 1
ATOM 3109 N N . SER B 1 41 ? 13.055 27.172 3.707 1 90.38 41 SER B N 1
ATOM 3110 C CA . SER B 1 41 ? 13.172 25.891 4.383 1 90.38 41 SER B CA 1
ATOM 3111 C C . SER B 1 41 ? 13.742 26.047 5.785 1 90.38 41 SER B C 1
ATOM 3113 O O . SER B 1 41 ? 13.477 25.234 6.668 1 90.38 41 SER B O 1
ATOM 3115 N N . HIS B 1 42 ? 14.445 27.172 6.062 1 88.56 42 HIS B N 1
ATOM 3116 C CA . HIS B 1 42 ? 15.117 27.312 7.348 1 88.56 42 HIS B CA 1
ATOM 3117 C C . HIS B 1 42 ? 14.422 28.359 8.211 1 88.56 42 HIS B C 1
ATOM 3119 O O . HIS B 1 42 ? 14.914 28.703 9.289 1 88.56 42 HIS B O 1
ATOM 3125 N N . THR B 1 43 ? 13.305 28.781 7.812 1 86.69 43 THR B N 1
ATOM 3126 C CA . THR B 1 43 ? 12.594 29.859 8.492 1 86.69 43 THR B CA 1
ATOM 3127 C C . THR B 1 43 ? 12.312 29.484 9.945 1 86.69 43 THR B C 1
ATOM 3129 O O . THR B 1 43 ? 12.461 30.312 10.844 1 86.69 43 THR B O 1
ATOM 3132 N N . PHE B 1 44 ? 12 28.219 10.164 1 90 44 PHE B N 1
ATOM 3133 C CA . PHE B 1 44 ? 11.602 27.828 11.508 1 90 44 PHE B CA 1
ATOM 3134 C C . PHE B 1 44 ? 12.664 26.938 12.141 1 90 44 PHE B C 1
ATOM 3136 O O . PHE B 1 44 ? 12.422 26.312 13.18 1 90 44 PHE B O 1
ATOM 3143 N N . SER B 1 45 ? 13.836 26.859 11.57 1 88.5 45 SER B N 1
ATOM 3144 C CA . SER B 1 45 ? 14.875 25.906 11.969 1 88.5 45 SER B CA 1
ATOM 3145 C C . SER B 1 45 ? 15.422 26.25 13.352 1 88.5 45 SER B C 1
ATOM 3147 O O . SER B 1 45 ? 15.859 25.359 14.086 1 88.5 45 SER B O 1
ATOM 3149 N N . LYS B 1 46 ? 1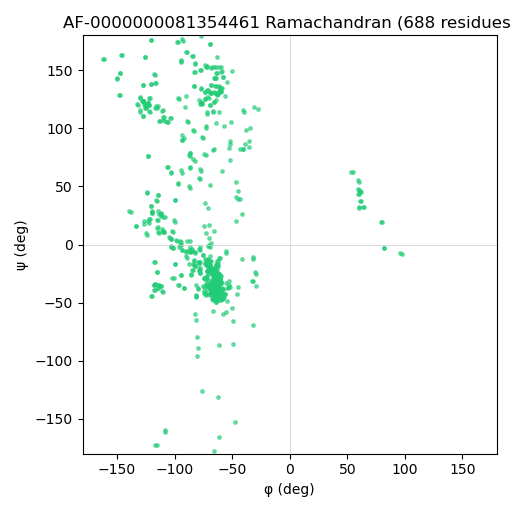5.344 27.453 13.781 1 86.12 46 LYS B N 1
ATOM 3150 C CA . LYS B 1 46 ? 15.922 27.859 15.062 1 86.12 46 LYS B CA 1
ATOM 3151 C C . LYS B 1 46 ? 14.914 27.703 16.203 1 86.12 46 LYS B C 1
ATOM 3153 O O . LYS B 1 46 ? 15.273 27.797 17.375 1 86.12 46 LYS B O 1
ATOM 3158 N N . LEU B 1 47 ? 13.727 27.453 15.828 1 88.75 47 LEU B N 1
ATOM 3159 C CA . LEU B 1 47 ? 12.688 27.297 16.828 1 88.75 47 LEU B CA 1
ATOM 3160 C C . LEU B 1 47 ? 12.5 25.812 17.188 1 88.75 47 LEU B C 1
ATOM 3162 O O . LEU B 1 47 ? 11.43 25.25 16.969 1 88.75 47 LEU B O 1
ATOM 3166 N N . GLY B 1 48 ? 13.414 25.25 17.703 1 87.75 48 GLY B N 1
ATOM 3167 C CA . GLY B 1 48 ? 13.445 23.812 17.969 1 87.75 48 GLY B CA 1
ATOM 3168 C C . GLY B 1 48 ? 12.438 23.375 19.016 1 87.75 48 GLY B C 1
ATOM 3169 O O . GLY B 1 48 ? 12.039 22.203 19.047 1 87.75 48 GLY B O 1
ATOM 3170 N N . ASP B 1 49 ? 11.922 24.312 19.891 1 90.38 49 ASP B N 1
ATOM 3171 C CA . ASP B 1 49 ? 11.016 23.953 20.969 1 90.38 49 ASP B CA 1
ATOM 3172 C C . ASP B 1 49 ? 9.562 24.219 20.594 1 90.38 49 ASP B C 1
ATOM 3174 O O . ASP B 1 49 ? 8.648 24 21.391 1 90.38 49 ASP B O 1
ATOM 3178 N N . LEU B 1 50 ? 9.391 24.625 19.391 1 92.56 50 LEU B N 1
ATOM 3179 C CA . LEU B 1 50 ? 8.055 24.969 18.922 1 92.56 50 LEU B CA 1
ATOM 3180 C C . LEU B 1 50 ? 7.113 23.781 19.016 1 92.56 50 LEU B C 1
ATOM 3182 O O . LEU B 1 50 ? 7.473 22.656 18.625 1 92.56 50 LEU B O 1
ATOM 3186 N N . ARG B 1 51 ? 5.871 24 19.531 1 96.25 51 ARG B N 1
ATOM 3187 C CA . ARG B 1 51 ? 4.879 22.938 19.688 1 96.25 51 ARG B CA 1
ATOM 3188 C C . ARG B 1 51 ? 3.646 23.219 18.828 1 96.25 51 ARG B C 1
ATOM 3190 O O . ARG B 1 51 ? 2.965 22.297 18.391 1 96.25 51 ARG B O 1
ATOM 3197 N N . VAL B 1 52 ? 3.379 24.531 18.719 1 96.25 52 VAL B N 1
ATOM 3198 C CA . VAL B 1 52 ? 2.209 24.922 17.938 1 96.25 52 VAL B CA 1
ATOM 3199 C C . VAL B 1 52 ? 2.611 25.953 16.891 1 96.25 52 VAL B C 1
ATOM 3201 O O . VAL B 1 52 ? 3.209 26.984 17.219 1 96.25 52 VAL B O 1
ATOM 3204 N N . LEU B 1 53 ? 2.326 25.641 15.664 1 95.25 53 LEU B N 1
ATOM 3205 C CA . LEU B 1 53 ? 2.557 26.578 14.57 1 95.25 53 LEU B CA 1
ATOM 3206 C C . LEU B 1 53 ? 1.281 26.812 13.766 1 95.25 53 LEU B C 1
ATOM 3208 O O . LEU B 1 53 ? 0.721 25.859 13.211 1 95.25 53 LEU B O 1
ATOM 3212 N N . ASP B 1 54 ? 0.812 28.016 13.727 1 95.5 54 ASP B N 1
ATOM 3213 C CA . ASP B 1 54 ? -0.405 28.359 13 1 95.5 54 ASP B CA 1
ATOM 3214 C C . ASP B 1 54 ? -0.094 29.266 11.805 1 95.5 54 ASP B C 1
ATOM 3216 O O . ASP B 1 54 ? 0.264 30.422 11.977 1 95.5 54 ASP B O 1
ATOM 3220 N N . LEU B 1 55 ? -0.182 28.656 10.672 1 95 55 LEU B N 1
ATOM 3221 C CA . LEU B 1 55 ? 0.034 29.391 9.43 1 95 55 LEU B CA 1
ATOM 3222 C C . LEU B 1 55 ? -1.264 29.5 8.641 1 95 55 LEU B C 1
ATOM 3224 O O . LEU B 1 55 ? -1.237 29.719 7.422 1 95 55 LEU B O 1
ATOM 3228 N N . SER B 1 56 ? -2.445 29.453 9.25 1 95.94 56 SER B N 1
ATOM 3229 C CA . SER B 1 56 ? -3.738 29.422 8.578 1 95.94 56 SER B CA 1
ATOM 3230 C C . SER B 1 56 ? -4.078 30.766 7.965 1 95.94 56 SER B C 1
ATOM 3232 O O . SER B 1 56 ? -3.582 31.797 8.422 1 95.94 56 SER B O 1
ATOM 3234 N N . SER B 1 57 ? -4.871 30.781 6.906 1 95.19 57 SER B N 1
ATOM 3235 C CA . SER B 1 57 ? -5.406 31.969 6.254 1 95.19 57 SER B CA 1
ATOM 3236 C C . SER B 1 57 ? -4.285 32.844 5.695 1 95.19 57 SER B C 1
ATOM 3238 O O . SER B 1 57 ? -4.266 34.062 5.918 1 95.19 57 SER B O 1
ATOM 3240 N N . ASN B 1 58 ? -3.262 32.188 5.184 1 93.5 58 ASN B N 1
ATOM 3241 C CA . ASN B 1 58 ? -2.203 32.812 4.398 1 93.5 58 ASN B CA 1
ATOM 3242 C C . ASN B 1 58 ? -2.182 32.281 2.965 1 93.5 58 ASN B C 1
ATOM 3244 O O . ASN B 1 58 ? -2.381 31.094 2.732 1 93.5 58 ASN B O 1
ATOM 3248 N N . PRO B 1 59 ? -1.979 33.125 2.027 1 94.31 59 PRO B N 1
ATOM 3249 C CA . PRO B 1 59 ? -1.986 32.656 0.64 1 94.31 59 PRO B CA 1
ATOM 3250 C C . PRO B 1 59 ? -0.687 31.969 0.246 1 94.31 59 PRO B C 1
ATOM 3252 O O . PRO B 1 59 ? -0.059 32.344 -0.749 1 94.31 59 PRO B O 1
ATOM 3255 N N . ILE B 1 60 ? -0.333 30.922 0.994 1 94.88 60 ILE B N 1
ATOM 3256 C CA . ILE B 1 60 ? 0.867 30.141 0.706 1 94.88 60 ILE B CA 1
ATOM 3257 C C . ILE B 1 60 ? 0.631 29.266 -0.521 1 94.88 60 ILE B C 1
ATOM 3259 O O . ILE B 1 60 ? -0.305 28.469 -0.546 1 94.88 60 ILE B O 1
ATOM 3263 N N . LYS B 1 61 ? 1.44 29.375 -1.47 1 94.06 61 LYS B N 1
ATOM 3264 C CA . LYS B 1 61 ? 1.217 28.672 -2.729 1 94.06 61 LYS B CA 1
ATOM 3265 C C . LYS B 1 61 ? 1.905 27.312 -2.727 1 94.06 61 LYS B C 1
ATOM 3267 O O . LYS B 1 61 ? 1.385 26.344 -3.287 1 94.06 61 LYS B O 1
ATOM 3272 N N . MET B 1 62 ? 3.09 27.312 -2.098 1 94.25 62 MET B N 1
ATOM 3273 C CA . MET B 1 62 ? 3.85 26.062 -2.078 1 94.25 62 MET B CA 1
ATOM 3274 C C . MET B 1 62 ? 4.707 25.969 -0.821 1 94.25 62 MET B C 1
ATOM 3276 O O . MET B 1 62 ? 5.262 26.969 -0.366 1 94.25 62 MET B O 1
ATOM 3280 N N . LEU B 1 63 ? 4.785 24.766 -0.328 1 95.06 63 LEU B N 1
ATOM 3281 C CA . LEU B 1 63 ? 5.707 24.516 0.775 1 95.06 63 LEU B CA 1
ATOM 3282 C C . LEU B 1 63 ? 7.121 24.266 0.259 1 95.06 63 LEU B C 1
ATOM 3284 O O . LEU B 1 63 ? 7.305 23.609 -0.762 1 95.06 63 LEU B O 1
ATOM 3288 N N . PRO B 1 64 ? 8.078 24.875 0.924 1 94.31 64 PRO B N 1
ATOM 3289 C CA . PRO B 1 64 ? 9.469 24.609 0.534 1 94.31 64 PRO B CA 1
ATOM 3290 C C . PRO B 1 64 ? 9.914 23.188 0.882 1 94.31 64 PRO B C 1
ATOM 3292 O O . PRO B 1 64 ? 9.125 22.406 1.429 1 94.31 64 PRO B O 1
ATOM 3295 N N . TYR B 1 65 ? 11.172 22.906 0.358 1 93.38 65 TYR B N 1
ATOM 3296 C CA . TYR B 1 65 ? 11.758 21.594 0.615 1 93.38 65 TYR B CA 1
ATOM 3297 C C . TYR B 1 65 ? 12.078 21.422 2.094 1 93.38 65 TYR B C 1
ATOM 3299 O O . TYR B 1 65 ? 12.914 22.141 2.643 1 93.38 65 TYR B O 1
ATOM 3307 N N . LYS B 1 66 ? 11.453 20.562 2.785 1 94.94 66 LYS B N 1
ATOM 3308 C CA . LYS B 1 66 ? 11.664 20.188 4.18 1 94.94 66 LYS B CA 1
ATOM 3309 C C . LYS B 1 66 ? 11.602 21.406 5.098 1 94.94 66 LYS B C 1
ATOM 3311 O O . LYS B 1 66 ? 12.531 21.656 5.87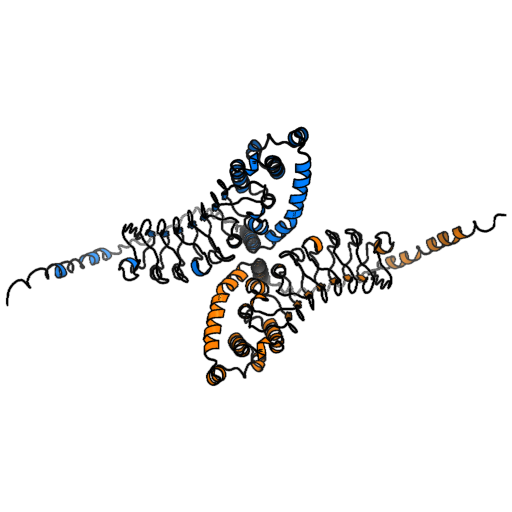1 1 94.94 66 LYS B O 1
ATOM 3316 N N . PRO B 1 67 ? 10.516 22.047 5.145 1 94.69 67 PRO B N 1
ATOM 3317 C CA . PRO B 1 67 ? 10.391 23.312 5.875 1 94.69 67 PRO B CA 1
ATOM 3318 C C . PRO B 1 67 ? 10.414 23.125 7.391 1 94.69 67 PRO B C 1
ATOM 3320 O O . PRO B 1 67 ? 10.742 24.062 8.125 1 94.69 67 PRO B O 1
ATOM 3323 N N . PHE B 1 68 ? 10.078 21.938 7.895 1 95.88 68 PHE B N 1
ATOM 3324 C CA . PHE B 1 68 ? 9.945 21.719 9.336 1 95.88 68 PHE B CA 1
ATOM 3325 C C . PHE B 1 68 ? 10.93 20.656 9.812 1 95.88 68 PHE B C 1
ATOM 3327 O O . PHE B 1 68 ? 10.664 19.953 10.789 1 95.88 68 PHE B O 1
ATOM 3334 N N . ALA B 1 69 ? 12.008 20.484 9.156 1 94.06 69 ALA B N 1
ATOM 3335 C CA . ALA B 1 69 ? 12.961 19.406 9.398 1 94.06 69 ALA B CA 1
ATOM 3336 C C . ALA B 1 69 ? 13.516 19.469 10.812 1 94.06 69 ALA B C 1
ATOM 3338 O O . ALA B 1 69 ? 13.797 18.438 11.422 1 94.06 69 ALA B O 1
ATOM 3339 N N . LYS B 1 70 ? 13.625 20.672 11.375 1 92.88 70 LYS B N 1
ATOM 3340 C CA . LYS B 1 70 ? 14.258 20.828 12.68 1 92.88 70 LYS B CA 1
ATOM 3341 C C . LYS B 1 70 ? 13.211 21.047 13.773 1 92.88 70 LYS B C 1
ATOM 3343 O O . LYS B 1 70 ? 13.562 21.328 14.922 1 92.88 70 LYS B O 1
ATOM 3348 N N . ASN B 1 71 ? 11.984 20.953 13.461 1 94.56 71 ASN B N 1
ATOM 3349 C CA . ASN B 1 71 ? 10.906 21.156 14.43 1 94.56 71 ASN B CA 1
ATOM 3350 C C . ASN B 1 71 ? 10.305 19.828 14.867 1 94.56 71 ASN B C 1
ATOM 3352 O O . ASN B 1 71 ? 9.094 19.609 14.719 1 94.56 71 ASN B O 1
ATOM 3356 N N . ASN B 1 72 ? 11.055 19.016 15.469 1 94.69 72 ASN B N 1
ATOM 3357 C CA . ASN B 1 72 ? 10.672 17.641 15.797 1 94.69 72 ASN B CA 1
ATOM 3358 C C . ASN B 1 72 ? 9.773 17.594 17.031 1 94.69 72 ASN B C 1
ATOM 3360 O O . ASN B 1 72 ? 9.227 16.547 17.359 1 94.69 72 ASN B O 1
ATOM 3364 N N . ARG B 1 73 ? 9.539 18.734 17.656 1 95.94 73 ARG B N 1
ATOM 3365 C CA . ARG B 1 73 ? 8.688 18.766 18.844 1 95.94 73 ARG B CA 1
ATOM 3366 C C . ARG B 1 73 ? 7.312 19.312 18.516 1 95.94 73 ARG B C 1
ATOM 3368 O O . ARG B 1 73 ? 6.445 19.406 19.391 1 95.94 73 ARG B O 1
ATOM 3375 N N . LEU B 1 74 ? 7.145 19.672 17.312 1 97.19 74 LEU B N 1
ATOM 3376 C CA . LEU B 1 74 ? 5.883 20.266 16.875 1 97.19 74 LEU B CA 1
ATOM 3377 C C . LEU B 1 74 ? 4.73 19.281 17.094 1 97.19 74 LEU B C 1
ATOM 3379 O O . LEU B 1 74 ? 4.82 18.109 16.703 1 97.19 74 LEU B O 1
ATOM 3383 N N . LYS B 1 75 ? 3.594 19.734 17.688 1 98.19 75 LYS B N 1
ATOM 3384 C CA . LYS B 1 75 ? 2.436 18.891 17.984 1 98.19 75 LYS B CA 1
ATOM 3385 C C . LYS B 1 75 ? 1.225 19.312 17.156 1 98.19 75 LYS B C 1
ATOM 3387 O O . LYS B 1 75 ? 0.409 18.469 16.766 1 98.19 75 LYS B O 1
ATOM 3392 N N . TRP B 1 76 ? 1.133 20.641 16.922 1 98.38 76 TRP B N 1
ATOM 3393 C CA . TRP B 1 76 ? 0.005 21.188 16.172 1 98.38 76 TRP B CA 1
ATOM 3394 C C . TRP B 1 76 ? 0.487 22.031 15 1 98.38 76 TRP B C 1
ATOM 3396 O O . TRP B 1 76 ? 1.217 23.016 15.188 1 98.38 76 TRP B O 1
ATOM 3406 N N . LEU B 1 77 ? 0.108 21.656 13.82 1 98.56 77 LEU B N 1
ATOM 3407 C CA . LEU B 1 77 ? 0.406 22.438 12.625 1 98.56 77 LEU B CA 1
ATOM 3408 C C . LEU B 1 77 ? -0.875 22.797 11.875 1 98.56 77 LEU B C 1
ATOM 3410 O O . LEU B 1 77 ? -1.651 21.922 11.508 1 98.56 77 LEU B O 1
ATOM 3414 N N . LYS B 1 78 ? -1.126 24.094 11.672 1 98.25 78 LYS B N 1
ATOM 3415 C CA . LYS B 1 78 ? -2.32 24.578 10.984 1 98.25 78 LYS B CA 1
ATOM 3416 C C . LYS B 1 78 ? -1.958 25.266 9.672 1 98.25 78 LYS B C 1
ATOM 3418 O O . LYS B 1 78 ? -1.213 26.25 9.664 1 98.25 78 LYS B O 1
ATOM 3423 N N . LEU B 1 79 ? -2.475 24.703 8.609 1 97.88 79 LEU B N 1
ATOM 3424 C CA . LEU B 1 79 ? -2.176 25.25 7.289 1 97.88 79 LEU B CA 1
ATOM 3425 C C . LEU B 1 79 ? -3.457 25.547 6.52 1 97.88 79 LEU B C 1
ATOM 3427 O O . LEU B 1 79 ? -3.426 25.75 5.305 1 97.88 79 LEU B O 1
ATOM 3431 N N . SER B 1 80 ? -4.609 25.688 7.156 1 98.06 80 SER B N 1
ATOM 3432 C CA . SER B 1 80 ? -5.91 25.828 6.516 1 98.06 80 SER B CA 1
ATOM 3433 C C . SER B 1 80 ? -5.996 27.141 5.73 1 98.06 80 SER B C 1
ATOM 3435 O O . SER B 1 80 ? -5.305 28.109 6.051 1 98.06 80 SER B O 1
ATOM 3437 N N . LYS B 1 81 ? -6.828 27.141 4.707 1 97.56 81 LYS B N 1
ATOM 3438 C CA . LYS B 1 81 ? -7.117 28.312 3.881 1 97.56 81 LYS B CA 1
ATOM 3439 C C . LYS B 1 81 ? -5.852 28.828 3.201 1 97.56 81 LYS B C 1
ATOM 3441 O O . LYS B 1 81 ? -5.633 30.031 3.123 1 97.56 81 LYS B O 1
ATOM 3446 N N . SER B 1 82 ? -4.969 27.891 2.9 1 96.5 82 SER B N 1
ATOM 3447 C CA . SER B 1 82 ? -3.812 28.188 2.062 1 96.5 82 SER B CA 1
ATOM 3448 C C . SER B 1 82 ? -4.094 27.875 0.598 1 96.5 82 SER B C 1
ATOM 3450 O O . SER B 1 82 ? -5.191 27.438 0.253 1 96.5 82 SER B O 1
ATOM 3452 N N . GLU B 1 83 ? -3.098 28.188 -0.269 1 97 83 GLU B N 1
ATOM 3453 C CA . GLU B 1 83 ? -3.283 27.938 -1.696 1 97 83 GLU B CA 1
ATOM 3454 C C . GLU B 1 83 ? -2.402 26.797 -2.178 1 97 83 GLU B C 1
ATOM 3456 O O . GLU B 1 83 ? -2.096 26.703 -3.367 1 97 83 GLU B O 1
ATOM 3461 N N . ILE B 1 84 ? -2.041 25.938 -1.222 1 96.81 84 ILE B N 1
ATOM 3462 C CA . ILE B 1 84 ? -1.175 24.812 -1.527 1 96.81 84 ILE B CA 1
ATOM 3463 C C . ILE B 1 84 ? -1.925 23.812 -2.402 1 96.81 84 ILE B C 1
ATOM 3465 O O . ILE B 1 84 ? -3.074 23.469 -2.117 1 96.81 84 ILE B O 1
ATOM 3469 N N . GLN B 1 85 ? -1.229 23.297 -3.426 1 96.69 85 GLN B N 1
ATOM 3470 C CA . GLN B 1 85 ? -1.9 22.406 -4.371 1 96.69 85 GLN B CA 1
ATOM 3471 C C . GLN B 1 85 ? -1.321 21 -4.309 1 96.69 85 GLN B C 1
ATOM 3473 O O . GLN B 1 85 ? -1.966 20.031 -4.734 1 96.69 85 GLN B O 1
ATOM 3478 N N . THR B 1 86 ? -0.078 20.938 -3.848 1 96.69 86 THR B N 1
ATOM 3479 C CA . THR B 1 86 ? 0.605 19.641 -3.848 1 96.69 86 THR B CA 1
ATOM 3480 C C . THR B 1 86 ? 1.175 19.328 -2.467 1 96.69 86 THR B C 1
ATOM 3482 O O . THR B 1 86 ? 1.677 20.234 -1.781 1 96.69 86 THR B O 1
ATOM 3485 N N . LEU B 1 87 ? 1.012 18.109 -2.045 1 97.25 87 LEU B N 1
ATOM 3486 C CA . LEU B 1 87 ? 1.6 17.625 -0.797 1 97.25 87 LEU B CA 1
ATOM 3487 C C . LEU B 1 87 ? 2.518 16.438 -1.049 1 97.25 87 LEU B C 1
ATOM 3489 O O . LEU B 1 87 ? 2.117 15.469 -1.688 1 97.25 87 LEU B O 1
ATOM 3493 N N . ASN B 1 88 ? 3.713 16.531 -0.591 1 95.75 88 ASN B N 1
ATOM 3494 C CA . ASN B 1 88 ? 4.73 15.492 -0.678 1 95.75 88 ASN B CA 1
ATOM 3495 C C . ASN B 1 88 ? 5.305 15.156 0.694 1 95.75 88 ASN B C 1
ATOM 3497 O O . ASN B 1 88 ? 5.148 15.922 1.645 1 95.75 88 ASN B O 1
ATOM 3501 N N . PRO B 1 89 ? 5.934 13.984 0.761 1 95.06 89 PRO B N 1
ATOM 3502 C CA . PRO B 1 89 ? 6.484 13.586 2.061 1 95.06 89 PRO B CA 1
ATOM 3503 C C . PRO B 1 89 ? 7.535 14.562 2.576 1 95.06 89 PRO B C 1
ATOM 3505 O O . PRO B 1 89 ? 7.684 14.734 3.789 1 95.06 89 PRO B O 1
ATOM 3508 N N . ASP B 1 90 ? 8.234 15.219 1.674 1 94.44 90 ASP B N 1
ATOM 3509 C CA . ASP B 1 90 ? 9.281 16.141 2.076 1 94.44 90 ASP B CA 1
ATOM 3510 C C . ASP B 1 90 ? 8.703 17.328 2.848 1 94.44 90 ASP B C 1
ATOM 3512 O O . ASP B 1 90 ? 9.383 17.922 3.691 1 94.44 90 ASP B O 1
ATOM 3516 N N . HIS B 1 91 ? 7.445 17.609 2.562 1 96.94 91 HIS B N 1
ATOM 3517 C CA . HIS B 1 91 ? 6.801 18.75 3.201 1 96.94 91 HIS B CA 1
ATOM 3518 C C . HIS B 1 91 ? 6.617 18.5 4.695 1 96.94 91 HIS B C 1
ATOM 3520 O O . HIS B 1 91 ? 6.477 19.453 5.465 1 96.94 91 HIS B O 1
ATOM 3526 N N . PHE B 1 92 ? 6.645 17.219 5.102 1 97.38 92 PHE B N 1
ATOM 3527 C CA . PHE B 1 92 ? 6.363 16.906 6.496 1 97.38 92 PHE B CA 1
ATOM 3528 C C . PHE B 1 92 ? 7.531 16.141 7.125 1 97.38 92 PHE B C 1
ATOM 3530 O O . PHE B 1 92 ? 7.383 15.523 8.18 1 97.38 92 PHE B O 1
ATOM 3537 N N . PHE B 1 93 ? 8.609 16.297 6.469 1 94.81 93 PHE B N 1
ATOM 3538 C CA . PHE B 1 93 ? 9.812 15.641 6.98 1 94.81 93 PHE B CA 1
ATOM 3539 C C . PHE B 1 93 ? 10.188 16.203 8.352 1 94.81 93 PHE B C 1
ATOM 3541 O O . PHE B 1 93 ? 10.188 17.422 8.555 1 94.81 93 PHE B O 1
ATOM 3548 N N . GLY B 1 94 ? 10.422 15.305 9.312 1 94.06 94 GLY B N 1
ATOM 3549 C CA . GLY B 1 94 ? 10.859 15.719 10.633 1 94.06 94 GLY B CA 1
ATOM 3550 C C . GLY B 1 94 ? 9.727 15.844 11.633 1 94.06 94 GLY B C 1
ATOM 3551 O O . GLY B 1 94 ? 9.961 15.969 12.836 1 94.06 94 GLY B O 1
ATOM 3552 N N . LEU B 1 95 ? 8.516 15.719 11.219 1 97.19 95 LEU B N 1
ATOM 3553 C CA . LEU B 1 95 ? 7.359 15.953 12.086 1 97.19 95 LEU B CA 1
ATOM 3554 C C . LEU B 1 95 ? 6.836 14.641 12.648 1 97.19 95 LEU B C 1
ATOM 3556 O O . LEU B 1 95 ? 5.633 14.359 12.586 1 97.19 95 LEU B O 1
ATOM 3560 N N . SER B 1 96 ? 7.676 13.883 13.242 1 94.88 96 SER B N 1
ATOM 3561 C CA . SER B 1 96 ? 7.32 12.57 13.773 1 94.88 96 SER B CA 1
ATOM 3562 C C . SER B 1 96 ? 6.48 12.695 15.039 1 94.88 96 SER B C 1
ATOM 3564 O O . SER B 1 96 ? 5.785 11.75 15.422 1 94.88 96 SER B O 1
ATOM 3566 N N . SER B 1 97 ? 6.465 13.883 15.688 1 97.31 97 SER B N 1
ATOM 3567 C CA . SER B 1 97 ? 5.742 14.078 16.938 1 97.31 97 SER B CA 1
ATOM 3568 C C . SER B 1 97 ? 4.41 14.789 16.703 1 97.31 97 SER B C 1
ATOM 3570 O O . SER B 1 97 ? 3.637 14.992 17.641 1 97.31 97 SER B O 1
ATOM 3572 N N . LEU B 1 98 ? 4.168 15.148 15.5 1 98.5 98 LEU B N 1
ATOM 3573 C CA . LEU B 1 98 ? 2.965 15.914 15.188 1 98.5 98 LEU B CA 1
ATOM 3574 C C . LEU B 1 98 ? 1.712 15.117 15.539 1 98.5 98 LEU B C 1
ATOM 3576 O O . LEU B 1 98 ? 1.606 13.938 15.188 1 98.5 98 LEU B O 1
ATOM 3580 N N . LYS B 1 99 ? 0.709 15.758 16.172 1 98.62 99 LYS B N 1
ATOM 3581 C CA . LYS B 1 99 ? -0.515 15.086 16.594 1 98.62 99 LYS B CA 1
ATOM 3582 C C . LYS B 1 99 ? -1.718 15.57 15.789 1 98.62 99 LYS B C 1
ATOM 3584 O O . LYS B 1 99 ? -2.631 14.797 15.508 1 98.62 99 LYS B O 1
ATOM 3589 N N . THR B 1 100 ? -1.676 16.859 15.477 1 98.81 100 THR B N 1
ATOM 3590 C CA . THR B 1 100 ? -2.807 17.453 14.773 1 98.81 100 THR B CA 1
ATOM 3591 C C . THR B 1 100 ? -2.33 18.234 13.547 1 98.81 100 THR B C 1
ATOM 3593 O O . THR B 1 100 ? -1.428 19.062 13.648 1 98.81 100 THR B O 1
ATOM 3596 N N . LEU B 1 101 ? -2.889 17.922 12.398 1 98.81 101 LEU B N 1
ATOM 3597 C CA . LEU B 1 101 ? -2.629 18.625 11.148 1 98.81 101 LEU B CA 1
ATOM 3598 C C . LEU B 1 101 ? -3.93 19.125 10.523 1 98.81 101 LEU B C 1
ATOM 3600 O O . LEU B 1 101 ? -4.82 18.328 10.227 1 98.81 101 LEU B O 1
ATOM 3604 N N . THR B 1 102 ? -4.066 20.438 10.344 1 98.69 102 THR B N 1
ATOM 3605 C CA . THR B 1 102 ? -5.262 21 9.727 1 98.69 102 THR B CA 1
ATOM 3606 C C . THR B 1 102 ? -4.945 21.562 8.344 1 98.69 102 THR B C 1
ATOM 3608 O O . THR B 1 102 ? -4.141 22.484 8.211 1 98.69 102 THR B O 1
ATOM 3611 N N . LEU B 1 103 ? -5.531 20.984 7.344 1 98.31 103 LEU B N 1
ATOM 3612 C CA . LEU B 1 103 ? -5.344 21.359 5.949 1 98.31 103 LEU B CA 1
ATOM 3613 C C . LEU B 1 103 ? -6.672 21.766 5.312 1 98.31 103 LEU B C 1
ATOM 3615 O O . LEU B 1 103 ? -6.852 21.625 4.098 1 98.31 103 LEU B O 1
ATOM 3619 N N . SER B 1 104 ? -7.609 22.344 5.953 1 98.06 104 SER B N 1
ATOM 3620 C CA . SER B 1 104 ? -8.961 22.578 5.457 1 98.06 104 SER B CA 1
ATOM 3621 C C . SER B 1 104 ? -8.992 23.766 4.492 1 98.06 104 SER B C 1
ATOM 3623 O O . SER B 1 104 ? -8.148 24.656 4.57 1 98.06 104 SER B O 1
ATOM 3625 N N . LYS B 1 105 ? -9.914 23.734 3.551 1 97.75 105 LYS B N 1
ATOM 3626 C CA . LYS B 1 105 ? -10.195 24.812 2.598 1 97.75 105 LYS B CA 1
ATOM 3627 C C . LYS B 1 105 ? -8.961 25.125 1.757 1 97.75 105 LYS B C 1
ATOM 3629 O O . LYS B 1 105 ? -8.547 26.281 1.661 1 97.75 105 LYS B O 1
ATOM 3634 N N . MET B 1 106 ? -8.359 24.078 1.269 1 96.81 106 MET B N 1
ATOM 3635 C CA . MET B 1 106 ? -7.219 24.156 0.366 1 96.81 106 MET B CA 1
ATOM 3636 C C . MET B 1 106 ? -7.543 23.547 -0.99 1 96.81 106 MET B C 1
ATOM 3638 O O . MET B 1 106 ? -8.312 22.594 -1.071 1 96.81 106 MET B O 1
ATOM 3642 N N . PRO B 1 107 ? -6.934 24.156 -2.043 1 96.38 107 PRO B N 1
ATOM 3643 C CA . PRO B 1 107 ? -7.172 23.594 -3.377 1 96.38 107 PRO B CA 1
ATOM 3644 C C . PRO B 1 107 ? -6.207 22.469 -3.727 1 96.38 107 PRO B C 1
ATOM 3646 O O . PRO B 1 107 ? -5.461 22.562 -4.703 1 96.38 107 PRO B O 1
ATOM 3649 N N . LEU B 1 108 ? -6.293 21.344 -3.02 1 96.31 108 LEU B N 1
ATOM 3650 C CA . LEU B 1 108 ? -5.352 20.25 -3.223 1 96.31 108 LEU B CA 1
ATOM 3651 C C . LEU B 1 108 ? -5.645 19.516 -4.527 1 96.31 108 LEU B C 1
ATOM 3653 O O . LEU B 1 108 ? -6.805 19.219 -4.824 1 96.31 108 LEU B O 1
ATOM 3657 N N . HIS B 1 109 ? -4.586 19.328 -5.289 1 93.06 109 HIS B N 1
ATOM 3658 C CA . HIS B 1 109 ? -4.73 18.641 -6.57 1 93.06 109 HIS B CA 1
ATOM 3659 C C . HIS B 1 109 ? -3.926 17.359 -6.594 1 93.06 109 HIS B C 1
ATOM 3661 O O . HIS B 1 109 ? -4.352 16.359 -7.199 1 93.06 109 HIS B O 1
ATOM 3667 N N . ASN B 1 110 ? -2.799 17.438 -6.023 1 94.88 110 ASN B N 1
ATOM 3668 C CA . ASN B 1 110 ? -1.906 16.297 -6.039 1 94.88 110 ASN B CA 1
ATOM 3669 C C . ASN B 1 110 ? -1.39 15.961 -4.645 1 94.88 110 ASN B C 1
ATOM 3671 O O . ASN B 1 110 ? -0.659 16.75 -4.043 1 94.88 110 ASN B O 1
ATOM 3675 N N . ILE B 1 111 ? -1.782 14.812 -4.148 1 96.81 111 ILE B N 1
ATOM 3676 C CA . ILE B 1 111 ? -1.266 14.312 -2.877 1 96.81 111 ILE B CA 1
ATOM 3677 C C . ILE B 1 111 ? -0.477 13.031 -3.107 1 96.81 111 ILE B C 1
ATOM 3679 O O . ILE B 1 111 ? -1.032 12.023 -3.562 1 96.81 111 ILE B O 1
ATOM 3683 N N . SER B 1 112 ? 0.767 13.117 -2.797 1 95.19 112 SER B N 1
ATOM 3684 C CA . SER B 1 112 ? 1.592 11.914 -2.91 1 95.19 112 SER B CA 1
ATOM 3685 C C . SER B 1 112 ? 1.037 10.781 -2.057 1 95.19 112 SER B C 1
ATOM 3687 O O . SER B 1 112 ? 0.573 11.008 -0.937 1 95.19 112 SER B O 1
ATOM 3689 N N . PRO B 1 113 ? 1.164 9.516 -2.57 1 93.94 113 PRO B N 1
ATOM 3690 C CA . PRO B 1 113 ? 0.682 8.367 -1.804 1 93.94 113 PRO B CA 1
ATOM 3691 C C . PRO B 1 113 ? 1.426 8.188 -0.483 1 93.94 113 PRO B C 1
ATOM 3693 O O . PRO B 1 113 ? 0.954 7.465 0.401 1 93.94 113 PRO B O 1
ATOM 3696 N N . TYR B 1 114 ? 2.502 8.852 -0.353 1 94.25 114 TYR B N 1
ATOM 3697 C CA . TYR B 1 114 ? 3.309 8.68 0.852 1 94.25 114 TYR B CA 1
ATOM 3698 C C . TYR B 1 114 ? 3.494 10.016 1.573 1 94.25 114 TYR B C 1
ATOM 3700 O O . TYR B 1 114 ? 4.398 10.156 2.398 1 94.25 114 TYR B O 1
ATOM 3708 N N . ALA B 1 115 ? 2.627 10.891 1.3 1 96.69 115 ALA B N 1
ATOM 3709 C CA . ALA B 1 115 ? 2.742 12.258 1.792 1 96.69 115 ALA B CA 1
ATOM 3710 C C . ALA B 1 115 ? 2.773 12.297 3.316 1 96.69 115 ALA B C 1
ATOM 3712 O O . ALA B 1 115 ? 3.492 13.102 3.912 1 96.69 115 ALA B O 1
ATOM 3713 N N . PHE B 1 116 ? 2.084 11.375 3.986 1 97.25 116 PHE B N 1
ATOM 3714 C CA . PHE B 1 116 ? 1.903 11.5 5.43 1 97.25 116 PHE B CA 1
ATOM 3715 C C . PHE B 1 116 ? 2.711 10.438 6.164 1 97.25 116 PHE B C 1
ATOM 3717 O O . PHE B 1 116 ? 2.561 10.266 7.375 1 97.25 116 PHE B O 1
ATOM 3724 N N . VAL B 1 117 ? 3.568 9.75 5.496 1 95.06 117 VAL B N 1
ATOM 3725 C CA . VAL B 1 117 ? 4.395 8.695 6.078 1 95.06 117 VAL B CA 1
ATOM 3726 C C . VAL B 1 117 ? 5.242 9.266 7.211 1 95.06 117 VAL B C 1
ATOM 3728 O O . VAL B 1 117 ? 5.375 8.648 8.266 1 95.06 117 VAL B O 1
ATOM 3731 N N . PRO B 1 118 ? 5.773 10.523 7.09 1 95.44 118 PRO B N 1
ATOM 3732 C CA . PRO B 1 118 ? 6.629 11.062 8.148 1 95.44 118 PRO B CA 1
ATOM 3733 C C . PRO B 1 118 ? 5.859 11.359 9.438 1 95.44 118 PRO B C 1
ATOM 3735 O O . PRO B 1 118 ? 6.465 11.531 10.5 1 95.44 118 PRO B O 1
ATOM 3738 N N . LEU B 1 119 ? 4.547 11.445 9.359 1 97.12 119 LEU B N 1
ATOM 3739 C CA . LEU B 1 119 ? 3.723 11.82 10.508 1 97.12 119 LEU B CA 1
ATOM 3740 C C . LEU B 1 119 ? 3.367 10.602 11.344 1 97.12 119 LEU B C 1
ATOM 3742 O O . LEU B 1 119 ? 2.203 10.203 11.406 1 97.12 119 LEU B O 1
ATOM 3746 N N . LYS B 1 120 ? 4.207 10.148 12.117 1 93.31 120 LYS B N 1
ATOM 3747 C CA . LYS B 1 120 ? 4.133 8.859 12.805 1 93.31 120 LYS B CA 1
ATOM 3748 C C . LYS B 1 120 ? 3.131 8.906 13.953 1 93.31 120 LYS B C 1
ATOM 3750 O O . LYS B 1 120 ? 2.523 7.887 14.289 1 93.31 120 LYS B O 1
ATOM 3755 N N . ASN B 1 121 ? 2.91 10.062 14.562 1 96.25 121 ASN B N 1
ATOM 3756 C CA . ASN B 1 121 ? 2.066 10.156 15.742 1 96.25 121 ASN B CA 1
ATOM 3757 C C . ASN B 1 121 ? 0.811 10.977 15.477 1 96.25 121 ASN B C 1
ATOM 3759 O O . ASN B 1 121 ? 0.168 11.469 16.406 1 96.25 121 ASN B O 1
ATOM 3763 N N . LEU B 1 122 ? 0.49 11.078 14.227 1 98.06 122 LEU B N 1
ATOM 3764 C CA . LEU B 1 122 ? -0.665 11.891 13.852 1 98.06 122 LEU B CA 1
ATOM 3765 C C . LEU B 1 122 ? -1.953 11.281 14.398 1 98.06 122 LEU B C 1
ATOM 3767 O O . LEU B 1 122 ? -2.219 10.094 14.203 1 98.06 122 LEU B O 1
ATOM 3771 N N . ARG B 1 123 ? -2.789 12.109 15.055 1 98.31 123 ARG B N 1
ATOM 3772 C CA . ARG B 1 123 ? -4.035 11.648 15.664 1 98.31 123 ARG B CA 1
ATOM 3773 C C . ARG B 1 123 ? -5.242 12.266 14.969 1 98.31 123 ARG B C 1
ATOM 3775 O O . ARG B 1 123 ? -6.301 11.641 14.875 1 98.31 123 ARG B O 1
ATOM 3782 N N . TYR B 1 124 ? -5.051 13.5 14.609 1 98.69 124 TYR B N 1
ATOM 3783 C CA . TYR B 1 124 ? -6.145 14.227 13.984 1 98.69 124 TYR B CA 1
ATOM 3784 C C . TYR B 1 124 ? -5.699 14.859 12.672 1 98.69 124 TYR B C 1
ATOM 3786 O O . TYR B 1 124 ? -4.703 15.586 12.633 1 98.69 124 TYR B O 1
ATOM 3794 N N . LEU B 1 125 ? -6.367 14.555 11.578 1 98.81 125 LEU B N 1
ATOM 3795 C CA . LEU B 1 125 ? -6.117 15.125 10.258 1 98.81 125 LEU B CA 1
ATOM 3796 C C . LEU B 1 125 ? -7.383 15.773 9.703 1 98.81 125 LEU B C 1
ATOM 3798 O O . LEU B 1 125 ? -8.406 15.102 9.547 1 98.81 125 LEU B O 1
ATOM 3802 N N . ASP B 1 126 ? -7.352 17.047 9.414 1 98.81 126 ASP B N 1
ATOM 3803 C CA . ASP B 1 126 ? -8.492 17.797 8.891 1 98.81 126 ASP B CA 1
ATOM 3804 C C . ASP B 1 126 ? -8.266 18.188 7.43 1 98.81 126 ASP B C 1
ATOM 3806 O O . ASP B 1 126 ? -7.398 19 7.125 1 98.81 126 ASP B O 1
ATOM 3810 N N . MET B 1 127 ? -8.977 17.594 6.609 1 98.56 127 MET B N 1
ATOM 3811 C CA . MET B 1 127 ? -8.93 17.922 5.184 1 98.56 127 MET B CA 1
ATOM 3812 C C . MET B 1 127 ? -10.312 18.297 4.664 1 98.56 127 MET B C 1
ATOM 3814 O O . MET B 1 127 ? -10.734 17.797 3.615 1 98.56 127 MET B O 1
ATOM 3818 N N . ASP B 1 128 ? -10.977 19.094 5.41 1 98.38 128 ASP B N 1
ATOM 3819 C CA . ASP B 1 128 ? -12.297 19.609 5.047 1 98.38 128 ASP B CA 1
ATOM 3820 C C . ASP B 1 128 ? -12.203 20.562 3.859 1 98.38 128 ASP B C 1
ATOM 3822 O O . ASP B 1 128 ? -11.336 21.453 3.826 1 98.38 128 ASP B O 1
ATOM 3826 N N . SER B 1 129 ? -13.031 20.359 2.84 1 98.38 129 SER B N 1
ATOM 3827 C CA . SER B 1 129 ? -13.148 21.266 1.707 1 98.38 129 SER B CA 1
ATOM 3828 C C . SER B 1 129 ? -11.82 21.422 0.975 1 98.38 129 SER B C 1
ATOM 3830 O O . SER B 1 129 ? -11.344 22.531 0.756 1 98.38 129 SER B O 1
ATOM 3832 N N . CYS B 1 130 ? -11.219 20.297 0.54 1 98.12 130 CYS B N 1
ATOM 3833 C CA . CYS B 1 130 ? -9.93 20.297 -0.139 1 98.12 130 CYS B CA 1
ATOM 3834 C C . CYS B 1 130 ? -10.078 19.828 -1.582 1 98.12 130 CYS B C 1
ATOM 3836 O O . CYS B 1 130 ? -9.086 19.484 -2.232 1 98.12 130 CYS B O 1
ATOM 3838 N N . ASN B 1 131 ? -11.305 19.719 -2.037 1 97.19 131 ASN B N 1
ATOM 3839 C CA . ASN B 1 131 ? -11.602 19.312 -3.41 1 97.19 131 ASN B CA 1
ATOM 3840 C C . ASN B 1 131 ? -11.125 17.891 -3.701 1 97.19 131 ASN B C 1
ATOM 3842 O O . ASN B 1 131 ? -10.672 17.609 -4.809 1 97.19 131 ASN B O 1
ATOM 3846 N N . LEU B 1 132 ? -11.148 17.031 -2.732 1 98 132 LEU B N 1
ATOM 3847 C CA . LEU B 1 132 ? -10.703 15.656 -2.902 1 98 132 LEU B CA 1
ATOM 3848 C C . LEU B 1 132 ? -11.75 14.828 -3.639 1 98 132 LEU B C 1
ATOM 3850 O O . LEU B 1 132 ? -12.945 14.938 -3.357 1 98 132 LEU B O 1
ATOM 3854 N N . THR B 1 133 ? -11.289 14.062 -4.598 1 97.62 133 THR B N 1
ATOM 3855 C CA . THR B 1 133 ? -12.188 13.172 -5.324 1 97.62 133 THR B CA 1
ATOM 3856 C C . THR B 1 133 ? -12.086 11.75 -4.789 1 97.62 133 THR B C 1
ATOM 3858 O O . THR B 1 133 ? -12.945 10.906 -5.074 1 97.62 133 THR B O 1
ATOM 3861 N N . ARG B 1 134 ? -11.047 11.5 -4.078 1 97.5 134 ARG B N 1
ATOM 3862 C CA . ARG B 1 134 ? -10.805 10.203 -3.449 1 97.5 134 ARG B CA 1
ATOM 3863 C C . ARG B 1 134 ? -10.047 10.367 -2.133 1 97.5 134 ARG B C 1
ATOM 3865 O O . ARG B 1 134 ? -9.297 11.328 -1.959 1 97.5 134 ARG B O 1
ATOM 3872 N N . ILE B 1 135 ? -10.312 9.508 -1.218 1 97.81 135 ILE B N 1
ATOM 3873 C CA . ILE B 1 135 ? -9.555 9.508 0.032 1 97.81 135 ILE B CA 1
ATOM 3874 C C . ILE B 1 135 ? -8.078 9.281 -0.259 1 97.81 135 ILE B C 1
ATOM 3876 O O . ILE B 1 135 ? -7.719 8.406 -1.051 1 97.81 135 ILE B O 1
ATOM 3880 N N . PRO B 1 136 ? -7.238 10.094 0.304 1 96.81 136 PRO B N 1
ATOM 3881 C CA . PRO B 1 136 ? -5.809 9.922 0.047 1 96.81 136 PRO B CA 1
ATOM 3882 C C . PRO B 1 136 ? -5.266 8.602 0.577 1 96.81 136 PRO B C 1
ATOM 3884 O O . PRO B 1 136 ? -5.566 8.211 1.71 1 96.81 136 PRO B O 1
ATOM 3887 N N . HIS B 1 137 ? -4.461 7.969 -0.225 1 95.38 137 HIS B N 1
ATOM 3888 C CA . HIS B 1 137 ? -3.852 6.695 0.143 1 95.38 137 HIS B CA 1
ATOM 3889 C C . HIS B 1 137 ? -2.869 6.867 1.297 1 95.38 137 HIS B C 1
ATOM 3891 O O . HIS B 1 137 ? -2.686 5.953 2.102 1 95.38 137 HIS B O 1
ATOM 3897 N N . SER B 1 138 ? -2.346 8.016 1.405 1 95.88 138 SER B N 1
ATOM 3898 C CA . SER B 1 138 ? -1.267 8.305 2.344 1 95.88 138 SER B CA 1
ATOM 3899 C C . SER B 1 138 ? -1.728 8.125 3.787 1 95.88 138 SER B C 1
ATOM 3901 O O . SER B 1 138 ? -0.909 7.914 4.684 1 95.88 138 SER B O 1
ATOM 3903 N N . VAL B 1 139 ? -2.988 8.094 4.051 1 96.69 139 VAL B N 1
ATOM 3904 C CA . VAL B 1 139 ? -3.508 8.102 5.414 1 96.69 139 VAL B CA 1
ATOM 3905 C C . VAL B 1 139 ? -3.365 6.711 6.031 1 96.69 139 VAL B C 1
ATOM 3907 O O . VAL B 1 139 ? -3.484 6.551 7.246 1 96.69 139 VAL B O 1
ATOM 3910 N N . ILE B 1 140 ? -3.121 5.676 5.234 1 93.62 140 ILE B N 1
ATOM 3911 C CA . ILE B 1 140 ? -3.098 4.309 5.734 1 93.62 140 ILE B CA 1
ATOM 3912 C C . ILE B 1 140 ? -1.849 4.09 6.582 1 93.62 140 ILE B C 1
ATOM 3914 O O . ILE B 1 140 ? -1.759 3.107 7.328 1 93.62 140 ILE B O 1
ATOM 3918 N N . TYR B 1 141 ? -0.896 5.031 6.488 1 92.56 141 TYR B N 1
ATOM 3919 C CA . TYR B 1 141 ? 0.376 4.859 7.18 1 92.56 141 TYR B CA 1
ATOM 3920 C C . TYR B 1 141 ? 0.349 5.527 8.547 1 92.56 141 TYR B C 1
ATOM 3922 O O . TYR B 1 141 ? 1.321 5.453 9.305 1 92.56 141 TYR B O 1
ATOM 3930 N N . ASN B 1 142 ? -0.686 6.195 8.844 1 95.56 142 ASN B N 1
ATOM 3931 C CA . ASN B 1 142 ? -0.811 6.875 10.133 1 95.56 142 ASN B CA 1
ATOM 3932 C C . ASN B 1 142 ? -1.523 6 11.156 1 95.56 142 ASN B C 1
ATOM 3934 O O . ASN B 1 142 ? -2.717 6.176 11.414 1 95.56 142 ASN B O 1
ATOM 3938 N N . CYS B 1 143 ? -0.751 5.223 11.867 1 92.38 143 CYS B N 1
ATOM 3939 C CA . CYS B 1 143 ? -1.264 4.156 12.719 1 92.38 143 CYS B CA 1
ATOM 3940 C C . CYS B 1 143 ? -1.984 4.727 13.938 1 92.38 143 CYS B C 1
ATOM 3942 O O . CYS B 1 143 ? -2.814 4.047 14.547 1 92.38 143 CYS B O 1
ATOM 3944 N N . HIS B 1 144 ? -1.714 5.953 14.281 1 94.56 144 HIS B N 1
ATOM 3945 C CA . HIS B 1 144 ? -2.299 6.535 15.484 1 94.56 144 HIS B CA 1
ATOM 3946 C C . HIS B 1 144 ? -3.451 7.473 15.141 1 94.56 144 HIS B C 1
ATOM 3948 O O . HIS B 1 144 ? -4.023 8.117 16.016 1 94.56 144 HIS B O 1
ATOM 3954 N N . LEU B 1 145 ? -3.744 7.508 13.906 1 97.12 145 LEU B N 1
ATOM 3955 C CA . LEU B 1 145 ? -4.82 8.391 13.469 1 97.12 145 LEU B CA 1
ATOM 3956 C C . LEU B 1 145 ? -6.152 7.973 14.086 1 97.12 145 LEU B C 1
ATOM 3958 O O . LEU B 1 145 ? -6.539 6.801 14.008 1 97.12 145 LEU B O 1
ATOM 3962 N N . THR B 1 146 ? -6.902 8.93 14.719 1 97 146 THR B N 1
ATOM 3963 C CA . THR B 1 146 ? -8.156 8.625 15.391 1 97 146 THR B CA 1
ATOM 3964 C C . THR B 1 146 ? -9.32 9.383 14.742 1 97 146 THR B C 1
ATOM 3966 O O . THR B 1 146 ? -10.438 8.867 14.68 1 97 146 THR B O 1
ATOM 3969 N N . LYS B 1 147 ? -8.992 10.547 14.312 1 98.25 147 LYS B N 1
ATOM 3970 C CA . LYS B 1 147 ? -10.016 11.391 13.711 1 98.25 147 LYS B CA 1
ATOM 3971 C C . LYS B 1 147 ? -9.586 11.891 12.336 1 98.25 147 LYS B C 1
ATOM 3973 O O . LYS B 1 147 ? -8.5 12.453 12.188 1 98.25 147 LYS B O 1
ATOM 3978 N N . LEU B 1 148 ? -10.359 11.625 11.336 1 98.5 148 LEU B N 1
ATOM 3979 C CA . LEU B 1 148 ? -10.133 12.062 9.961 1 98.5 148 LEU B CA 1
ATOM 3980 C C . LEU B 1 148 ? -11.344 12.82 9.43 1 98.5 148 LEU B C 1
ATOM 3982 O O . LEU B 1 148 ? -12.453 12.281 9.391 1 98.5 148 LEU B O 1
ATOM 3986 N N . ASN B 1 149 ? -11.141 14.07 9.109 1 98.56 149 ASN B N 1
ATOM 3987 C CA . ASN B 1 149 ? -12.219 14.898 8.586 1 98.56 149 ASN B CA 1
ATOM 3988 C C . ASN B 1 149 ? -12.094 15.102 7.078 1 98.56 149 ASN B C 1
ATOM 3990 O O . ASN B 1 149 ? -11.164 15.766 6.613 1 98.56 149 ASN B O 1
ATOM 3994 N N . LEU B 1 150 ? -12.938 14.516 6.336 1 98.44 150 LEU B N 1
ATOM 3995 C CA . LEU B 1 150 ? -12.969 14.617 4.883 1 98.44 150 LEU B CA 1
ATOM 3996 C C . LEU B 1 150 ? -14.289 15.203 4.402 1 98.44 150 LEU B C 1
ATOM 3998 O O . LEU B 1 150 ? -14.758 14.875 3.309 1 98.44 150 LEU B O 1
ATOM 4002 N N . ALA B 1 151 ? -14.914 16.031 5.223 1 98.38 151 ALA B N 1
ATOM 4003 C CA . ALA B 1 151 ? -16.203 16.625 4.895 1 98.38 151 ALA B CA 1
ATOM 4004 C C . ALA B 1 151 ? -16.062 17.625 3.752 1 98.38 151 ALA B C 1
ATOM 4006 O O . ALA B 1 151 ? -14.977 18.156 3.502 1 98.38 151 ALA B O 1
ATOM 4007 N N . ASN B 1 152 ? -17.094 17.781 3.033 1 98.31 152 ASN B N 1
ATOM 4008 C CA . ASN B 1 152 ? -17.234 18.812 2.006 1 98.31 152 ASN B CA 1
ATOM 4009 C C . ASN B 1 152 ? -16.172 18.672 0.924 1 98.31 152 ASN B C 1
ATOM 4011 O O . ASN B 1 152 ? -15.5 19.641 0.564 1 98.31 152 ASN B O 1
ATOM 4015 N N . ASN B 1 153 ? -15.938 17.453 0.498 1 98.44 153 ASN B N 1
ATOM 4016 C CA . ASN B 1 153 ? -15.102 17.172 -0.664 1 98.44 153 ASN B CA 1
ATOM 4017 C C . ASN B 1 153 ? -15.93 16.688 -1.851 1 98.44 153 ASN B C 1
ATOM 4019 O O . ASN B 1 153 ? -17.109 17.031 -1.96 1 98.44 153 ASN B O 1
ATOM 4023 N N . LYS B 1 154 ? -15.328 16.031 -2.801 1 98.31 154 LYS B N 1
ATOM 4024 C CA . LYS B 1 154 ? -16.031 15.68 -4.031 1 98.31 154 LYS B CA 1
ATOM 4025 C C . LYS B 1 154 ? -16.141 14.164 -4.18 1 98.31 154 LYS B C 1
ATOM 4027 O O . LYS B 1 154 ? -16 13.633 -5.281 1 98.31 154 LYS B O 1
ATOM 4032 N N . PHE B 1 155 ? -16.359 13.484 -3.078 1 98.12 155 PHE B N 1
ATOM 4033 C CA . PHE B 1 155 ? -16.578 12.047 -3.145 1 98.12 155 PHE B CA 1
ATOM 4034 C C . PHE B 1 155 ? -17.922 11.734 -3.803 1 98.12 155 PHE B C 1
ATOM 4036 O O . PHE B 1 155 ? -18.984 12.117 -3.287 1 98.12 155 PHE B O 1
ATOM 4043 N N . HIS B 1 156 ? -17.859 11.023 -4.867 1 97.56 156 HIS B N 1
ATOM 4044 C CA . HIS B 1 156 ? -19.078 10.867 -5.664 1 97.56 156 HIS B CA 1
ATOM 4045 C C . HIS B 1 156 ? -19.469 9.398 -5.793 1 97.56 156 HIS B C 1
ATOM 4047 O O . HIS B 1 156 ? -20.641 9.055 -5.68 1 97.56 156 HIS B O 1
ATOM 4053 N N . ARG B 1 157 ? -18.516 8.547 -6.051 1 96.44 157 ARG B N 1
ATOM 4054 C CA . ARG B 1 157 ? -18.781 7.133 -6.297 1 96.44 157 ARG B CA 1
ATOM 4055 C C . ARG B 1 157 ? -18.047 6.262 -5.285 1 96.44 157 ARG B C 1
ATOM 4057 O O . ARG B 1 157 ? -17.328 6.77 -4.414 1 96.44 157 ARG B O 1
ATOM 4064 N N . SER B 1 158 ? -18.312 4.949 -5.383 1 94.25 158 SER B N 1
ATOM 4065 C CA . SER B 1 158 ? -17.703 3.994 -4.461 1 94.25 158 SER B CA 1
ATOM 4066 C C . SER B 1 158 ? -16.188 3.998 -4.586 1 94.25 158 SER B C 1
ATOM 4068 O O . SER B 1 158 ? -15.477 3.729 -3.615 1 94.25 158 SER B O 1
ATOM 4070 N N . SER B 1 159 ? -15.703 4.406 -5.781 1 95.5 159 SER B N 1
ATOM 4071 C CA . SER B 1 159 ? -14.266 4.43 -6.031 1 95.5 159 SER B CA 1
ATOM 4072 C C . SER B 1 159 ? -13.586 5.527 -5.223 1 95.5 159 SER B C 1
ATOM 4074 O O . SER B 1 159 ? -12.359 5.523 -5.07 1 95.5 159 SER B O 1
ATOM 4076 N N . SER B 1 160 ? -14.391 6.488 -4.719 1 97.69 160 SER B N 1
ATOM 4077 C CA . SER B 1 160 ? -13.844 7.578 -3.912 1 97.69 160 SER B CA 1
ATOM 4078 C C . SER B 1 160 ? -13.367 7.074 -2.553 1 97.69 160 SER B C 1
ATOM 4080 O O . SER B 1 160 ? -12.562 7.73 -1.891 1 97.69 160 SER B O 1
ATOM 4082 N N . LEU B 1 161 ? -13.93 5.93 -2.127 1 97.38 161 LEU B N 1
ATOM 4083 C CA . LEU B 1 161 ? -13.562 5.293 -0.868 1 97.38 161 LEU B CA 1
ATOM 4084 C C . LEU B 1 161 ? -13.102 3.857 -1.1 1 97.38 161 LEU B C 1
ATOM 4086 O O . LEU B 1 161 ? -13.789 2.908 -0.73 1 97.38 161 LEU B O 1
ATOM 4090 N N . PRO B 1 162 ? -11.883 3.797 -1.597 1 96.38 162 PRO B N 1
ATOM 4091 C CA . PRO B 1 162 ? -11.383 2.465 -1.947 1 96.38 162 PRO B CA 1
ATOM 4092 C C . PRO B 1 162 ? -11.219 1.559 -0.729 1 96.38 162 PRO B C 1
ATOM 4094 O O . PRO B 1 162 ? -10.781 2.018 0.331 1 96.38 162 PRO B O 1
ATOM 4097 N N . PRO B 1 163 ? -11.508 0.274 -0.888 1 96.12 163 PRO B N 1
ATOM 4098 C CA . PRO B 1 163 ? -11.445 -0.655 0.244 1 96.12 163 PRO B CA 1
ATOM 4099 C C . PRO B 1 163 ? -10.039 -0.812 0.801 1 96.12 163 PRO B C 1
ATOM 4101 O O . PRO B 1 163 ? -9.859 -1.004 2.008 1 96.12 163 PRO B O 1
ATOM 4104 N N . GLU B 1 164 ? -9.039 -0.658 -0.064 1 93.31 164 GLU B N 1
ATOM 4105 C CA . GLU B 1 164 ? -7.668 -0.82 0.403 1 93.31 164 GLU B CA 1
ATOM 4106 C C . GLU B 1 164 ? -7.293 0.266 1.408 1 93.31 164 GLU B C 1
ATOM 4108 O O . GLU B 1 164 ? -6.477 0.038 2.301 1 93.31 164 GLU B O 1
ATOM 4113 N N . VAL B 1 165 ? -7.875 1.4 1.239 1 95.75 165 VAL B N 1
ATOM 4114 C CA . VAL B 1 165 ? -7.582 2.51 2.139 1 95.75 165 VAL B CA 1
ATOM 4115 C C . VAL B 1 165 ? -8.398 2.369 3.42 1 95.75 165 VAL B C 1
ATOM 4117 O O . VAL B 1 165 ? -7.863 2.473 4.523 1 95.75 165 VAL B O 1
ATOM 4120 N N . LEU B 1 166 ? -9.688 2.051 3.309 1 95.81 166 LEU B N 1
ATOM 4121 C CA . LEU B 1 166 ? -10.547 1.954 4.48 1 95.81 166 LEU B CA 1
ATOM 4122 C C . LEU B 1 166 ? -10.141 0.78 5.363 1 95.81 166 LEU B C 1
ATOM 4124 O O . LEU B 1 166 ? -10.289 0.833 6.586 1 95.81 166 LEU B O 1
ATOM 4128 N N . ALA B 1 167 ? -9.609 -0.234 4.742 1 93.56 167 ALA B N 1
ATOM 4129 C CA . ALA B 1 167 ? -9.094 -1.36 5.512 1 93.56 167 ALA B CA 1
ATOM 4130 C C . ALA B 1 167 ? -7.984 -0.911 6.461 1 93.56 167 ALA B C 1
ATOM 4132 O O . ALA B 1 167 ? -7.871 -1.419 7.578 1 93.56 167 ALA B O 1
ATOM 4133 N N . GLY B 1 168 ? -7.234 0.066 6.02 1 91.69 168 GLY B N 1
ATOM 4134 C CA . GLY B 1 168 ? -6.125 0.578 6.812 1 91.69 168 GLY B CA 1
ATOM 4135 C C . GLY B 1 168 ? -6.562 1.574 7.867 1 91.69 168 GLY B C 1
ATOM 4136 O O . GLY B 1 168 ? -5.758 1.988 8.703 1 91.69 168 GLY B O 1
ATOM 4137 N N . LEU B 1 169 ? -7.793 1.957 7.863 1 92.56 169 LEU B N 1
ATOM 4138 C CA . LEU B 1 169 ? -8.297 2.988 8.766 1 92.56 169 LEU B CA 1
ATOM 4139 C C . LEU B 1 169 ? -9.25 2.395 9.789 1 92.56 169 LEU B C 1
ATOM 4141 O O . LEU B 1 169 ? -10.148 3.084 10.281 1 92.56 169 LEU B O 1
ATOM 4145 N N . SER B 1 170 ? -9.094 1.163 10.094 1 84.31 170 SER B N 1
ATOM 4146 C CA . SER B 1 170 ? -10.016 0.439 10.961 1 84.31 170 SER B CA 1
ATOM 4147 C C . SER B 1 170 ? -9.93 0.933 12.398 1 84.31 170 SER B C 1
ATOM 4149 O O . SER B 1 170 ? -10.844 0.714 13.195 1 84.31 170 SER B O 1
ATOM 4151 N N . SER B 1 171 ? -8.906 1.685 12.734 1 88.19 171 SER B N 1
ATOM 4152 C CA . SER B 1 171 ? -8.703 2.125 14.109 1 88.19 171 SER B CA 1
ATOM 4153 C C . SER B 1 171 ? -9.289 3.512 14.344 1 88.19 171 SER B C 1
ATOM 4155 O O . SER B 1 171 ? -9.289 4.012 15.469 1 88.19 171 SER B O 1
ATOM 4157 N N . LEU B 1 172 ? -9.852 4.082 13.344 1 95.56 172 LEU B N 1
ATOM 4158 C CA . LEU B 1 172 ? -10.422 5.418 13.469 1 95.56 172 LEU B CA 1
ATOM 4159 C C . LEU B 1 172 ? -11.594 5.422 14.445 1 95.56 172 LEU B C 1
ATOM 4161 O O . LEU B 1 172 ? -12.359 4.461 14.508 1 95.56 172 LEU B O 1
ATOM 4165 N N . SER B 1 173 ? -11.695 6.484 15.18 1 95.5 173 SER B N 1
ATOM 4166 C CA . SER B 1 173 ? -12.875 6.699 16.016 1 95.5 173 SER B CA 1
ATOM 4167 C C . SER B 1 173 ? -13.906 7.562 15.297 1 95.5 173 SER B C 1
ATOM 4169 O O . SER B 1 173 ? -15.109 7.469 15.578 1 95.5 173 SER B O 1
ATOM 4171 N N . GLN B 1 174 ? -13.391 8.336 14.414 1 97 174 GLN B N 1
ATOM 4172 C CA . GLN B 1 174 ? -14.289 9.242 13.711 1 97 174 GLN B CA 1
ATOM 4173 C C . GLN B 1 174 ? -13.805 9.492 12.281 1 97 174 GLN B C 1
ATOM 4175 O O . GLN B 1 174 ? -12.625 9.75 12.055 1 97 174 GLN B O 1
ATOM 4180 N N . LEU B 1 175 ? -14.68 9.305 11.359 1 97.5 175 LEU B N 1
ATOM 4181 C CA . LEU B 1 175 ? -14.5 9.641 9.953 1 97.5 175 LEU B CA 1
ATOM 4182 C C . LEU B 1 175 ? -15.648 10.508 9.445 1 97.5 175 LEU B C 1
ATOM 4184 O O . LEU B 1 175 ? -16.797 10.047 9.367 1 97.5 175 LEU B O 1
ATOM 4188 N N . ARG B 1 176 ? -15.359 11.766 9.164 1 97.75 176 ARG B N 1
ATOM 4189 C CA . ARG B 1 176 ? -16.391 12.68 8.688 1 97.75 176 ARG B CA 1
ATOM 4190 C C . ARG B 1 176 ? -16.391 12.773 7.164 1 97.75 176 ARG B C 1
ATOM 4192 O O . ARG B 1 176 ? -15.352 13.047 6.559 1 97.75 176 ARG B O 1
ATOM 4199 N N . ILE B 1 177 ? -17.5 12.531 6.559 1 97.94 177 ILE B N 1
ATOM 4200 C CA . ILE B 1 177 ? -17.594 12.602 5.102 1 97.94 177 ILE B CA 1
ATOM 4201 C C . ILE B 1 177 ? -18.828 13.375 4.695 1 97.94 177 ILE B C 1
ATOM 4203 O O . ILE B 1 177 ? -19.297 13.266 3.559 1 97.94 177 ILE B O 1
ATOM 4207 N N . GLU B 1 178 ? -19.406 14.117 5.629 1 97.56 178 GLU B N 1
ATOM 4208 C CA . GLU B 1 178 ? -20.625 14.883 5.348 1 97.56 178 GLU B CA 1
ATOM 4209 C C . GLU B 1 178 ? -20.375 15.914 4.25 1 97.56 178 GLU B C 1
ATOM 4211 O O . GLU B 1 178 ? -19.234 16.359 4.051 1 97.56 178 GLU B O 1
ATOM 4216 N N . GLY B 1 179 ? -21.375 16.234 3.578 1 97.81 179 GLY B N 1
ATOM 4217 C CA . GLY B 1 179 ? -21.281 17.281 2.578 1 97.81 179 GLY B CA 1
ATOM 4218 C C . GLY B 1 179 ? -20.719 16.797 1.255 1 97.81 179 GLY B C 1
ATOM 4219 O O . GLY B 1 179 ? -20.625 17.562 0.293 1 97.81 179 GLY B O 1
ATOM 4220 N N . ASN B 1 180 ? -20.312 15.531 1.109 1 98.06 180 ASN B N 1
ATOM 4221 C CA . ASN B 1 180 ? -19.875 14.969 -0.157 1 98.06 180 ASN B CA 1
ATOM 4222 C C . ASN B 1 180 ? -21.047 14.523 -1.021 1 98.06 180 ASN B C 1
ATOM 4224 O O . ASN B 1 180 ? -22.078 14.109 -0.5 1 98.06 180 ASN B O 1
ATOM 4228 N N . PRO B 1 181 ? -20.891 14.602 -2.312 1 98.12 181 PRO B N 1
ATOM 4229 C CA . PRO B 1 181 ? -21.984 14.211 -3.203 1 98.12 181 PRO B CA 1
ATOM 4230 C C . PRO B 1 181 ? -21.969 12.719 -3.525 1 98.12 181 PRO B C 1
ATOM 4232 O O . PRO B 1 181 ? -22.109 12.336 -4.691 1 98.12 181 PRO B O 1
ATOM 4235 N N . LEU B 1 182 ? -21.875 11.867 -2.541 1 97.88 182 LEU B N 1
ATOM 4236 C CA . LEU B 1 182 ? -21.812 10.422 -2.691 1 97.88 182 LEU B CA 1
ATOM 4237 C C . LEU B 1 182 ? -23.172 9.867 -3.125 1 97.88 182 LEU B C 1
ATOM 4239 O O . LEU B 1 182 ? -24.172 10.07 -2.443 1 97.88 182 LEU B O 1
ATOM 4243 N N . ILE B 1 183 ? -23.188 9.094 -4.219 1 97.12 183 ILE B N 1
ATOM 4244 C CA . ILE B 1 183 ? -24.453 8.625 -4.754 1 97.12 183 ILE B CA 1
ATOM 4245 C C . ILE B 1 183 ? -24.5 7.102 -4.711 1 97.12 183 ILE B C 1
ATOM 4247 O O . ILE B 1 183 ? -25.562 6.5 -4.902 1 97.12 183 ILE B O 1
ATOM 4251 N N . GLU B 1 184 ? -23.391 6.531 -4.527 1 95.75 184 GLU B N 1
ATOM 4252 C CA . GLU B 1 184 ? -23.281 5.074 -4.484 1 95.75 184 GLU B CA 1
ATOM 4253 C C . GLU B 1 184 ? -22.719 4.602 -3.143 1 95.75 184 GLU B C 1
ATOM 4255 O O . GLU B 1 184 ? -21.797 5.211 -2.602 1 95.75 184 GLU B O 1
ATOM 4260 N N . PHE B 1 185 ? -23.328 3.521 -2.631 1 96.75 185 PHE B N 1
ATOM 4261 C CA . PHE B 1 185 ? -22.844 2.943 -1.381 1 96.75 185 PHE B CA 1
ATOM 4262 C C . PHE B 1 185 ? -21.453 2.367 -1.554 1 96.75 185 PHE B C 1
ATOM 4264 O O . PHE B 1 185 ? -21.219 1.509 -2.41 1 96.75 185 PHE B O 1
ATOM 4271 N N . PRO B 1 186 ? -20.531 2.828 -0.772 1 96.69 186 PRO B N 1
ATOM 4272 C CA . PRO B 1 186 ? -19.188 2.236 -0.839 1 96.69 186 PRO B CA 1
ATOM 4273 C C . PRO B 1 186 ? -19.094 0.895 -0.116 1 96.69 186 PRO B C 1
ATOM 4275 O O . PRO B 1 186 ? -19.281 0.833 1.103 1 96.69 186 PRO B O 1
ATOM 4278 N N . PRO B 1 187 ? -18.734 -0.177 -0.764 1 96.81 187 PRO B N 1
ATOM 4279 C CA . PRO B 1 187 ? -18.609 -1.477 -0.102 1 96.81 187 PRO B CA 1
ATOM 4280 C C . PRO B 1 187 ? -17.531 -1.478 0.985 1 96.81 187 PRO B C 1
ATOM 4282 O O . PRO B 1 187 ? -17.547 -2.326 1.879 1 96.81 187 PRO B O 1
ATOM 4285 N N . SER B 1 188 ? -16.672 -0.507 0.89 1 96.25 188 SER B N 1
ATOM 4286 C CA . SER B 1 188 ? -15.578 -0.418 1.845 1 96.25 188 SER B CA 1
ATOM 4287 C C . SER B 1 188 ? -16.094 -0.193 3.262 1 96.25 188 SER B C 1
ATOM 4289 O O . SER B 1 188 ? -15.383 -0.466 4.234 1 96.25 188 SER B O 1
ATOM 4291 N N . PHE B 1 189 ? -17.266 0.289 3.441 1 95.25 189 PHE B N 1
ATOM 4292 C CA . PHE B 1 189 ? -17.875 0.492 4.754 1 95.25 189 PHE B CA 1
ATOM 4293 C C . PHE B 1 189 ? -18.047 -0.835 5.48 1 95.25 189 PHE B C 1
ATOM 4295 O O . PHE B 1 189 ? -18.078 -0.874 6.715 1 95.25 189 PHE B O 1
ATOM 4302 N N . LEU B 1 190 ? -18.125 -1.908 4.75 1 93.94 190 LEU B N 1
ATOM 4303 C CA . LEU B 1 190 ? -18.359 -3.23 5.32 1 93.94 190 LEU B CA 1
ATOM 4304 C C . LEU B 1 190 ? -17.094 -3.762 5.984 1 93.94 190 LEU B C 1
ATOM 4306 O O . LEU B 1 190 ? -17.125 -4.781 6.676 1 93.94 190 LEU B O 1
ATOM 4310 N N . LEU B 1 191 ? -16.016 -3.039 5.758 1 94.12 191 LEU B N 1
ATOM 4311 C CA . LEU B 1 191 ? -14.734 -3.451 6.332 1 94.12 191 LEU B CA 1
ATOM 4312 C C . LEU B 1 191 ? -14.617 -2.992 7.781 1 94.12 191 LEU B C 1
ATOM 4314 O O . LEU B 1 191 ? -13.758 -3.475 8.516 1 94.12 191 LEU B O 1
ATOM 4318 N N . ILE B 1 192 ? -15.414 -2.055 8.164 1 91.62 192 ILE B N 1
ATOM 4319 C CA . ILE B 1 192 ? -15.359 -1.523 9.523 1 91.62 192 ILE B CA 1
ATOM 4320 C C . ILE B 1 192 ? -15.852 -2.578 10.508 1 91.62 192 ILE B C 1
ATOM 4322 O O . ILE B 1 192 ? -16.922 -3.17 10.312 1 91.62 192 ILE B O 1
ATOM 4326 N N . SER B 1 193 ? -15.047 -2.754 11.508 1 88.19 193 SER B N 1
ATOM 4327 C CA . SER B 1 193 ? -15.367 -3.773 12.5 1 88.19 193 SER B CA 1
ATOM 4328 C C . SER B 1 193 ? -16.672 -3.455 13.219 1 88.19 193 SER B C 1
ATOM 4330 O O . SER B 1 193 ? -16.938 -2.295 13.539 1 88.19 193 SER B O 1
ATOM 4332 N N . HIS B 1 194 ? -17.344 -4.516 13.578 1 85.94 194 HIS B N 1
ATOM 4333 C CA . HIS B 1 194 ? -18.594 -4.375 14.32 1 85.94 194 HIS B CA 1
ATOM 4334 C C . HIS B 1 194 ? -18.328 -3.922 15.758 1 85.94 194 HIS B C 1
ATOM 4336 O O . HIS B 1 194 ? -19.234 -3.414 16.422 1 85.94 194 HIS B O 1
ATOM 4342 N N . GLN B 1 195 ? -17.109 -4.098 16.156 1 85 195 GLN B N 1
ATOM 4343 C CA . GLN B 1 195 ? -16.766 -3.74 17.531 1 85 195 GLN B CA 1
ATOM 4344 C C . GLN B 1 195 ? -16.453 -2.25 17.641 1 85 195 GLN B C 1
ATOM 4346 O O . GLN B 1 195 ? -16.422 -1.706 18.75 1 85 195 GLN B O 1
ATOM 4351 N N . ASN B 1 196 ? -16.219 -1.665 16.547 1 89.88 196 ASN B N 1
ATOM 4352 C CA . ASN B 1 196 ? -15.953 -0.231 16.562 1 89.88 196 ASN B CA 1
ATOM 4353 C C . ASN B 1 196 ? -17.25 0.579 16.469 1 89.88 196 ASN B C 1
ATOM 4355 O O . ASN B 1 196 ? -17.516 1.224 15.453 1 89.88 196 ASN B O 1
ATOM 4359 N N . HIS B 1 197 ? -17.953 0.666 17.562 1 87.31 197 HIS B N 1
ATOM 4360 C CA . HIS B 1 197 ? -19.281 1.254 17.625 1 87.31 197 HIS B CA 1
ATOM 4361 C C . HIS B 1 197 ? -19.234 2.756 17.359 1 87.31 197 HIS B C 1
ATOM 4363 O O . HIS B 1 197 ? -20.141 3.309 16.734 1 87.31 197 HIS B O 1
ATOM 4369 N N . ARG B 1 198 ? -18.234 3.312 17.844 1 90.06 198 ARG B N 1
ATOM 4370 C CA . ARG B 1 198 ? -18.125 4.762 17.703 1 90.06 198 ARG B CA 1
ATOM 4371 C C . ARG B 1 198 ? -18 5.168 16.234 1 90.06 198 ARG B C 1
ATOM 4373 O O . ARG B 1 198 ? -18.719 6.047 15.766 1 90.06 198 ARG B O 1
ATOM 4380 N N . LEU B 1 199 ? -17.109 4.512 15.562 1 93.38 199 LEU B N 1
ATOM 4381 C CA . LEU B 1 199 ? -16.906 4.816 14.148 1 93.38 199 LEU B CA 1
ATOM 4382 C C . LEU B 1 199 ? -18.172 4.508 13.344 1 93.38 199 LEU B C 1
ATOM 4384 O O . LEU B 1 199 ? -18.547 5.285 12.469 1 93.38 199 LEU B O 1
ATOM 4388 N N . LEU B 1 200 ? -18.75 3.424 13.656 1 91.62 200 LEU B N 1
ATOM 4389 C CA . LEU B 1 200 ? -19.938 3.012 12.93 1 91.62 200 LEU B CA 1
ATOM 4390 C C . LEU B 1 200 ? -21.078 4.02 13.125 1 91.62 200 LEU B C 1
ATOM 4392 O O . LEU B 1 200 ? -21.766 4.371 12.172 1 91.62 200 LEU B O 1
ATOM 4396 N N . ARG B 1 201 ? -21.25 4.473 14.305 1 89.19 201 ARG B N 1
ATOM 4397 C CA . ARG B 1 201 ? -22.297 5.445 14.617 1 89.19 201 ARG B CA 1
ATOM 4398 C C . ARG B 1 201 ? -22.078 6.746 13.852 1 89.19 201 ARG B C 1
ATOM 4400 O O . ARG B 1 201 ? -23 7.273 13.234 1 89.19 201 ARG B O 1
ATOM 4407 N N . PHE B 1 202 ? -20.859 7.18 13.906 1 91.38 202 PHE B N 1
ATOM 4408 C CA . PHE B 1 202 ? -20.531 8.438 13.234 1 91.38 202 PHE B CA 1
ATOM 4409 C C . PHE B 1 202 ? -20.719 8.305 11.727 1 91.38 202 PHE B C 1
ATOM 4411 O O . PHE B 1 202 ? -21.281 9.203 11.086 1 91.38 202 PHE B O 1
ATOM 4418 N N . LEU B 1 203 ? -20.297 7.242 11.211 1 93.12 203 LEU B N 1
ATOM 4419 C CA . LEU B 1 203 ? -20.375 7.027 9.766 1 93.12 203 LEU B CA 1
ATOM 4420 C C . LEU B 1 203 ? -21.828 6.887 9.32 1 93.12 203 LEU B C 1
ATOM 4422 O O . LEU B 1 203 ? -22.188 7.348 8.234 1 93.12 203 LEU B O 1
ATOM 4426 N N . LEU B 1 204 ? -22.609 6.199 10.086 1 92.19 204 LEU B N 1
ATOM 4427 C CA . LEU B 1 204 ? -24.031 6.074 9.781 1 92.19 204 LEU B CA 1
ATOM 4428 C C . LEU B 1 204 ? -24.688 7.441 9.727 1 92.19 204 LEU B C 1
ATOM 4430 O O . LEU B 1 204 ? -25.406 7.75 8.766 1 92.19 204 LEU B O 1
ATOM 4434 N N . HIS B 1 205 ? -24.406 8.227 10.703 1 92.38 205 HIS B N 1
ATOM 4435 C CA . HIS B 1 205 ? -24.984 9.562 10.75 1 92.38 205 HIS B CA 1
ATOM 4436 C C . HIS B 1 205 ? -24.547 10.398 9.555 1 92.38 205 HIS B C 1
ATOM 4438 O O . HIS B 1 205 ? -25.359 11.109 8.953 1 92.38 205 HIS B O 1
ATOM 4444 N N . SER B 1 206 ? -23.328 10.281 9.258 1 94.38 206 SER B N 1
ATOM 4445 C CA . SER B 1 206 ? -22.812 11.008 8.102 1 94.38 206 SER B CA 1
ATOM 4446 C C . SER B 1 206 ? -23.469 10.531 6.809 1 94.38 206 SER B C 1
ATOM 4448 O O . SER B 1 206 ? -23.844 11.344 5.969 1 94.38 206 SER B O 1
ATOM 4450 N N . THR B 1 207 ? -23.578 9.266 6.629 1 94.38 207 THR B N 1
ATOM 4451 C CA . THR B 1 207 ? -24.125 8.688 5.406 1 94.38 207 THR B CA 1
ATOM 4452 C C . THR B 1 207 ? -25.578 9.102 5.215 1 94.38 207 THR B C 1
ATOM 4454 O O . THR B 1 207 ? -26.031 9.297 4.086 1 94.38 207 THR B O 1
ATOM 4457 N N . MET B 1 208 ? -26.312 9.25 6.332 1 94.19 208 MET B N 1
ATOM 4458 C CA . MET B 1 208 ? -27.734 9.609 6.289 1 94.19 208 MET B CA 1
ATOM 4459 C C . MET B 1 208 ? -27.922 11.008 5.711 1 94.19 208 MET B C 1
ATOM 4461 O O . MET B 1 208 ? -28.984 11.336 5.195 1 94.19 208 MET B O 1
ATOM 4465 N N . THR B 1 209 ? -26.875 11.773 5.816 1 95.69 209 THR B N 1
ATOM 4466 C CA . THR B 1 209 ? -26.969 13.141 5.316 1 95.69 209 THR B CA 1
ATOM 4467 C C . THR B 1 209 ? -26.547 13.211 3.85 1 95.69 209 THR B C 1
ATOM 4469 O O . THR B 1 209 ? -26.688 14.25 3.207 1 95.69 209 THR B O 1
ATOM 4472 N N . LEU B 1 210 ? -26.078 12.164 3.277 1 97.69 210 LEU B N 1
ATOM 4473 C CA . LEU B 1 210 ? -25.531 12.156 1.926 1 97.69 210 LEU B CA 1
ATOM 4474 C C . LEU B 1 210 ? -26.578 11.75 0.909 1 97.69 210 LEU B C 1
ATOM 4476 O O . LEU B 1 210 ? -27.562 11.078 1.259 1 97.69 210 LEU B O 1
ATOM 4480 N N . PRO B 1 211 ? -26.391 12.102 -0.351 1 97.81 211 PRO B N 1
ATOM 4481 C CA . PRO B 1 211 ? -27.344 11.75 -1.402 1 97.81 211 PRO B CA 1
ATOM 4482 C C . PRO B 1 211 ? -27.531 10.242 -1.557 1 97.81 211 PRO B C 1
ATOM 4484 O O . PRO B 1 211 ? -28.594 9.781 -2 1 97.81 211 PRO B O 1
ATOM 4487 N N . VAL B 1 212 ? -26.578 9.438 -1.219 1 97.44 212 VAL B N 1
ATOM 4488 C CA . VAL B 1 212 ? -26.625 7.988 -1.391 1 97.44 212 VAL B CA 1
ATOM 4489 C C . VAL B 1 212 ? -27.797 7.418 -0.584 1 97.44 212 VAL B C 1
ATOM 4491 O O . VAL B 1 212 ? -28.438 6.449 -1.002 1 97.44 212 VAL B O 1
ATOM 4494 N N . TRP B 1 213 ? -28.109 7.992 0.529 1 95.75 213 TRP B N 1
ATOM 4495 C CA . TRP B 1 213 ? -29.172 7.504 1.413 1 95.75 213 TRP B CA 1
ATOM 4496 C C . TRP B 1 213 ? -30.531 7.559 0.723 1 95.75 213 TRP B C 1
ATOM 4498 O O . TRP B 1 213 ? -31.344 6.648 0.871 1 95.75 213 TRP B O 1
ATOM 4508 N N . ARG B 1 214 ? -30.719 8.547 -0.07 1 93.38 214 ARG B N 1
ATOM 4509 C CA . ARG B 1 214 ? -32 8.75 -0.738 1 93.38 214 ARG B CA 1
ATOM 4510 C C . ARG B 1 214 ? -31.984 8.164 -2.145 1 93.38 214 ARG B C 1
ATOM 4512 O O . ARG B 1 214 ? -33 7.625 -2.607 1 93.38 214 ARG B O 1
ATOM 4519 N N . ASN B 1 215 ? -30.859 8.258 -2.752 1 94.06 215 ASN B N 1
ATOM 4520 C CA . ASN B 1 215 ? -30.797 7.922 -4.172 1 94.06 215 ASN B CA 1
ATOM 4521 C C . ASN B 1 215 ? -30.578 6.426 -4.387 1 94.06 215 ASN B C 1
ATOM 4523 O O . ASN B 1 215 ? -30.922 5.891 -5.441 1 94.06 215 ASN B O 1
ATOM 4527 N N . GLU B 1 216 ? -30 5.73 -3.471 1 94.88 216 GLU B N 1
ATOM 4528 C CA . GLU B 1 216 ? -29.781 4.289 -3.547 1 94.88 216 GLU B CA 1
ATOM 4529 C C . GLU B 1 216 ? -30.672 3.547 -2.553 1 94.88 216 GLU B C 1
ATOM 4531 O O . GLU B 1 216 ? -30.344 3.449 -1.369 1 94.88 216 GLU B O 1
ATOM 4536 N N . PRO B 1 217 ? -31.641 2.912 -3.006 1 94.19 217 PRO B N 1
ATOM 4537 C CA . PRO B 1 217 ? -32.656 2.328 -2.131 1 94.19 217 PRO B CA 1
ATOM 4538 C C . PRO B 1 217 ? -32.094 1.262 -1.196 1 94.19 217 PRO B C 1
ATOM 4540 O O . PRO B 1 217 ? -32.594 1.069 -0.09 1 94.19 217 PRO B O 1
ATOM 4543 N N . CYS B 1 218 ? -31.047 0.667 -1.604 1 96.44 218 CYS B N 1
ATOM 4544 C CA . CYS B 1 218 ? -30.531 -0.443 -0.819 1 96.44 218 CYS B CA 1
ATOM 4545 C C . CYS B 1 218 ? -29.656 0.064 0.324 1 96.44 218 CYS B C 1
ATOM 4547 O O . CYS B 1 218 ? -29.375 -0.674 1.27 1 96.44 218 CYS B O 1
ATOM 4549 N N . THR B 1 219 ? -29.234 1.306 0.354 1 96.06 219 THR B N 1
ATOM 4550 C CA . THR B 1 219 ? -28.234 1.843 1.271 1 96.06 219 THR B CA 1
ATOM 4551 C C . THR B 1 219 ? -28.688 1.695 2.719 1 96.06 219 THR B C 1
ATOM 4553 O O . THR B 1 219 ? -27.969 1.155 3.555 1 96.06 219 THR B O 1
ATOM 4556 N N . PRO B 1 220 ? -29.953 2.076 3.051 1 94 220 PRO B N 1
ATOM 4557 C CA . PRO B 1 220 ? -30.391 1.916 4.441 1 94 220 PRO B CA 1
ATOM 4558 C C . PRO B 1 220 ? -30.422 0.455 4.883 1 94 220 PRO B C 1
ATOM 4560 O O . PRO B 1 220 ? -30.109 0.149 6.035 1 94 220 PRO B O 1
ATOM 4563 N N . TYR B 1 221 ? -30.719 -0.42 3.975 1 94.12 221 TYR B N 1
ATOM 4564 C CA . TYR B 1 221 ? -30.781 -1.841 4.297 1 94.12 221 TYR B CA 1
ATOM 4565 C C . TYR B 1 221 ? -29.391 -2.43 4.469 1 94.12 221 TYR B C 1
ATOM 4567 O O . TYR B 1 221 ? -29.188 -3.326 5.289 1 94.12 221 TYR B O 1
ATOM 4575 N N . TYR B 1 222 ? -28.422 -1.955 3.656 1 94.75 222 TYR B N 1
ATOM 4576 C CA . TYR B 1 222 ? -27.031 -2.379 3.859 1 94.75 222 TYR B CA 1
ATOM 4577 C C . TYR B 1 222 ? -26.562 -2.051 5.27 1 94.75 222 TYR B C 1
ATOM 4579 O O . TYR B 1 222 ? -25.953 -2.889 5.938 1 94.75 222 TYR B O 1
ATOM 4587 N N . TRP B 1 223 ? -26.859 -0.848 5.715 1 93 223 TRP B N 1
ATOM 4588 C CA . TRP B 1 223 ? -26.484 -0.425 7.059 1 93 223 TRP B CA 1
ATOM 4589 C C . TRP B 1 223 ? -27.188 -1.271 8.117 1 93 223 TRP B C 1
ATOM 4591 O O . TRP B 1 223 ? -26.578 -1.656 9.117 1 93 223 TRP B O 1
ATOM 4601 N N . ALA B 1 224 ? -28.422 -1.569 7.922 1 91.38 224 ALA B N 1
ATOM 4602 C CA . ALA B 1 224 ? -29.188 -2.391 8.859 1 91.38 224 ALA B CA 1
ATOM 4603 C C . ALA B 1 224 ? -28.594 -3.789 8.977 1 91.38 224 ALA B C 1
ATOM 4605 O O . ALA B 1 224 ? -28.484 -4.336 10.078 1 91.38 224 ALA B O 1
ATOM 4606 N N . MET B 1 225 ? -28.219 -4.293 7.84 1 90.88 225 MET B N 1
ATOM 4607 C CA . MET B 1 225 ? -27.641 -5.629 7.836 1 90.88 225 MET B CA 1
ATOM 4608 C C . MET B 1 225 ? -26.266 -5.629 8.492 1 90.88 225 MET B C 1
ATOM 4610 O O . MET B 1 225 ? -25.906 -6.582 9.18 1 90.88 225 MET B O 1
ATOM 4614 N N . GLN B 1 226 ? -25.547 -4.582 8.312 1 88.5 226 GLN B N 1
ATOM 4615 C CA . GLN B 1 226 ? -24.219 -4.449 8.898 1 88.5 226 GLN B CA 1
ATOM 4616 C C . GLN B 1 226 ? -24.297 -4.309 10.422 1 88.5 226 GLN B C 1
ATOM 4618 O O . GLN B 1 226 ? -23.438 -4.809 11.141 1 88.5 226 GLN B O 1
ATOM 4623 N N . MET B 1 227 ? -25.281 -3.725 10.883 1 85.5 227 MET B N 1
ATOM 4624 C CA . MET B 1 227 ? -25.391 -3.387 12.297 1 85.5 227 MET B CA 1
ATOM 4625 C C . MET B 1 227 ? -26.297 -4.375 13.023 1 85.5 227 MET B C 1
ATOM 4627 O O . MET B 1 227 ? -26.797 -4.082 14.117 1 85.5 227 MET B O 1
ATOM 4631 N N . GLN B 1 228 ? -26.641 -5.406 12.43 1 76.5 228 GLN B N 1
ATOM 4632 C CA . GLN B 1 228 ? -27.594 -6.348 13.016 1 76.5 228 GLN B CA 1
ATOM 4633 C C . GLN B 1 228 ? -27.156 -6.789 14.406 1 76.5 228 GLN B C 1
ATOM 4635 O O . GLN B 1 228 ? -27.969 -6.895 15.32 1 76.5 228 GLN B O 1
ATOM 4640 N N . ASN B 1 229 ? -25.859 -6.969 14.648 1 65.75 229 ASN B N 1
ATOM 4641 C CA . ASN B 1 229 ? -25.438 -7.473 15.953 1 65.75 229 ASN B CA 1
ATOM 4642 C C . ASN B 1 229 ? -24.938 -6.344 16.859 1 65.75 229 ASN B C 1
ATOM 4644 O O . ASN B 1 229 ? -24.25 -6.594 17.844 1 65.75 229 ASN B O 1
ATOM 4648 N N . GLN B 1 230 ? -25.359 -5.258 16.516 1 65.69 230 GLN B N 1
ATOM 4649 C CA . GLN B 1 230 ? -24.812 -4.137 17.281 1 65.69 230 GLN B CA 1
ATOM 4650 C C . GLN B 1 230 ? -25.766 -3.711 18.391 1 65.69 230 GLN B C 1
ATOM 4652 O O . GLN B 1 230 ? -26.859 -4.262 18.531 1 65.69 230 GLN B O 1
ATOM 4657 N N . THR B 1 231 ? -25.312 -2.777 19.234 1 62.47 231 THR B N 1
ATOM 4658 C CA . THR B 1 231 ? -26 -2.27 20.406 1 62.47 231 THR B CA 1
ATOM 4659 C C . THR B 1 231 ? -27.344 -1.656 20.031 1 62.47 231 THR B C 1
ATOM 4661 O O . THR B 1 231 ? -27.547 -1.232 18.906 1 62.47 231 THR B O 1
ATOM 4664 N N . ALA B 1 232 ? -28.203 -1.776 20.984 1 60.44 232 ALA B N 1
ATOM 4665 C CA . ALA B 1 232 ? -29.578 -1.309 20.875 1 60.44 232 ALA B CA 1
ATOM 4666 C C . ALA B 1 232 ? -29.641 0.149 20.422 1 60.44 232 ALA B C 1
ATOM 4668 O O . ALA B 1 232 ? -30.484 0.531 19.625 1 60.44 232 ALA B O 1
ATOM 4669 N N . SER B 1 233 ? -28.719 0.952 20.859 1 63.62 233 SER B N 1
ATOM 4670 C CA . SER B 1 233 ? -28.766 2.383 20.578 1 63.62 233 SER B CA 1
ATOM 4671 C C . SER B 1 233 ? -28.516 2.66 19.109 1 63.62 233 SER B C 1
ATOM 4673 O O . SER B 1 233 ? -29.172 3.531 18.516 1 63.62 233 SER B O 1
ATOM 4675 N N . LEU B 1 234 ? -27.75 1.945 18.469 1 68.19 234 LEU B N 1
ATOM 4676 C CA . LEU B 1 234 ? -27.453 2.15 17.047 1 68.19 234 LEU B CA 1
ATOM 4677 C C . LEU B 1 234 ? -28.578 1.602 16.172 1 68.19 234 LEU B C 1
ATOM 4679 O O . LEU B 1 234 ? -28.891 2.174 15.125 1 68.19 234 LEU B O 1
ATOM 4683 N N . ARG B 1 235 ? -29.188 0.772 16.781 1 69.44 235 ARG B N 1
ATOM 4684 C CA . ARG B 1 235 ? -30.234 0.07 16.031 1 69.44 235 ARG B CA 1
ATOM 4685 C C . ARG B 1 235 ? -31.484 0.926 15.906 1 69.44 235 ARG B C 1
ATOM 4687 O O . ARG B 1 235 ? -32.25 0.779 14.945 1 69.44 235 ARG B O 1
ATOM 4694 N N . HIS B 1 236 ? -31.547 1.861 16.781 1 76.88 236 HIS B N 1
ATOM 4695 C CA . HIS B 1 236 ? -32.75 2.672 16.75 1 76.88 236 HIS B CA 1
ATOM 4696 C C . HIS B 1 236 ? -32.875 3.447 15.438 1 76.88 236 HIS B C 1
ATOM 4698 O O . HIS B 1 236 ? -33.969 3.58 14.891 1 76.88 236 HIS B O 1
ATOM 4704 N N . PHE B 1 237 ? -31.734 3.787 14.867 1 78.06 237 PHE B N 1
ATOM 4705 C CA . PHE B 1 237 ? -31.734 4.598 13.656 1 78.06 237 PHE B CA 1
ATOM 4706 C C . PHE B 1 237 ? -32.062 3.746 12.43 1 78.06 237 PHE B C 1
ATOM 4708 O O . PHE B 1 237 ? -32.5 4.27 11.406 1 78.06 237 PHE B O 1
ATOM 4715 N N . ILE B 1 238 ? -31.953 2.451 12.594 1 82.38 238 ILE B N 1
ATOM 4716 C CA . ILE B 1 238 ? -32.062 1.604 11.414 1 82.38 238 ILE B CA 1
ATOM 4717 C C . ILE B 1 238 ? -33.156 0.56 11.633 1 82.38 238 ILE B C 1
ATOM 4719 O O . ILE B 1 238 ? -33.406 -0.292 10.773 1 82.38 238 ILE B O 1
ATOM 4723 N N . LEU B 1 239 ? -33.906 0.673 12.648 1 81.12 239 LEU B N 1
ATOM 4724 C CA . LEU B 1 239 ? -34.938 -0.294 13.008 1 81.12 239 LEU B CA 1
ATOM 4725 C C . LEU B 1 239 ? -36 -0.358 11.938 1 81.12 239 LEU B C 1
ATOM 4727 O O . LEU B 1 239 ? -36.594 -1.414 11.719 1 81.12 239 LEU B O 1
ATOM 4731 N N . GLN B 1 240 ? -36.219 0.746 11.336 1 84.56 240 GLN B N 1
ATOM 4732 C CA . GLN B 1 240 ? -37.281 0.81 10.344 1 84.56 240 GLN B CA 1
ATOM 4733 C C . GLN B 1 240 ? -36.906 0.044 9.078 1 84.56 240 GLN B C 1
ATOM 4735 O O . GLN B 1 240 ? -37.75 -0.279 8.258 1 84.56 240 GLN B O 1
ATOM 4740 N N . TYR B 1 241 ? -35.688 -0.293 8.984 1 89.38 241 TYR B N 1
ATOM 4741 C CA . TYR B 1 241 ? -35.219 -0.967 7.781 1 89.38 241 TYR B CA 1
ATOM 4742 C C . TYR B 1 241 ? -34.969 -2.451 8.039 1 89.38 241 TYR B C 1
ATOM 4744 O O . TYR B 1 241 ? -33.844 -2.941 7.906 1 89.38 241 TYR B O 1
ATOM 4752 N N . SER B 1 242 ? -36.062 -3.123 8.289 1 85.56 242 SER B N 1
ATOM 4753 C CA . SER B 1 242 ? -36.031 -4.555 8.57 1 85.56 242 SER B CA 1
ATOM 4754 C C . SER B 1 242 ? -36.031 -5.371 7.285 1 85.56 242 SER B C 1
ATOM 4756 O O . SER B 1 242 ? -36.344 -4.844 6.207 1 85.56 242 SER B O 1
ATOM 4758 N N . GLU B 1 243 ? -35.656 -6.574 7.453 1 88.12 243 GLU B N 1
ATOM 4759 C CA . GLU B 1 243 ? -35.688 -7.488 6.316 1 88.12 243 GLU B CA 1
ATOM 4760 C C . GLU B 1 243 ? -37.094 -7.645 5.75 1 88.12 243 GLU B C 1
ATOM 4762 O O . GLU B 1 243 ? -37.25 -7.754 4.535 1 88.12 243 GLU B O 1
ATOM 4767 N N . GLU B 1 244 ? -38.031 -7.695 6.609 1 89.19 244 GLU B N 1
ATOM 4768 C CA . GLU B 1 244 ? -39.438 -7.805 6.184 1 89.19 244 GLU B CA 1
ATOM 4769 C C . GLU B 1 244 ? -39.812 -6.625 5.309 1 89.19 244 GLU B C 1
ATOM 4771 O O . GLU B 1 244 ? -40.469 -6.805 4.277 1 89.19 244 GLU B O 1
ATOM 4776 N N . LYS B 1 245 ? -39.469 -5.5 5.734 1 90.88 245 LYS B N 1
ATOM 4777 C CA . LYS B 1 245 ? -39.781 -4.301 4.965 1 90.88 245 LYS B CA 1
ATOM 4778 C C . LYS B 1 245 ? -39.062 -4.309 3.619 1 90.88 245 LYS B C 1
ATOM 4780 O O . LYS B 1 245 ? -39.625 -3.895 2.605 1 90.88 245 LYS B O 1
ATOM 4785 N N . MET B 1 246 ? -37.875 -4.738 3.59 1 91.88 246 MET B N 1
ATOM 4786 C CA . MET B 1 246 ? -37.062 -4.844 2.363 1 91.88 246 MET B CA 1
ATOM 4787 C C . MET B 1 246 ? -37.781 -5.703 1.328 1 91.88 246 MET B C 1
ATOM 4789 O O . MET B 1 246 ? -37.875 -5.332 0.156 1 91.88 246 MET B O 1
ATOM 4793 N N . MET B 1 247 ? -38.344 -6.793 1.797 1 92.31 247 MET B N 1
ATOM 4794 C CA . MET B 1 247 ? -39.062 -7.719 0.923 1 92.31 247 MET B CA 1
ATOM 4795 C C . MET B 1 247 ? -40.375 -7.098 0.418 1 92.31 247 MET B C 1
ATOM 4797 O O . MET B 1 247 ? -40.719 -7.242 -0.755 1 92.31 247 MET B O 1
ATOM 4801 N N . LYS B 1 248 ? -41 -6.492 1.272 1 92.62 248 LYS B N 1
ATOM 4802 C CA . LYS B 1 248 ? -42.281 -5.867 0.925 1 92.62 248 LYS B CA 1
ATOM 4803 C C . LYS B 1 248 ? -42.094 -4.773 -0.124 1 92.62 248 LYS B C 1
ATOM 4805 O O . LYS B 1 248 ? -42.969 -4.559 -0.968 1 92.62 248 LYS B O 1
ATOM 4810 N N . MET B 1 249 ? -40.969 -4.152 -0.055 1 93.06 249 MET B N 1
ATOM 4811 C CA . MET B 1 249 ? -40.688 -3.051 -0.971 1 93.06 249 MET B CA 1
ATOM 4812 C C . MET B 1 249 ? -40.094 -3.572 -2.275 1 93.06 249 MET B C 1
ATOM 4814 O O . MET B 1 249 ? -39.75 -2.787 -3.164 1 93.06 249 MET B O 1
ATOM 4818 N N . GLY B 1 250 ? -39.875 -4.918 -2.398 1 92.81 250 GLY B N 1
ATOM 4819 C CA . GLY B 1 250 ? -39.344 -5.512 -3.615 1 92.81 250 GLY B CA 1
ATOM 4820 C C . GLY B 1 250 ? -37.844 -5.348 -3.754 1 92.81 250 GLY B C 1
ATOM 4821 O O . GLY B 1 250 ? -37.312 -5.273 -4.867 1 92.81 250 GLY B O 1
ATOM 4822 N N . LEU B 1 251 ? -37.219 -5.074 -2.648 1 94.62 251 LEU B N 1
ATOM 4823 C CA . LEU B 1 251 ? -35.781 -4.836 -2.645 1 94.62 251 LEU B CA 1
ATOM 4824 C C . LEU B 1 251 ? -35 -6.082 -2.191 1 94.62 251 LEU B C 1
ATOM 4826 O O . LEU B 1 251 ? -34 -5.98 -1.476 1 94.62 251 LEU B O 1
ATOM 4830 N N . GLU B 1 252 ? -35.438 -7.258 -2.582 1 92.38 252 GLU B N 1
ATOM 4831 C CA . GLU B 1 252 ? -34.812 -8.523 -2.197 1 92.38 252 GLU B CA 1
ATOM 4832 C C . GLU B 1 252 ? -33.406 -8.633 -2.752 1 92.38 252 GLU B C 1
ATOM 4834 O O . GLU B 1 252 ? -32.531 -9.273 -2.148 1 92.38 252 GLU B O 1
ATOM 4839 N N . VAL B 1 253 ? -33.219 -7.961 -3.844 1 94.31 253 VAL B N 1
ATOM 4840 C CA . VAL B 1 253 ? -31.938 -8.008 -4.527 1 94.31 253 VAL B CA 1
ATOM 4841 C C . VAL B 1 253 ? -30.844 -7.418 -3.625 1 94.31 253 VAL B C 1
ATOM 4843 O O . VAL B 1 253 ? -29.672 -7.789 -3.729 1 94.31 253 VAL B O 1
ATOM 4846 N N . CYS B 1 254 ? -31.25 -6.512 -2.709 1 96.25 254 CYS B N 1
ATOM 4847 C CA . CYS B 1 254 ? -30.281 -5.852 -1.833 1 96.25 254 CYS B CA 1
ATOM 4848 C C . CYS B 1 254 ? -29.562 -6.863 -0.957 1 96.25 254 CYS B C 1
ATOM 4850 O O . CYS B 1 254 ? -28.359 -6.711 -0.684 1 96.25 254 CYS B O 1
ATOM 4852 N N . LYS B 1 255 ? -30.188 -7.91 -0.556 1 95.25 255 LYS B N 1
ATOM 4853 C CA . LYS B 1 255 ? -29.578 -8.93 0.29 1 95.25 255 LYS B CA 1
ATOM 4854 C C . LYS B 1 255 ? -28.469 -9.68 -0.459 1 95.25 255 LYS B C 1
ATOM 4856 O O . LYS B 1 255 ? -27.375 -9.859 0.065 1 95.25 255 LYS B O 1
ATOM 4861 N N . GLY B 1 256 ? -28.812 -10.07 -1.646 1 95.56 256 GLY B N 1
ATOM 4862 C CA . GLY B 1 256 ? -27.812 -10.734 -2.467 1 95.56 256 GLY B CA 1
ATOM 4863 C C . GLY B 1 256 ? -26.609 -9.859 -2.768 1 95.56 256 GLY B C 1
ATOM 4864 O O . GLY B 1 256 ? -25.469 -10.328 -2.719 1 95.56 256 GLY B O 1
ATOM 4865 N N . GLN B 1 257 ? -26.906 -8.609 -3.02 1 96 257 GLN B N 1
ATOM 4866 C CA . GLN B 1 257 ? -25.844 -7.652 -3.297 1 96 257 GLN B CA 1
ATOM 4867 C C . GLN B 1 257 ? -24.953 -7.438 -2.068 1 96 257 GLN B C 1
ATOM 4869 O O . GLN B 1 257 ? -23.734 -7.344 -2.186 1 96 257 GLN B O 1
ATOM 4874 N N . PHE B 1 258 ? -25.641 -7.402 -0.955 1 96.38 258 PHE B N 1
ATOM 4875 C CA . PHE B 1 258 ? -24.906 -7.223 0.296 1 96.38 258 PHE B CA 1
ATOM 4876 C C . PHE B 1 258 ? -23.953 -8.383 0.537 1 96.38 258 PHE B C 1
ATOM 4878 O O . PHE B 1 258 ? -22.781 -8.172 0.867 1 96.38 258 PHE B O 1
ATOM 4885 N N . GLU B 1 259 ? -24.312 -9.594 0.318 1 95.62 259 GLU B N 1
ATOM 4886 C CA . GLU B 1 259 ? -23.484 -10.781 0.52 1 95.62 259 GLU B CA 1
ATOM 4887 C C . GLU B 1 259 ? -22.328 -10.828 -0.483 1 95.62 259 GLU B C 1
ATOM 4889 O O . GLU B 1 259 ? -21.219 -11.227 -0.138 1 95.62 259 GLU B O 1
ATOM 4894 N N . TRP B 1 260 ? -22.688 -10.438 -1.611 1 94.69 260 TRP B N 1
ATOM 4895 C CA . TRP B 1 260 ? -21.672 -10.398 -2.648 1 94.69 260 TRP B CA 1
ATOM 4896 C C . TRP B 1 260 ? -20.594 -9.383 -2.303 1 94.69 260 TRP B C 1
ATOM 4898 O O . TRP B 1 260 ? -19.391 -9.672 -2.4 1 94.69 260 TRP B O 1
ATOM 4908 N N . MET B 1 261 ? -21.016 -8.188 -1.869 1 95.75 261 MET B N 1
ATOM 4909 C CA . MET B 1 261 ? -20.078 -7.152 -1.47 1 95.75 261 MET B CA 1
ATOM 4910 C C . MET B 1 261 ? -19.203 -7.621 -0.304 1 95.75 261 MET B C 1
ATOM 4912 O O . MET B 1 261 ? -18 -7.41 -0.299 1 95.75 261 MET B O 1
ATOM 4916 N N . LYS B 1 262 ? -19.812 -8.258 0.565 1 94.75 262 LYS B N 1
ATOM 4917 C CA . LYS B 1 262 ? -19.109 -8.758 1.735 1 94.75 262 LYS B CA 1
ATOM 4918 C C . LYS B 1 262 ? -18.031 -9.758 1.333 1 94.75 262 LYS B C 1
ATOM 4920 O O . LYS B 1 262 ? -16.906 -9.711 1.854 1 94.75 262 LYS B O 1
ATOM 4925 N N . GLU B 1 263 ? -18.328 -10.57 0.47 1 92.69 263 GLU B N 1
ATOM 4926 C CA . GLU B 1 263 ? -17.359 -11.555 -0.018 1 92.69 263 GLU B CA 1
ATOM 4927 C C . GLU B 1 263 ? -16.188 -10.875 -0.708 1 92.69 263 GLU B C 1
ATOM 4929 O O . GLU B 1 263 ? -15.031 -11.281 -0.525 1 92.69 263 GLU B O 1
ATOM 4934 N N . GLN B 1 264 ? -16.578 -9.891 -1.442 1 91 264 GLN B N 1
ATOM 4935 C CA . GLN B 1 264 ? -15.539 -9.172 -2.168 1 91 264 GLN B CA 1
ATOM 4936 C C . GLN B 1 264 ? -14.602 -8.445 -1.208 1 91 264 GLN B C 1
ATOM 4938 O O . GLN B 1 264 ? -13.445 -8.172 -1.546 1 91 264 GLN B O 1
ATOM 4943 N N . MET B 1 265 ? -15.055 -8.133 -0.028 1 94.25 265 MET B N 1
ATOM 4944 C CA . MET B 1 265 ? -14.273 -7.355 0.934 1 94.25 265 MET B CA 1
ATOM 4945 C C . MET B 1 265 ? -13.352 -8.266 1.742 1 94.25 265 MET B C 1
ATOM 4947 O O . MET B 1 265 ? -12.469 -7.781 2.451 1 94.25 265 MET B O 1
ATOM 4951 N N . ASP B 1 266 ? -13.422 -9.57 1.588 1 91.25 266 ASP B N 1
ATOM 4952 C CA . ASP B 1 266 ? -12.672 -10.523 2.4 1 91.25 266 ASP B CA 1
ATOM 4953 C C . ASP B 1 266 ? -11.172 -10.344 2.209 1 91.25 266 ASP B C 1
ATOM 4955 O O . ASP B 1 266 ? -10.406 -10.398 3.176 1 91.25 266 ASP B O 1
ATOM 4959 N N . ILE B 1 267 ? -10.812 -10.078 1.051 1 91.31 267 ILE B N 1
ATOM 4960 C CA . ILE B 1 267 ? -9.391 -9.938 0.756 1 91.31 267 ILE B CA 1
ATOM 4961 C C . ILE B 1 267 ? -8.828 -8.719 1.485 1 91.31 267 ILE B C 1
ATOM 4963 O O . ILE B 1 267 ? -7.676 -8.734 1.938 1 91.31 267 ILE B O 1
ATOM 4967 N N . TYR B 1 268 ? -9.641 -7.734 1.614 1 93.56 268 TYR B N 1
ATOM 4968 C CA . TYR B 1 268 ? -9.172 -6.508 2.246 1 93.56 268 TYR B CA 1
ATOM 4969 C C . TYR B 1 268 ? -9.125 -6.656 3.764 1 93.56 268 TYR B C 1
ATOM 4971 O O . TYR B 1 268 ? -8.352 -5.973 4.441 1 93.56 268 TYR B O 1
ATOM 4979 N N . LYS B 1 269 ? -9.93 -7.562 4.227 1 91.25 269 LYS B N 1
ATOM 4980 C CA . LYS B 1 269 ? -9.789 -7.914 5.641 1 91.25 269 LYS B CA 1
ATOM 4981 C C . LYS B 1 269 ? -8.445 -8.578 5.906 1 91.25 269 LYS B C 1
ATOM 4983 O O . LYS B 1 269 ? -7.797 -8.297 6.918 1 91.25 269 LYS B O 1
ATOM 4988 N N . GLU B 1 270 ? -8.086 -9.352 5.023 1 89.38 270 GLU B N 1
ATOM 4989 C CA . GLU B 1 270 ? -6.777 -9.992 5.121 1 89.38 270 GLU B CA 1
ATOM 4990 C C . GLU B 1 270 ? -5.652 -8.969 4.98 1 89.38 270 GLU B C 1
ATOM 4992 O O . GLU B 1 270 ? -4.625 -9.078 5.648 1 89.38 270 GLU B O 1
ATOM 4997 N N . LEU B 1 271 ? -5.922 -8.055 4.121 1 90.38 271 LEU B N 1
ATOM 4998 C CA . LEU B 1 271 ? -4.953 -6.984 3.918 1 90.38 271 LEU B CA 1
ATOM 4999 C C . LEU B 1 271 ? -4.738 -6.195 5.203 1 90.38 271 LEU B C 1
ATOM 5001 O O . LEU B 1 271 ? -3.605 -5.855 5.547 1 90.38 271 LEU B O 1
ATOM 5005 N N . GLU B 1 272 ? -5.777 -5.914 5.836 1 89.94 272 GLU B N 1
ATOM 5006 C CA . GLU B 1 272 ? -5.703 -5.195 7.102 1 89.94 272 GLU B CA 1
ATOM 5007 C C . GLU B 1 272 ? -4.859 -5.957 8.117 1 89.94 272 GLU B C 1
ATOM 5009 O O . GLU B 1 272 ? -4.016 -5.367 8.797 1 89.94 272 GLU B O 1
ATOM 5014 N N . LYS B 1 273 ? -5.035 -7.23 8.18 1 86.44 273 LYS B N 1
ATOM 5015 C CA . LYS B 1 273 ? -4.32 -8.062 9.141 1 86.44 273 LYS B CA 1
ATOM 5016 C C . LYS B 1 273 ? -2.828 -8.117 8.82 1 86.44 273 LYS B C 1
ATOM 5018 O O . LYS B 1 273 ? -2.006 -8.359 9.703 1 86.44 273 LYS B O 1
ATOM 5023 N N . ASN B 1 274 ? -2.537 -7.824 7.609 1 84.38 274 ASN B N 1
ATOM 5024 C CA . ASN B 1 274 ? -1.149 -7.855 7.156 1 84.38 274 ASN B CA 1
ATOM 5025 C C . ASN B 1 274 ? -0.497 -6.48 7.25 1 84.38 274 ASN B C 1
ATOM 5027 O O . ASN B 1 274 ? 0.678 -6.32 6.914 1 84.38 274 ASN B O 1
ATOM 5031 N N . SER B 1 275 ? -1.229 -5.547 7.746 1 86.25 275 SER B N 1
ATOM 5032 C CA . SER B 1 275 ? -0.718 -4.18 7.754 1 86.25 275 SER B CA 1
ATOM 5033 C C . SER B 1 275 ? 0.214 -3.947 8.938 1 86.25 275 SER B C 1
ATOM 5035 O O . SER B 1 275 ? 0.181 -4.695 9.922 1 86.25 275 SER B O 1
ATOM 5037 N N . GLY B 1 276 ? 1.067 -2.971 8.75 1 85.31 276 GLY B N 1
ATOM 5038 C CA . GLY B 1 276 ? 1.96 -2.588 9.828 1 85.31 276 GLY B CA 1
ATOM 5039 C C . GLY B 1 276 ? 1.227 -2.07 11.055 1 85.31 276 GLY B C 1
ATOM 5040 O O . GLY B 1 276 ? 1.572 -2.416 12.188 1 85.31 276 GLY B O 1
ATOM 5041 N N . CYS B 1 277 ? 0.272 -1.306 10.852 1 87.38 277 CYS B N 1
ATOM 5042 C CA . CYS B 1 277 ? -0.491 -0.725 11.953 1 87.38 277 CYS B CA 1
ATOM 5043 C C . CYS B 1 277 ? -1.188 -1.809 12.766 1 87.38 277 CYS B C 1
ATOM 5045 O O . CYS B 1 277 ? -1.208 -1.751 13.992 1 87.38 277 CYS B O 1
ATOM 5047 N N . TYR B 1 278 ? -1.682 -2.795 12.133 1 86.38 278 TYR B N 1
ATOM 5048 C CA . TYR B 1 278 ? -2.342 -3.908 12.805 1 86.38 278 TYR B CA 1
ATOM 5049 C C . TYR B 1 278 ? -1.349 -4.707 13.641 1 86.38 278 TYR B C 1
ATOM 5051 O O . TYR B 1 278 ? -1.615 -5.016 14.805 1 86.38 278 TYR B O 1
ATOM 5059 N N . THR B 1 279 ? -0.293 -4.938 13.047 1 85.31 279 THR B N 1
ATOM 5060 C CA . THR B 1 279 ? 0.737 -5.707 13.734 1 85.31 279 THR B CA 1
ATOM 5061 C C . THR B 1 279 ? 1.265 -4.941 14.945 1 85.31 279 THR B C 1
ATOM 5063 O O . THR B 1 279 ? 1.505 -5.531 16 1 85.31 279 THR B O 1
ATOM 5066 N N . MET B 1 280 ? 1.379 -3.691 14.773 1 83.81 280 MET B N 1
ATOM 5067 C CA . MET B 1 280 ? 1.852 -2.85 15.867 1 83.81 280 MET B CA 1
ATOM 5068 C C . MET B 1 280 ? 0.855 -2.848 17.016 1 83.81 280 MET B C 1
ATOM 5070 O O . MET B 1 280 ? 1.248 -2.945 18.188 1 83.81 280 MET B O 1
ATOM 5074 N N . ARG B 1 281 ? -0.34 -2.785 16.719 1 82.12 281 ARG B N 1
ATOM 5075 C CA . ARG B 1 281 ? -1.386 -2.789 17.734 1 82.12 281 ARG B CA 1
ATOM 5076 C C . ARG B 1 281 ? -1.438 -4.129 18.453 1 82.12 281 ARG B C 1
ATOM 5078 O O . ARG B 1 281 ? -1.605 -4.172 19.672 1 82.12 281 ARG B O 1
ATOM 5085 N N . LYS B 1 282 ? -1.294 -5.16 17.719 1 80.88 282 LYS B N 1
ATOM 5086 C CA . LYS B 1 282 ? -1.291 -6.5 18.297 1 80.88 282 LYS B CA 1
ATOM 5087 C C . LYS B 1 282 ? -0.124 -6.676 19.266 1 80.88 282 LYS B C 1
ATOM 5089 O O . LYS B 1 282 ? -0.278 -7.281 20.328 1 80.88 282 LYS B O 1
ATOM 5094 N N . LEU B 1 283 ? 0.954 -6.105 18.938 1 79.38 283 LEU B N 1
ATOM 5095 C CA . LEU B 1 283 ? 2.146 -6.18 19.781 1 79.38 283 LEU B CA 1
ATOM 5096 C C . LEU B 1 283 ? 1.951 -5.402 21.078 1 79.38 283 LEU B C 1
ATOM 5098 O O . LEU B 1 283 ? 2.336 -5.871 22.141 1 79.38 283 LEU B O 1
ATOM 5102 N N . ARG B 1 284 ? 1.361 -4.285 20.938 1 76.94 284 ARG B N 1
ATOM 5103 C CA . ARG B 1 284 ? 1.127 -3.451 22.109 1 76.94 284 ARG B CA 1
ATOM 5104 C C . ARG B 1 284 ? 0.142 -4.113 23.062 1 76.94 284 ARG B C 1
ATOM 5106 O O . ARG B 1 284 ? 0.322 -4.062 24.281 1 76.94 284 ARG B O 1
ATOM 5113 N N . SER B 1 285 ? -0.766 -4.816 22.5 1 77.94 285 SER B N 1
ATOM 5114 C CA . SER B 1 285 ? -1.758 -5.512 23.312 1 77.94 285 SER B CA 1
ATOM 5115 C C . SER B 1 285 ? -1.148 -6.727 24.016 1 77.94 285 SER B C 1
ATOM 5117 O O . SER B 1 285 ? -1.455 -7 25.172 1 77.94 285 SER B O 1
ATOM 5119 N N . SER B 1 286 ? -0.362 -7.453 23.297 1 75.19 286 SER B N 1
ATOM 5120 C CA . SER B 1 286 ? 0.285 -8.625 23.891 1 75.19 286 SER B CA 1
ATOM 5121 C C . SER B 1 286 ? 1.26 -8.219 24.984 1 75.19 286 SER B C 1
ATOM 5123 O O . SER B 1 286 ? 1.345 -8.891 26.016 1 75.19 286 SER B O 1
ATOM 5125 N N . ALA B 1 287 ? 1.967 -7.156 24.75 1 68.12 287 ALA B N 1
ATOM 5126 C CA . ALA B 1 287 ? 2.906 -6.656 25.75 1 68.12 287 ALA B CA 1
ATOM 5127 C C . ALA B 1 287 ? 2.176 -6.199 27.016 1 68.12 287 ALA B C 1
ATOM 5129 O O . ALA B 1 287 ? 2.639 -6.445 28.125 1 68.12 287 ALA B O 1
ATOM 5130 N N . ASN B 1 288 ? 1.074 -5.625 26.844 1 69.69 288 ASN B N 1
ATOM 5131 C CA . ASN B 1 288 ? 0.28 -5.16 27.969 1 69.69 288 ASN B CA 1
ATOM 5132 C C . ASN B 1 288 ? -0.344 -6.324 28.734 1 69.69 288 ASN B C 1
ATOM 5134 O O . ASN B 1 288 ? -0.485 -6.266 29.953 1 69.69 288 ASN B O 1
ATOM 5138 N N . SER B 1 289 ? -0.625 -7.414 28.031 1 67.31 289 SER B N 1
ATOM 5139 C CA . SER B 1 289 ? -1.168 -8.602 28.688 1 67.31 289 SER B CA 1
ATOM 5140 C C . SER B 1 289 ? -0.093 -9.336 29.484 1 67.31 289 SER B C 1
ATOM 5142 O O . SER B 1 289 ? -0.359 -9.852 30.562 1 67.31 289 SER B O 1
ATOM 5144 N N . THR B 1 290 ? 1.103 -9.477 28.984 1 59.03 290 THR B N 1
ATOM 5145 C CA . THR B 1 290 ? 2.205 -10.117 29.688 1 59.03 290 THR B CA 1
ATOM 5146 C C . THR B 1 290 ? 2.664 -9.258 30.859 1 59.03 290 THR B C 1
ATOM 5148 O O . THR B 1 290 ? 2.99 -9.773 31.938 1 59.03 290 THR B O 1
ATOM 5151 N N . ALA B 1 291 ? 2.637 -8.055 30.734 1 56.38 291 ALA B N 1
ATOM 5152 C CA . ALA B 1 291 ? 2.994 -7.164 31.844 1 56.38 291 ALA B CA 1
ATOM 5153 C C . ALA B 1 291 ? 1.981 -7.262 32.969 1 56.38 291 ALA B C 1
ATOM 5155 O O . ALA B 1 291 ? 2.346 -7.16 34.156 1 56.38 291 ALA B O 1
ATOM 5156 N N . GLN B 1 292 ? 0.856 -7.66 32.688 1 55.81 292 GLN B N 1
ATOM 5157 C CA . GLN B 1 292 ? -0.153 -7.809 33.719 1 55.81 292 GLN B CA 1
ATOM 5158 C C . GLN B 1 292 ? -0.034 -9.164 34.406 1 55.81 292 GLN B C 1
ATOM 5160 O O . GLN B 1 292 ? -0.473 -9.328 35.562 1 55.81 292 GLN B O 1
ATOM 5165 N N . LYS B 1 293 ? 0.608 -10.172 33.719 1 48.41 293 LYS B N 1
ATOM 5166 C CA . LYS B 1 293 ? 0.695 -11.484 34.344 1 48.41 293 LYS B CA 1
ATOM 5167 C C . LYS B 1 293 ? 1.933 -11.594 35.25 1 48.41 293 LYS B C 1
ATOM 5169 O O . LYS B 1 293 ? 2.205 -12.656 35.812 1 48.41 293 LYS B O 1
ATOM 5174 N N . LEU B 1 294 ? 2.918 -10.844 35.25 1 43.09 294 LEU B N 1
ATOM 5175 C CA . LEU B 1 294 ? 3.924 -10.961 36.312 1 43.09 294 LEU B CA 1
ATOM 5176 C C . LEU B 1 294 ? 3.271 -10.938 37.688 1 43.09 294 LEU B C 1
ATOM 5178 O O . LEU B 1 294 ? 2.5 -10.031 38 1 43.09 294 LEU B O 1
ATOM 5182 N N . PRO B 1 295 ? 3.193 -12.125 38.344 1 38.84 295 PRO B N 1
ATOM 5183 C CA . PRO B 1 295 ? 2.598 -12.219 39.688 1 38.84 295 PRO B CA 1
ATOM 5184 C C . PRO B 1 295 ? 2.979 -11.055 40.594 1 38.84 295 PRO B C 1
ATOM 5186 O O . PRO B 1 295 ? 4.105 -10.562 40.531 1 38.84 295 PRO B O 1
ATOM 5189 N N . SER B 1 296 ? 1.996 -10.328 40.938 1 38.09 296 SER B N 1
ATOM 5190 C CA . SER B 1 296 ? 2.176 -9.414 42.062 1 38.09 296 SER B CA 1
ATOM 5191 C C . SER B 1 296 ? 2.969 -10.062 43.188 1 38.09 296 SER B C 1
ATOM 5193 O O . SER B 1 296 ? 2.596 -11.133 43.656 1 38.09 296 SER B O 1
ATOM 5195 N N . SER B 1 297 ? 4.188 -10.133 43.219 1 34.59 297 SER B N 1
ATOM 5196 C CA . SER B 1 297 ? 4.863 -10.461 44.5 1 34.59 297 SER B CA 1
ATOM 5197 C C . SER B 1 297 ? 4.031 -10.023 45.688 1 34.59 297 SER B C 1
ATOM 5199 O O . SER B 1 297 ? 3.414 -8.961 45.688 1 34.59 297 SER B O 1
ATOM 5201 N N . ASN B 1 298 ? 3.568 -10.984 46.531 1 32.06 298 ASN B N 1
ATOM 5202 C CA . ASN B 1 298 ? 2.992 -10.859 47.875 1 32.06 298 ASN B CA 1
ATOM 5203 C C . ASN B 1 298 ? 3.66 -9.734 48.688 1 32.06 298 ASN B C 1
ATOM 5205 O O . ASN B 1 298 ? 4.852 -9.812 48.969 1 32.06 298 ASN B O 1
ATOM 5209 N N . LYS B 1 299 ? 3.195 -8.578 48.469 1 30.64 299 LYS B N 1
ATOM 5210 C CA . LYS B 1 299 ? 3.512 -7.574 49.5 1 30.64 299 LYS B CA 1
ATOM 5211 C C . LYS B 1 299 ? 3.408 -8.156 50.906 1 30.64 299 LYS B C 1
ATOM 5213 O O . LYS B 1 299 ? 2.334 -8.602 51.312 1 30.64 299 LYS B O 1
ATOM 5218 N N . ILE B 1 300 ? 4.422 -8.852 51.406 1 28.88 300 ILE B N 1
ATOM 5219 C CA . ILE B 1 300 ? 4.566 -9.055 52.844 1 28.88 300 ILE B CA 1
ATOM 5220 C C . ILE B 1 300 ? 4.078 -7.812 53.594 1 28.88 300 ILE B C 1
ATOM 5222 O O . ILE B 1 300 ? 4.535 -6.699 53.344 1 28.88 300 ILE B O 1
ATOM 5226 N N . ASN B 1 301 ? 2.814 -7.891 54.125 1 29.7 301 ASN B N 1
ATOM 5227 C CA . ASN B 1 301 ? 2.246 -7.023 55.156 1 29.7 301 ASN B CA 1
ATOM 5228 C C . ASN B 1 301 ? 3.221 -6.801 56.312 1 29.7 301 ASN B C 1
ATOM 5230 O O . ASN B 1 301 ? 3.312 -7.629 57.219 1 29.7 301 ASN B O 1
ATOM 5234 N N . LEU B 1 302 ? 4.512 -6.5 56.062 1 24.56 302 LEU B N 1
ATOM 5235 C CA . LEU B 1 302 ? 5.238 -6.113 57.25 1 24.56 302 LEU B CA 1
ATOM 5236 C C . LEU B 1 302 ? 4.496 -5.008 58 1 24.56 302 LEU B C 1
ATOM 5238 O O . LEU B 1 302 ? 4.266 -3.928 57.469 1 24.56 302 LEU B O 1
ATOM 5242 N N . ASP B 1 303 ? 3.553 -5.398 58.969 1 26.27 303 ASP B N 1
ATOM 5243 C CA . ASP B 1 303 ? 3.008 -4.652 60.094 1 26.27 303 ASP B CA 1
ATOM 5244 C C . ASP B 1 303 ? 4.098 -3.84 60.812 1 26.27 303 ASP B C 1
ATOM 5246 O O . ASP B 1 303 ? 4.125 -3.754 62.031 1 26.27 303 ASP B O 1
ATOM 5250 N N . SER B 1 304 ? 5.188 -3.439 60.156 1 21.98 304 SER B N 1
ATOM 5251 C CA . SER B 1 304 ? 6.086 -2.729 61.062 1 21.98 304 SER B CA 1
ATOM 5252 C C . SER B 1 304 ? 5.387 -1.536 61.719 1 21.98 304 SER B C 1
ATOM 5254 O O . SER B 1 304 ? 4.73 -0.75 61.031 1 21.98 304 SER B O 1
ATOM 5256 N N . ASN B 1 305 ? 4.934 -1.596 63 1 23.83 305 ASN B N 1
ATOM 5257 C CA . ASN B 1 305 ? 4.672 -0.681 64.125 1 23.83 305 ASN B CA 1
ATOM 5258 C C . ASN B 1 305 ? 5.605 0.526 64.062 1 23.83 305 ASN B C 1
ATOM 5260 O O . ASN B 1 305 ? 5.562 1.376 65 1 23.83 305 ASN B O 1
ATOM 5264 N N . LYS B 1 306 ? 6.863 0.364 63.625 1 20.86 306 LYS B N 1
ATOM 5265 C CA . LYS B 1 306 ? 7.773 1.268 64.312 1 20.86 306 LYS B CA 1
ATOM 5266 C C . LYS B 1 306 ? 7.312 2.717 64.188 1 20.86 306 LYS B C 1
ATOM 5268 O O . LYS B 1 306 ? 6.707 3.094 63.188 1 20.86 306 LYS B O 1
ATOM 5273 N N . ASN B 1 307 ? 7.395 3.576 65.25 1 21.42 307 ASN B N 1
ATOM 5274 C CA . ASN B 1 307 ? 7.387 4.867 65.938 1 21.42 307 ASN B CA 1
ATOM 5275 C C . ASN B 1 307 ? 8.141 5.926 65.125 1 21.42 307 ASN B C 1
ATOM 5277 O O . ASN B 1 307 ? 8.359 7.039 65.625 1 21.42 307 ASN B O 1
ATOM 5281 N N . GLU B 1 308 ? 8.922 5.523 64.062 1 20.03 308 GLU B N 1
ATOM 5282 C CA . GLU B 1 308 ? 10.047 6.453 63.938 1 20.03 308 GLU B CA 1
ATOM 5283 C C . GLU B 1 308 ? 9.562 7.871 63.656 1 20.03 308 GLU B C 1
ATOM 5285 O O . GLU B 1 308 ? 8.805 8.094 62.719 1 20.03 308 GLU B O 1
ATOM 5290 N N . ARG B 1 309 ? 9.719 8.938 64.562 1 20.94 309 ARG B N 1
ATOM 5291 C CA . ARG B 1 309 ? 9.656 10.352 64.938 1 20.94 309 ARG B CA 1
ATOM 5292 C C . ARG B 1 309 ? 10.25 11.227 63.844 1 20.94 309 ARG B C 1
ATOM 5294 O O . ARG B 1 309 ? 10.008 12.438 63.812 1 20.94 309 ARG B O 1
ATOM 5301 N N . LEU B 1 310 ? 11.391 10.719 63.125 1 19.61 310 LEU B N 1
ATOM 5302 C CA . LEU B 1 310 ? 12.398 11.773 63.062 1 19.61 310 LEU B CA 1
ATOM 5303 C C . LEU B 1 310 ? 11.852 12.984 62.312 1 19.61 310 LEU B C 1
ATOM 5305 O O . LEU B 1 310 ? 10.914 12.859 61.531 1 19.61 310 LEU B O 1
ATOM 5309 N N . PHE B 1 311 ? 12.844 13.945 61.906 1 20.22 311 PHE B N 1
ATOM 5310 C CA . PHE B 1 311 ? 13.211 15.352 61.938 1 20.22 311 PHE B CA 1
ATOM 5311 C C . PHE B 1 311 ? 12.68 16.094 60.719 1 20.22 311 PHE B C 1
ATOM 5313 O O . PHE B 1 311 ? 12.617 15.539 59.625 1 20.22 311 PHE B O 1
ATOM 5320 N N . ASP B 1 312 ? 11.812 17.078 60.938 1 21.17 312 ASP B N 1
ATOM 5321 C CA . ASP B 1 312 ? 11.148 18.203 60.281 1 21.17 312 ASP B CA 1
ATOM 5322 C C . ASP B 1 312 ? 12.141 19.047 59.469 1 21.17 312 ASP B C 1
ATOM 5324 O O . ASP B 1 312 ? 12.805 19.922 60.031 1 21.17 312 ASP B O 1
ATOM 5328 N N . LEU B 1 313 ? 13.102 18.375 58.75 1 19.72 313 LEU B N 1
ATOM 5329 C CA . LEU B 1 313 ? 14.188 19.25 58.312 1 19.72 313 LEU B CA 1
ATOM 5330 C C . LEU B 1 313 ? 13.641 20.406 57.5 1 19.72 313 LEU B C 1
ATOM 5332 O O . LEU B 1 313 ? 12.703 20.234 56.688 1 19.72 313 LEU B O 1
ATOM 5336 N N . PRO B 1 314 ? 14.039 21.594 57.906 1 24.42 314 PRO B N 1
ATOM 5337 C CA . PRO B 1 314 ? 13.789 22.984 57.531 1 24.42 314 PRO B CA 1
ATOM 5338 C C . PRO B 1 314 ? 14.156 23.281 56.062 1 24.42 314 PRO B C 1
ATOM 5340 O O . PRO B 1 314 ? 15.312 23.094 55.688 1 24.42 314 PRO B O 1
ATOM 5343 N N . HIS B 1 315 ? 13.508 22.672 55.188 1 21.48 315 HIS B N 1
ATOM 5344 C CA . HIS B 1 315 ? 13.93 22.75 53.781 1 21.48 315 HIS B CA 1
ATOM 5345 C C . HIS B 1 315 ? 14.109 24.188 53.344 1 21.48 315 HIS B C 1
ATOM 5347 O O . HIS B 1 315 ? 13.141 24.938 53.219 1 21.48 315 HIS B O 1
ATOM 5353 N N . PRO B 1 316 ? 15.156 24.828 53.812 1 23.7 316 PRO B N 1
ATOM 5354 C CA . PRO B 1 316 ? 15.539 26.219 53.594 1 23.7 316 PRO B CA 1
ATOM 5355 C C . PRO B 1 316 ? 15.594 26.578 52.094 1 23.7 316 PRO B C 1
ATOM 5357 O O . PRO B 1 316 ? 15.617 27.75 51.75 1 23.7 316 PRO B O 1
ATOM 5360 N N . PHE B 1 317 ? 15.945 25.531 51.312 1 23.48 317 PHE B N 1
ATOM 5361 C CA . PHE B 1 317 ? 16.75 26 50.188 1 23.48 317 PHE B CA 1
ATOM 5362 C C . PHE B 1 317 ? 15.922 26.891 49.25 1 23.48 317 PHE B C 1
ATOM 5364 O O . PHE B 1 317 ? 16.453 27.484 48.312 1 23.48 317 PHE B O 1
ATOM 5371 N N . LEU B 1 318 ? 14.609 26.734 49.312 1 22.5 318 LEU B N 1
ATOM 5372 C CA . LEU B 1 318 ? 14.023 27.344 48.125 1 22.5 318 LEU B CA 1
ATOM 5373 C C . LEU B 1 318 ? 14.234 28.844 48.125 1 22.5 318 LEU B C 1
ATOM 5375 O O . LEU B 1 318 ? 13.602 29.578 47.344 1 22.5 318 LEU B O 1
ATOM 5379 N N . HIS B 1 319 ? 15.047 29.359 48.969 1 21.02 319 HIS B N 1
ATOM 5380 C CA . HIS B 1 319 ? 15.297 30.797 49 1 21.02 319 HIS B CA 1
ATOM 5381 C C . HIS B 1 319 ? 15.734 31.312 47.625 1 21.02 319 HIS B C 1
ATOM 5383 O O . HIS B 1 319 ? 15.492 32.469 47.312 1 21.02 319 HIS B O 1
ATOM 5389 N N . VAL B 1 320 ? 16.703 30.531 47.156 1 23.09 320 VAL B N 1
ATOM 5390 C CA . VAL B 1 320 ? 17.672 31.312 46.375 1 23.09 320 VAL B CA 1
ATOM 5391 C C . VAL B 1 320 ? 17.031 31.797 45.094 1 23.09 320 VAL B C 1
ATOM 5393 O O . VAL B 1 320 ? 17.453 32.812 44.531 1 23.09 320 VAL B O 1
ATOM 5396 N N . LEU B 1 321 ? 16.109 30.969 44.594 1 21.2 321 LEU B N 1
ATOM 5397 C CA . LEU B 1 321 ? 15.922 31.266 43.156 1 21.2 321 LEU B CA 1
ATOM 5398 C C . LEU B 1 321 ? 15.234 32.625 43 1 21.2 321 LEU B C 1
ATOM 5400 O O . LEU B 1 321 ? 15.062 33.094 41.875 1 21.2 321 LEU B O 1
ATOM 5404 N N . ILE B 1 322 ? 14.766 33.188 44.062 1 23.64 322 ILE B N 1
ATOM 5405 C CA . ILE B 1 322 ? 14.07 34.469 43.875 1 23.64 322 ILE B CA 1
ATOM 5406 C C . ILE B 1 322 ? 15.031 35.5 43.25 1 23.64 322 ILE B C 1
ATOM 5408 O O . ILE B 1 322 ? 14.609 36.344 42.469 1 23.64 322 ILE B O 1
ATOM 5412 N N . ALA B 1 323 ? 16.266 35.438 43.688 1 22.67 323 ALA B N 1
ATOM 5413 C CA . ALA B 1 323 ? 17.031 36.688 43.594 1 22.67 323 ALA B CA 1
ATOM 5414 C C . ALA B 1 323 ? 17.344 37 42.125 1 22.67 323 ALA B C 1
ATOM 5416 O O . ALA B 1 323 ? 17.578 38.156 41.781 1 22.67 323 ALA B O 1
ATOM 5417 N N . SER B 1 324 ? 17.594 36 41.344 1 23.84 324 SER B N 1
ATOM 5418 C CA . SER B 1 324 ? 18.312 36.469 40.156 1 23.84 324 SER B CA 1
ATOM 5419 C C . SER B 1 324 ? 17.422 37.312 39.25 1 23.84 324 SER B C 1
ATOM 5421 O O . SER B 1 324 ? 17.797 37.625 38.125 1 23.84 324 SER B O 1
ATOM 5423 N N . ILE B 1 325 ? 16.156 37.5 39.562 1 26.64 325 ILE B N 1
ATOM 5424 C CA . ILE B 1 325 ? 15.359 38.375 38.719 1 26.64 325 ILE B CA 1
ATOM 5425 C C . ILE B 1 325 ? 16.016 39.75 38.594 1 26.64 325 ILE B C 1
ATOM 5427 O O . ILE B 1 325 ? 15.789 40.469 37.625 1 26.64 325 ILE B O 1
ATOM 5431 N N . SER B 1 326 ? 16.672 40.156 39.656 1 23.52 326 SER B N 1
ATOM 5432 C CA . SER B 1 326 ? 16.859 41.625 39.75 1 23.52 326 SER B CA 1
ATOM 5433 C C . SER B 1 326 ? 17.781 42.125 38.625 1 23.52 326 SER B C 1
ATOM 5435 O O . SER B 1 326 ? 17.688 43.281 38.219 1 23.52 326 SER B O 1
ATOM 5437 N N . SER B 1 327 ? 18.844 41.469 38.406 1 22.95 327 SER B N 1
ATOM 5438 C CA . SER B 1 327 ? 19.953 42.281 37.938 1 22.95 327 SER B CA 1
ATOM 5439 C C . SER B 1 327 ? 19.75 42.719 36.5 1 22.95 327 SER B C 1
ATOM 5441 O O . SER B 1 327 ? 20.578 43.438 35.938 1 22.95 327 SER B O 1
ATOM 5443 N N . ASN B 1 328 ? 19.047 42 35.688 1 26.36 328 ASN B N 1
ATOM 5444 C CA . ASN B 1 328 ? 19.188 42.438 34.312 1 26.36 328 ASN B CA 1
ATOM 5445 C C . ASN B 1 328 ? 18.5 43.781 34.094 1 26.36 328 ASN B C 1
ATOM 5447 O O . ASN B 1 328 ? 18.266 44.188 32.938 1 26.36 328 ASN B O 1
ATOM 5451 N N . PHE B 1 329 ? 18.203 44.5 35.125 1 26.41 329 PHE B N 1
ATOM 5452 C CA . PHE B 1 329 ? 17.641 45.844 34.906 1 26.41 329 PHE B CA 1
ATOM 5453 C C . PHE B 1 329 ? 18.578 46.688 34.062 1 26.41 329 PHE B C 1
ATOM 5455 O O . PHE B 1 329 ? 18.141 47.625 33.375 1 26.41 329 PHE B O 1
ATOM 5462 N N . LEU B 1 330 ? 19.891 46.5 34.344 1 24.62 330 LEU B N 1
ATOM 5463 C CA . LEU B 1 330 ? 20.75 47.656 34.031 1 24.62 330 LEU B CA 1
ATOM 5464 C C . LEU B 1 330 ? 20.922 47.844 32.531 1 24.62 330 LEU B C 1
ATOM 5466 O O . LEU B 1 330 ? 21.078 48.969 32.062 1 24.62 330 LEU B O 1
ATOM 5470 N N . LEU B 1 331 ? 20.984 46.75 31.797 1 24.52 331 LEU B N 1
ATOM 5471 C CA . LEU B 1 331 ? 21.516 47.031 30.469 1 24.52 331 LEU B CA 1
ATOM 5472 C C . LEU B 1 331 ? 20.516 47.812 29.625 1 24.52 331 LEU B C 1
ATOM 5474 O O . LEU B 1 331 ? 20.781 48.125 28.469 1 24.52 331 LEU B O 1
ATOM 5478 N N . ILE B 1 332 ? 19.375 48.094 30.141 1 26.84 332 ILE B N 1
ATOM 5479 C CA . ILE B 1 332 ? 18.453 48.969 29.391 1 26.84 332 ILE B CA 1
ATOM 5480 C C . ILE B 1 332 ? 19.094 50.344 29.188 1 26.84 332 ILE B C 1
ATOM 5482 O O . ILE B 1 332 ? 18.828 51 28.172 1 26.84 332 ILE B O 1
ATOM 5486 N N . PHE B 1 333 ? 19.938 50.719 30.141 1 28.16 333 PHE B N 1
ATOM 5487 C CA . PHE B 1 333 ? 20.25 52.156 30.125 1 28.16 333 PHE B CA 1
ATOM 5488 C C . PHE B 1 333 ? 21.062 52.5 28.891 1 28.16 333 PHE B C 1
ATOM 5490 O O . PHE B 1 333 ? 21 53.625 28.406 1 28.16 333 PHE B O 1
ATOM 5497 N N . ILE B 1 334 ? 22 51.594 28.531 1 27.47 334 ILE B N 1
ATOM 5498 C CA . ILE B 1 334 ? 23.062 52.125 27.688 1 27.47 334 ILE B CA 1
ATOM 5499 C C . ILE B 1 334 ? 22.516 52.406 26.281 1 27.47 334 ILE B C 1
ATOM 5501 O O . ILE B 1 334 ? 22.906 53.375 25.641 1 27.47 334 ILE B O 1
ATOM 5505 N N . ILE B 1 335 ? 21.656 51.594 25.734 1 27.77 335 ILE B N 1
ATOM 5506 C CA . ILE B 1 335 ? 21.422 51.812 24.297 1 27.77 335 ILE B CA 1
ATOM 5507 C C . ILE B 1 335 ? 20.594 53.094 24.094 1 27.77 335 ILE B C 1
ATOM 5509 O O . ILE B 1 335 ? 20.438 53.531 22.969 1 27.77 335 ILE B O 1
ATOM 5513 N N . VAL B 1 336 ? 20 53.656 25.109 1 28.86 336 VAL B N 1
ATOM 5514 C CA . VAL B 1 336 ? 19.234 54.844 24.828 1 28.86 336 VAL B CA 1
ATOM 5515 C C . VAL B 1 336 ? 20.172 56 24.422 1 28.86 336 VAL B C 1
ATOM 5517 O O . VAL B 1 336 ? 19.828 56.812 23.594 1 28.86 336 VAL B O 1
ATOM 5520 N N . SER B 1 337 ? 21.328 56.094 25 1 25.97 337 SER B N 1
ATOM 5521 C CA . SER B 1 337 ? 22.062 57.344 24.953 1 25.97 337 SER B CA 1
ATOM 5522 C C . SER B 1 337 ? 22.656 57.594 23.578 1 25.97 337 SER B C 1
ATOM 5524 O O . SER B 1 337 ? 23.219 58.656 23.328 1 25.97 337 SER B O 1
ATOM 5526 N N . CYS B 1 338 ? 23.016 56.656 22.781 1 25.84 338 CYS B N 1
ATOM 5527 C CA . CYS B 1 338 ? 23.891 57.062 21.703 1 25.84 338 CYS B CA 1
ATOM 5528 C C . CYS B 1 338 ? 23.141 57.875 20.656 1 25.84 338 CYS B C 1
ATOM 5530 O O . CYS B 1 338 ? 23.703 58.281 19.641 1 25.84 338 CYS B O 1
ATOM 5532 N N . THR B 1 339 ? 21.859 57.906 20.5 1 25.52 339 THR B N 1
ATOM 5533 C CA . THR B 1 339 ? 21.203 58.719 19.469 1 25.52 339 THR B CA 1
ATOM 5534 C C . THR B 1 339 ? 21.359 60.219 19.797 1 25.52 339 THR B C 1
ATOM 5536 O O . THR B 1 339 ? 20.75 61.062 19.125 1 25.52 339 THR B O 1
ATOM 5539 N N . ILE B 1 340 ? 22.016 60.656 20.844 1 27 340 ILE B N 1
ATOM 5540 C CA . ILE B 1 340 ? 22.047 62.094 21.062 1 27 340 ILE B CA 1
ATOM 5541 C C . ILE B 1 340 ? 22.844 62.75 19.953 1 27 340 ILE B C 1
ATOM 5543 O O . ILE B 1 340 ? 22.453 63.812 19.469 1 27 340 ILE B O 1
ATOM 5547 N N . ILE B 1 341 ? 24.109 62.469 19.625 1 27 341 ILE B N 1
ATOM 5548 C CA . ILE B 1 341 ? 25.094 63.5 19.266 1 27 341 ILE B CA 1
ATOM 5549 C C . ILE B 1 341 ? 24.938 63.906 17.812 1 27 341 ILE B C 1
ATOM 5551 O O . ILE B 1 341 ? 25.438 64.938 17.375 1 27 341 ILE B O 1
ATOM 5555 N N . GLY B 1 342 ? 24.594 63.156 16.75 1 26.61 342 GLY B N 1
ATOM 5556 C CA . GLY B 1 342 ? 24.891 63.656 15.414 1 26.61 342 GLY B CA 1
ATOM 5557 C C . GLY B 1 342 ? 23.984 64.75 14.984 1 26.61 342 GLY B C 1
ATOM 5558 O O . GLY B 1 342 ? 23.844 65.062 13.789 1 26.61 342 GLY B O 1
ATOM 5559 N N . CYS B 1 343 ? 23.25 65.375 15.852 1 23.97 343 CYS B N 1
ATOM 5560 C CA . CYS B 1 343 ? 22.375 66.438 15.305 1 23.97 343 CYS B CA 1
ATOM 5561 C C . CYS B 1 343 ? 23.172 67.562 14.625 1 23.97 343 CYS B C 1
ATOM 5563 O O . CYS B 1 343 ? 22.844 67.938 13.516 1 23.97 343 CYS B O 1
ATOM 5565 N N . PHE B 1 344 ? 23.672 68.625 15.273 1 25.77 344 PHE B N 1
ATOM 5566 C CA . PHE B 1 344 ? 23.672 70.062 15.008 1 25.77 344 PHE B CA 1
ATOM 5567 C C . PHE B 1 344 ? 24.953 70.5 14.32 1 25.77 344 PHE B C 1
ATOM 5569 O O . PHE B 1 344 ? 25.234 71.688 14.203 1 25.77 344 PHE B O 1
ATOM 5576 N N . SER B 1 345 ? 25.984 69.688 14.023 1 22.7 345 SER B N 1
ATOM 5577 C CA . SER B 1 345 ? 27.094 70.5 13.609 1 22.7 345 SER B CA 1
ATOM 5578 C C . SER B 1 345 ? 26.75 71.25 12.328 1 22.7 345 SER B C 1
ATOM 5580 O O . SER B 1 345 ? 26.312 70.688 11.344 1 22.7 345 SER B O 1
ATOM 5582 N N . ARG B 1 346 ? 26.906 72.75 12.406 1 22.06 346 ARG B N 1
ATOM 5583 C CA . ARG B 1 346 ? 27.25 73.938 11.641 1 22.06 346 ARG B CA 1
ATOM 5584 C C . ARG B 1 346 ? 28.484 73.688 10.781 1 22.06 346 ARG B C 1
ATOM 5586 O O . ARG B 1 346 ? 29.469 73.062 11.242 1 22.06 346 ARG B O 1
#

Radius of gyration: 34.99 Å; Cα contacts (8 Å, |Δi|>4): 1336; chains: 2; bounding box: 82×142×96 Å

pLDDT: mean 78.72, std 26.29, range [16.77, 98.81]

Solvent-accessible surface area (backbone atoms only — not comparable to full-atom values): 35906 Å² total; per-residue (Å²): 124,46,59,46,64,50,62,48,68,74,41,47,62,66,60,62,79,45,73,76,51,67,43,55,64,29,27,33,41,30,48,33,54,23,48,30,40,50,56,55,37,62,50,48,44,54,26,42,49,23,28,34,42,31,47,24,44,12,59,26,47,56,79,36,77,33,32,37,49,48,22,46,52,24,32,37,42,32,45,22,43,23,48,35,32,67,44,44,35,50,54,36,29,41,26,44,47,22,29,36,41,35,43,26,48,16,62,43,76,45,70,40,63,50,24,38,50,41,26,51,42,23,28,37,42,34,40,30,37,18,64,36,53,45,67,66,57,16,58,46,56,25,66,49,33,30,36,40,34,45,23,41,27,48,30,36,46,36,77,19,45,43,42,74,44,47,32,46,48,59,71,34,48,35,54,42,50,37,69,18,62,26,48,42,76,40,66,31,65,74,64,50,54,78,82,43,53,58,26,52,52,46,37,51,58,29,45,64,72,22,51,18,46,73,70,27,82,48,42,56,42,50,53,27,63,68,44,62,88,45,59,70,77,68,35,65,82,34,57,83,40,36,72,69,52,34,49,75,71,68,44,58,63,43,58,57,51,47,53,51,44,52,57,68,44,47,62,37,54,52,48,27,66,51,27,19,52,46,42,50,51,52,49,54,51,52,52,54,54,54,64,66,64,56,72,75,74,78,76,76,77,74,70,81,71,80,81,86,81,88,80,80,83,82,78,75,86,87,71,67,86,65,58,79,76,61,65,88,63,62,80,67,61,64,78,63,65,84,74,75,71,100,73,81,86,132,123,47,59,45,63,49,63,49,68,75,41,49,62,66,60,63,80,46,73,72,51,67,44,52,62,29,27,33,39,30,48,32,53,22,48,31,40,50,56,54,38,62,51,47,43,54,26,42,51,22,28,34,42,31,46,23,45,12,59,27,47,55,79,35,77,34,34,36,49,47,22,47,51,23,30,36,43,34,45,22,44,22,48,34,32,68,44,44,34,51,55,36,29,41,25,45,47,21,29,36,42,35,42,25,48,16,63,42,76,44,71,41,63,54,24,39,51,41,26,51,42,24,28,36,43,34,40,30,36,18,64,36,52,46,68,67,59,16,60,44,56,25,64,48,34,30,35,40,33,46,22,41,26,46,30,37,47,36,77,19,46,43,43,75,44,47,30,46,49,60,71,34,48,36,56,41,51,36,69,18,62,27,47,42,76,39,66,30,64,73,63,52,54,78,81,42,55,58,27,51,52,45,38,49,57,30,45,65,72,22,51,19,46,74,70,28,80,48,42,56,42,52,52,26,62,67,43,63,88,45,59,70,78,66,35,65,81,33,58,83,42,36,71,68,52,35,50,74,69,69,44,57,63,43,57,58,51,48,54,50,45,52,59,67,44,48,62,36,55,53,48,28,66,53,27,19,50,45,41,49,51,52,49,53,51,52,51,54,53,54,64,65,60,59,73,75,72,77,74,73,79,73,75,76,73,80,74,86,75,81,80,84,73,77,78,64,69,80,60,61,75,64,58,73,69,60,68,74,63,59,72,63,61,62,75,64,59,72,79,64,74,87,70,73,88,129

Foldseek 3Di:
DDAAQCCVQEDQELDLPDPVLQPLQHAHYHPENHAHQAYELCSNQSNQNYAEYAHEHYQHAEAYFQNCQRNLNHAYYEHENYAYAEAALRSCHNPCNYAEYAHEQYQYDYYDLQRCLSPANYAYYHHHNRQQQADRNNCLNHLNHAEYEHAQHADAELRNYDLLSLLSVLNYLAYAHANYQYQYDHLSLLSHDLVSVRHLQRVVVRVCRYNNVVNPVLNLVLSQVSNVPDDPVSNVVNVVNDPVVCVVVVNPVSVVVSVVSNVVSVVSNVVSCVDPSNVVVVVVVVVVVVVVPPDPPPPPPPPPPDDDDDDDDDDDDDDPVPPPVPPPPPPVPPVVPVPDDPPDDD/DDAAQCCVQEDAELDLPDPVLQPLQHAHYHPDNYAHQAYELCSNQSNQNYAEYAHEQYQHAEAYFQNCQRNLNHAYYEHENYAYAEAALRSCHNPCNYAEYAHEQYQYHYYDLQRCLSPANYAYYHHHNRQQQADRNNCLNHLNHAEYEHAQHADAELRNYDLLSLLSVLNYLAYAHANYQYQYDHLSLLSHDLVSVRHLQRVVVRVCRYNNVVNPVLNLVLSQVSNVPDDPVSNVVNVVNDPVVCVVVVNPVSVVVSVVSNVVSVVSNVVSCVDPSNVVVVVVVVVVVVVVPPPPPPPPPPPPPDPPDDDPPPPPPVPPPPPPVPDVVPVVPPVVPPVPDPPDDD

InterPro domains:
  IPR001611 Leucine-rich repeat [PF13516] (141-155)
  IPR001611 Leucine-rich repeat [PF13855] (19-60)
  IPR001611 Leucine-rich repeat [PF13855] (73-132)
  IPR001611 Leucine-rich repeat [PS51450] (25-46)
  IPR001611 Leucine-rich repeat [PS51450] (49-70)
  IPR003591 Leucine-rich repeat, typical subtype [SM00369] (24-46)
  IPR003591 Leucine-rich repeat, typical subtype [SM00369] (47-70)
  IPR003591 Leucine-rich repeat, typical subtype [SM00369] (95-118)
  IPR003591 Leucine-rich repeat, typical subtype [SM00369] (119-142)
  IPR003591 Leucine-rich repeat, typical subtype [SM00369] (143-168)
  IPR003591 Leucine-rich repeat, typical subtype [SM00369] (169-191)
  IPR032675 Leucine-rich repeat domain superfamily [G3DSA:3.80.10.10] (3-69)
  IPR032675 Leucine-rich repeat domain superfamily [G3DSA:3.80.10.10] (70-231)
  IPR050328 Multifunctional Developmental and Immune Receptor [PTHR24373] (22-305)

Organism: NCBI:txid860376

Nearest PDB structures (foldseek):
  8xft-assembly1_A  TM=9.514E-01  e=2.052E-08  Homo sapiens
  4ufr-assembly1_A  TM=9.425E-01  e=1.900E-07  Homo sapiens
  4kng-assembly1_A  TM=9.399E-01  e=2.112E-07  Homo sapiens
  4qxe-assembly1_A  TM=9.365E-01  e=6.094E-07  Homo sapiens
  4bss-assembly1_A  TM=9.428E-01  e=1.214E-06  Homo sapiens

Secondary structure (DSSP, 8-state):
-EEEE---TT-SB--TTSGGGG-TTEEEEE--SS---B--TTTTTT-TT--EEE--S-------SSTTTT-TT--EEE-TT----EE-GGGGTT-TT--EEE--S----EE-TTTTTT-TT--EEE-TTS--SS--GGGGG-TT--EEE--SS---SGGGS-HHHHHTTTT-SEEE-TT----S--GGGGGS-TT-HHHHHHHHHHHHTSHHHHH-TTHHHHHHHHTTTS-HHHHHHHTT--HHHHHHTT-THHHHHHHHHHHHHHHHHHHHHTSHHHHHHHHHHHHHHHHHTS-------------------------GGGGGGSSTTGGGSGGGSTTS-TT---/-EEEE---TT-----TTSGGGG-TTEEEEE--SS------TTTTTT-TT--EEE--S-------SSTTTT-TT--EEE-TT----EE-GGGGTT-TT--EEE--S----EE-TTTTTT-TT--EEE-TTS--SS--GGGGG-TT--EEE--SS---SGGGS-HHHHHTTTT-SEEE-TT----S--GGGGGS-TT-HHHHHHHHHHHHTSHHHHH-TTHHHHHHHHTTTS-HHHHHHHTT--HHHHHHTT-THHHHHHHHHHHHHHHHHHHHHTSHHHHHHHHHHHHHHHHHHS----------------------GGGGGGGGGGGGGTTHHHHHGGGSTTS---